Protein AF-A0A3M7BYT1-F1 (afdb_monomer_lite)

Organism: Hortaea werneckii (NCBI:txid91943)

Structure (mmCIF, N/CA/C/O backbone):
data_AF-A0A3M7BYT1-F1
#
_entry.id   AF-A0A3M7BYT1-F1
#
loop_
_atom_site.group_PDB
_atom_site.id
_atom_site.type_symbol
_atom_site.label_atom_id
_atom_site.label_alt_id
_atom_site.label_comp_id
_atom_site.label_asym_id
_atom_site.label_entity_id
_atom_site.label_seq_id
_atom_site.pdbx_PDB_ins_code
_atom_site.Cartn_x
_atom_site.Cartn_y
_atom_site.Cartn_z
_atom_site.occupancy
_atom_site.B_iso_or_equiv
_atom_site.auth_seq_id
_atom_site.auth_comp_id
_atom_site.auth_asym_id
_atom_site.auth_atom_id
_atom_site.pdbx_PDB_model_num
ATOM 1 N N . MET A 1 1 ? -5.797 -15.495 -13.056 1.00 74.19 1 MET A N 1
ATOM 2 C CA . MET A 1 1 ? -6.803 -14.461 -12.747 1.00 74.19 1 MET A CA 1
ATOM 3 C C . MET A 1 1 ? -6.202 -13.129 -13.135 1.00 74.19 1 MET A C 1
ATOM 5 O O . MET A 1 1 ? -5.088 -12.870 -12.701 1.00 74.19 1 MET A O 1
ATOM 9 N N . SER A 1 2 ? -6.851 -12.363 -14.006 1.00 84.19 2 SER A N 1
ATOM 10 C CA . SER A 1 2 ? -6.307 -11.087 -14.490 1.00 84.19 2 SER A CA 1
ATOM 11 C C . SER A 1 2 ? -6.939 -9.935 -13.722 1.00 84.19 2 SER A C 1
ATOM 13 O O . SER A 1 2 ? -8.147 -9.967 -13.510 1.00 84.19 2 SER A O 1
ATOM 15 N N . ALA A 1 3 ? -6.145 -8.949 -13.314 1.00 87.00 3 ALA A N 1
ATOM 16 C CA . ALA A 1 3 ? -6.650 -7.716 -12.721 1.00 87.00 3 ALA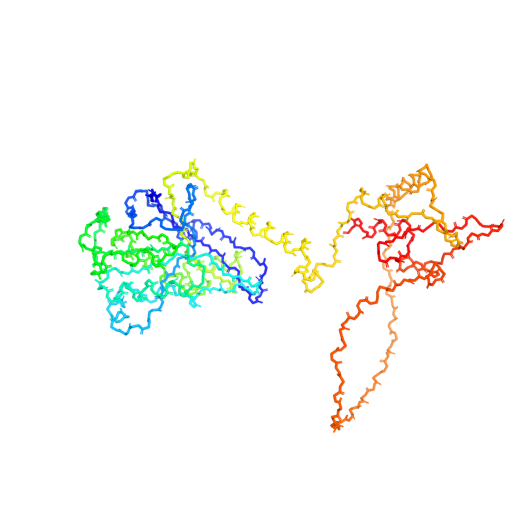 A CA 1
ATOM 17 C C . ALA A 1 3 ? -7.566 -6.967 -13.701 1.00 87.00 3 ALA A C 1
ATOM 19 O O . ALA A 1 3 ? -7.306 -6.961 -14.906 1.00 87.00 3 ALA A O 1
ATOM 20 N N . THR A 1 4 ? -8.630 -6.367 -13.176 1.00 87.12 4 THR A N 1
ATOM 21 C CA . THR A 1 4 ? -9.631 -5.606 -13.943 1.00 87.12 4 THR A CA 1
ATOM 22 C C . THR A 1 4 ? -9.669 -4.134 -13.558 1.00 87.12 4 THR A C 1
ATOM 24 O O . THR A 1 4 ? -9.916 -3.286 -14.408 1.00 87.12 4 THR A O 1
ATOM 27 N N . SER A 1 5 ? -9.398 -3.820 -12.296 1.00 89.12 5 SER A N 1
ATOM 28 C CA . SER A 1 5 ? -9.403 -2.452 -11.782 1.00 89.12 5 SER A CA 1
ATOM 29 C C . SER A 1 5 ? -8.437 -2.316 -10.616 1.00 89.12 5 SER A C 1
ATOM 31 O O . SER A 1 5 ? -8.041 -3.303 -9.994 1.00 89.12 5 SER A O 1
ATOM 33 N N . LEU A 1 6 ? -8.051 -1.073 -10.350 1.00 91.19 6 LEU A N 1
ATOM 34 C CA . LEU A 1 6 ? -7.272 -0.678 -9.187 1.00 91.19 6 LEU A CA 1
ATOM 35 C C . LEU A 1 6 ? -8.009 0.456 -8.476 1.00 91.19 6 LEU A C 1
ATOM 37 O O . LEU A 1 6 ? -8.147 1.547 -9.031 1.00 91.19 6 LEU A O 1
ATOM 41 N N . GLN A 1 7 ? -8.411 0.231 -7.233 1.00 92.75 7 GLN A N 1
ATOM 42 C CA . GLN A 1 7 ? -8.893 1.276 -6.344 1.00 92.75 7 GLN A CA 1
ATOM 43 C C . GLN A 1 7 ? -7.827 1.593 -5.297 1.00 92.75 7 GLN A C 1
ATOM 45 O O . GLN A 1 7 ? -7.176 0.712 -4.736 1.00 92.75 7 GLN A O 1
ATOM 50 N N . ILE A 1 8 ? -7.653 2.883 -5.039 1.00 94.19 8 ILE A N 1
ATOM 51 C CA . ILE A 1 8 ? -6.810 3.407 -3.976 1.00 94.19 8 ILE A CA 1
ATOM 52 C C . ILE A 1 8 ? -7.707 4.207 -3.053 1.00 94.19 8 ILE A C 1
ATOM 54 O O . ILE A 1 8 ? -8.386 5.137 -3.485 1.00 94.19 8 ILE A O 1
ATOM 58 N N . LEU A 1 9 ? -7.689 3.848 -1.781 1.00 94.31 9 LEU A N 1
ATOM 59 C CA . LEU A 1 9 ? -8.393 4.552 -0.722 1.00 94.31 9 LEU A CA 1
ATOM 60 C C . LEU A 1 9 ? -7.434 4.817 0.432 1.00 94.31 9 LEU A C 1
ATOM 62 O O . LEU A 1 9 ? -6.289 4.365 0.434 1.00 94.31 9 LEU A O 1
ATOM 66 N N . THR A 1 10 ? -7.903 5.559 1.422 1.00 94.69 10 THR A N 1
ATOM 67 C CA . THR A 1 10 ? -7.105 5.910 2.590 1.00 94.69 10 THR A CA 1
ATOM 68 C C . THR A 1 10 ? -7.722 5.308 3.849 1.00 94.69 10 THR A C 1
ATOM 70 O O . THR A 1 10 ? -8.930 5.423 4.072 1.00 94.69 10 THR A O 1
ATOM 73 N N . LEU A 1 11 ? -6.892 4.664 4.670 1.00 94.12 11 LEU A N 1
ATOM 74 C CA . LEU A 1 11 ? -7.276 4.091 5.957 1.00 94.12 11 LEU A CA 1
ATOM 75 C C . LEU A 1 11 ? -6.623 4.848 7.110 1.00 94.12 11 LEU A C 1
ATOM 77 O O . LEU A 1 11 ? -5.445 5.198 7.046 1.00 94.12 11 LEU A O 1
ATOM 81 N N . GLU A 1 12 ? -7.387 5.028 8.179 1.00 93.75 12 GLU A N 1
ATOM 82 C CA . GLU A 1 12 ? -6.886 5.328 9.509 1.00 93.75 12 GLU A CA 1
ATOM 83 C C . GLU A 1 12 ? -6.516 4.024 10.213 1.00 93.75 12 GLU A C 1
ATOM 85 O O . GLU A 1 12 ? -7.269 3.046 10.203 1.00 93.75 12 GLU A O 1
ATOM 90 N N . LEU A 1 13 ? -5.302 4.006 10.752 1.00 91.94 13 LEU A N 1
ATOM 91 C CA . LEU A 1 13 ? -4.725 2.915 11.507 1.00 91.94 13 LEU A CA 1
ATOM 92 C C . LEU A 1 13 ? -4.484 3.407 12.937 1.00 91.94 13 LEU A C 1
ATOM 94 O O . LEU A 1 13 ? -3.690 4.338 13.123 1.00 91.94 13 LEU A O 1
ATOM 98 N N . PRO A 1 14 ? -5.076 2.749 13.944 1.00 87.38 14 PRO A N 1
ATOM 99 C CA . PRO A 1 14 ? -4.871 3.128 15.329 1.00 87.38 14 PRO A CA 1
ATOM 100 C C . PRO A 1 14 ? -3.415 2.907 15.727 1.00 87.38 14 PRO A C 1
ATOM 102 O O . PRO A 1 14 ? -2.737 1.995 15.231 1.00 87.38 14 PRO A O 1
ATOM 105 N N . ASN A 1 15 ? -2.930 3.724 16.659 1.00 89.25 15 ASN A N 1
ATOM 106 C CA . ASN A 1 15 ? -1.598 3.532 17.197 1.00 89.25 15 ASN A CA 1
ATOM 107 C C . ASN A 1 15 ? -1.562 2.230 18.014 1.00 89.25 15 ASN A C 1
ATOM 109 O O . ASN A 1 15 ? -2.311 2.085 18.981 1.00 89.25 15 ASN A O 1
ATOM 113 N N . PRO A 1 16 ? -0.704 1.261 17.660 1.00 84.62 16 PRO A N 1
ATOM 114 C CA . PRO A 1 16 ? -0.709 -0.034 18.321 1.00 84.62 16 PRO A CA 1
ATOM 115 C C . PRO A 1 16 ? -0.263 0.046 19.785 1.00 84.62 16 PRO A C 1
ATOM 117 O O . PRO A 1 16 ? -0.630 -0.830 20.566 1.00 84.62 16 PRO A O 1
ATOM 120 N N . GLU A 1 17 ? 0.523 1.054 20.172 1.00 85.00 17 GLU A N 1
ATOM 121 C CA . GLU A 1 17 ? 1.011 1.224 21.545 1.00 85.00 17 GLU A CA 1
ATOM 122 C C . GLU A 1 17 ? -0.087 1.721 22.488 1.00 85.00 17 GLU A C 1
ATOM 124 O O . GLU A 1 17 ? -0.205 1.217 23.606 1.00 85.00 17 GLU A O 1
ATOM 129 N N . THR A 1 18 ? -0.911 2.668 22.036 1.00 85.12 18 THR A N 1
ATOM 130 C CA . THR A 1 18 ? -2.001 3.254 22.832 1.00 85.12 18 THR A CA 1
ATOM 131 C C . THR A 1 18 ? -3.315 2.490 22.659 1.00 85.12 18 THR A C 1
ATOM 133 O O . THR A 1 18 ? -4.075 2.342 23.617 1.00 85.12 18 THR A O 1
ATOM 136 N N . ASN A 1 19 ? -3.567 1.951 21.464 1.00 81.44 19 ASN A N 1
ATOM 137 C CA . ASN A 1 19 ? -4.793 1.257 21.087 1.00 81.44 19 ASN A CA 1
ATOM 138 C C . ASN A 1 19 ? -4.501 -0.055 20.317 1.00 81.44 19 ASN A C 1
ATOM 140 O O . ASN A 1 19 ? -4.791 -0.184 19.123 1.00 81.44 19 ASN A O 1
ATOM 144 N N . PRO A 1 20 ? -3.960 -1.086 20.997 1.00 75.12 20 PRO A N 1
ATOM 145 C CA . PRO A 1 20 ? -3.517 -2.338 20.371 1.00 75.12 20 PRO A CA 1
ATOM 146 C C . PRO A 1 20 ? -4.647 -3.182 19.765 1.00 75.12 20 PRO A C 1
ATOM 148 O O . PRO A 1 20 ? -4.381 -4.090 18.976 1.00 75.12 20 PRO A O 1
ATOM 151 N N . THR A 1 21 ? -5.892 -2.932 20.172 1.00 72.06 21 THR A N 1
ATOM 152 C CA . THR A 1 21 ? -7.089 -3.653 19.715 1.00 72.06 21 THR A CA 1
ATOM 153 C C . THR A 1 21 ? -7.982 -2.803 18.819 1.00 72.06 21 THR A C 1
ATOM 155 O O . THR A 1 21 ? -9.094 -3.233 18.514 1.00 72.06 21 THR A O 1
ATOM 158 N N . GLY A 1 22 ? -7.537 -1.602 18.446 1.00 69.00 22 GLY A N 1
ATOM 159 C CA . GLY A 1 22 ? -8.305 -0.709 17.595 1.00 69.00 22 GLY A CA 1
ATOM 160 C C . GLY A 1 22 ? -8.569 -1.342 16.230 1.00 69.00 22 GLY A C 1
ATOM 161 O O . GLY A 1 22 ? -7.691 -1.974 15.634 1.00 69.00 22 GLY A O 1
ATOM 162 N N . ASP A 1 23 ? -9.796 -1.175 15.746 1.00 77.00 23 ASP A N 1
ATOM 163 C CA . ASP A 1 23 ? -10.127 -1.458 14.355 1.00 77.00 23 ASP A CA 1
ATOM 164 C C . ASP A 1 23 ? -9.629 -0.290 13.482 1.00 77.00 23 ASP A C 1
ATOM 166 O O . ASP A 1 23 ? -9.520 0.838 13.951 1.00 77.00 23 ASP A O 1
ATOM 170 N N . TYR A 1 24 ? -9.305 -0.566 12.218 1.00 84.75 24 TYR A N 1
ATOM 171 C CA . TYR A 1 24 ? -8.976 0.472 11.238 1.00 84.75 24 TYR A CA 1
ATOM 172 C C . TYR A 1 24 ? -10.245 0.979 10.551 1.00 84.75 24 TYR A C 1
ATOM 174 O O . TYR A 1 24 ? -11.211 0.228 10.365 1.00 84.75 24 TYR A O 1
ATOM 182 N N . HIS A 1 25 ? -10.222 2.233 10.108 1.00 86.38 25 HIS A N 1
ATOM 183 C CA . HIS A 1 25 ? -11.373 2.890 9.498 1.00 86.38 25 HIS A CA 1
ATOM 184 C C . HIS A 1 25 ? -11.035 3.455 8.120 1.00 86.38 25 HIS A C 1
ATOM 186 O O . HIS A 1 25 ? -9.977 4.041 7.920 1.00 86.38 25 HIS A O 1
ATOM 192 N N . GLN A 1 26 ? -11.941 3.310 7.148 1.00 89.56 26 GLN A N 1
ATOM 193 C CA . GLN A 1 26 ? -11.821 4.066 5.902 1.00 89.56 26 GLN A CA 1
ATOM 194 C C . GLN A 1 26 ? -12.109 5.536 6.185 1.00 89.56 26 GLN A C 1
ATOM 196 O O . GLN A 1 26 ? -13.167 5.878 6.717 1.00 89.56 26 GLN A O 1
ATOM 201 N N . VAL A 1 27 ? -11.172 6.397 5.800 1.00 89.12 27 VAL A N 1
ATOM 202 C CA . VAL A 1 27 ? -11.320 7.839 5.958 1.00 89.12 27 VAL A CA 1
ATOM 203 C C . VAL A 1 27 ? -12.312 8.350 4.919 1.00 89.12 27 VAL A C 1
ATOM 205 O O . VAL A 1 27 ? -12.337 7.893 3.776 1.00 89.12 27 VAL A O 1
ATOM 208 N N . ASN A 1 28 ? -13.152 9.303 5.313 1.00 87.12 28 ASN A N 1
ATOM 209 C CA . ASN A 1 28 ? -14.100 9.927 4.401 1.00 87.12 28 ASN A CA 1
ATOM 210 C C . ASN A 1 28 ? -13.355 10.580 3.221 1.00 87.12 28 ASN A C 1
ATOM 212 O O . ASN A 1 28 ? -12.438 11.369 3.438 1.00 87.12 28 ASN A O 1
ATOM 216 N N . HIS A 1 29 ? -13.799 10.303 1.992 1.00 84.56 29 HIS A N 1
ATOM 217 C CA . HIS A 1 29 ? -13.219 10.828 0.748 1.00 84.56 29 HIS A CA 1
ATOM 218 C C . HIS A 1 29 ? -13.124 12.362 0.683 1.00 84.56 29 HIS A C 1
ATOM 220 O O . HIS A 1 29 ? -12.357 12.900 -0.106 1.00 84.56 29 HIS A O 1
ATOM 226 N N . THR A 1 30 ? -13.894 13.088 1.501 1.00 87.56 30 THR A N 1
ATOM 227 C CA . THR A 1 30 ? -13.801 14.555 1.604 1.00 87.56 30 THR A CA 1
ATOM 228 C C . THR A 1 30 ? -12.483 15.008 2.247 1.00 87.56 30 THR A C 1
ATOM 230 O O . THR A 1 30 ? -11.986 16.081 1.920 1.00 87.56 30 THR A O 1
ATOM 233 N N . TYR A 1 31 ? -11.914 14.190 3.139 1.00 89.44 31 TYR A N 1
ATOM 234 C CA . TYR A 1 31 ? -10.721 14.498 3.939 1.00 89.44 31 TYR A CA 1
ATOM 235 C C . TYR A 1 31 ? -9.530 13.596 3.605 1.00 89.44 31 TYR A C 1
ATOM 237 O O . TYR A 1 31 ? -8.541 13.564 4.335 1.00 89.44 31 TYR A O 1
ATOM 245 N N . ALA A 1 32 ? -9.616 12.817 2.529 1.00 91.06 32 ALA A N 1
ATOM 246 C CA . ALA A 1 32 ? -8.563 11.888 2.168 1.00 91.06 32 ALA A CA 1
ATOM 247 C C . ALA A 1 32 ? -8.518 11.593 0.675 1.00 91.06 32 ALA A C 1
ATOM 249 O O . ALA A 1 32 ? -9.476 11.818 -0.062 1.00 91.06 32 ALA A O 1
ATOM 250 N N . TYR A 1 33 ? -7.384 11.056 0.235 1.00 92.88 33 TYR A N 1
ATOM 251 C CA . TYR A 1 33 ? -7.223 10.615 -1.136 1.00 92.88 33 TYR A CA 1
ATOM 252 C C . TYR A 1 33 ? -8.042 9.351 -1.414 1.00 92.88 33 TYR A C 1
ATOM 254 O O . TYR A 1 33 ? -7.930 8.341 -0.712 1.00 92.88 33 TYR A O 1
ATOM 262 N N . GLU A 1 34 ? -8.816 9.400 -2.491 1.00 91.88 34 GLU A N 1
ATOM 263 C CA . GLU A 1 34 ? -9.471 8.247 -3.088 1.00 91.88 34 GLU A CA 1
ATOM 264 C C . GLU A 1 34 ? -9.358 8.358 -4.609 1.00 91.88 34 GLU A C 1
ATOM 266 O O . GLU A 1 34 ? -9.486 9.439 -5.190 1.00 91.88 34 GLU A O 1
ATOM 271 N N . SER A 1 35 ? -9.065 7.250 -5.276 1.00 89.00 35 SER A N 1
ATOM 272 C CA . SER A 1 35 ? -9.009 7.185 -6.732 1.00 89.00 35 SER A CA 1
ATOM 273 C C . SER A 1 35 ? -9.356 5.791 -7.216 1.00 89.00 35 SER A C 1
ATOM 275 O O . SER A 1 35 ? -9.001 4.792 -6.598 1.00 89.00 35 SER A O 1
ATOM 277 N N . ASN A 1 36 ? -10.041 5.736 -8.351 1.00 89.38 36 ASN A N 1
ATOM 278 C CA . ASN A 1 36 ? -10.386 4.498 -9.025 1.00 89.38 36 ASN A CA 1
ATOM 279 C C . ASN A 1 36 ? -9.830 4.549 -10.446 1.00 89.38 36 ASN A C 1
ATOM 281 O O . ASN A 1 36 ? -10.088 5.501 -11.186 1.00 89.38 36 ASN A O 1
ATOM 285 N N . TYR A 1 37 ? -9.077 3.520 -10.807 1.00 87.38 37 TYR A N 1
ATOM 286 C CA . TYR A 1 37 ? -8.496 3.324 -12.122 1.00 87.38 37 TYR A CA 1
ATOM 287 C C . TYR A 1 37 ? -9.183 2.108 -12.755 1.00 87.38 37 TYR A C 1
ATOM 289 O O . TYR A 1 37 ? -8.738 0.972 -12.553 1.00 87.38 37 TYR A O 1
ATOM 297 N N . PRO A 1 38 ? -10.309 2.330 -13.463 1.00 79.88 38 PRO A N 1
ATOM 298 C CA . PRO A 1 38 ? -10.943 1.280 -14.239 1.00 79.88 38 PRO A CA 1
ATOM 299 C C . PRO A 1 38 ? -10.049 0.956 -15.433 1.00 79.88 38 PRO A C 1
ATOM 301 O O . PRO A 1 38 ? -9.607 1.862 -16.146 1.00 79.88 38 PRO A O 1
ATOM 304 N N . ASP A 1 39 ? -9.797 -0.334 -15.645 1.00 75.00 39 ASP A N 1
ATOM 305 C CA . ASP A 1 39 ? -8.937 -0.828 -16.715 1.00 75.00 39 ASP A CA 1
ATOM 306 C C . ASP A 1 39 ? -7.477 -0.303 -16.598 1.00 75.00 39 ASP A C 1
ATOM 308 O O . ASP A 1 39 ? -7.082 0.314 -15.611 1.00 75.00 39 ASP A O 1
ATOM 312 N N . ASN A 1 40 ? -6.609 -0.596 -17.570 1.00 80.88 40 ASN A N 1
ATOM 313 C CA . ASN A 1 40 ? -5.195 -0.161 -17.612 1.00 80.88 40 ASN A CA 1
ATOM 314 C C . ASN A 1 40 ? -4.235 -0.734 -16.550 1.00 80.88 40 ASN A C 1
ATOM 316 O O . ASN A 1 40 ? -3.089 -0.293 -16.471 1.00 80.88 40 ASN A O 1
ATOM 320 N N . ILE A 1 41 ? -4.634 -1.755 -15.793 1.00 90.06 41 ILE A N 1
ATOM 321 C CA . ILE A 1 41 ? -3.712 -2.577 -14.998 1.00 90.06 41 ILE A CA 1
ATOM 322 C C . ILE A 1 41 ? -3.352 -3.855 -15.763 1.00 90.06 41 ILE A C 1
ATOM 324 O O . ILE A 1 41 ? -4.215 -4.599 -16.228 1.00 90.06 41 ILE A O 1
ATOM 328 N N . ARG A 1 42 ? -2.056 -4.147 -15.898 1.00 93.19 42 ARG A N 1
ATOM 329 C CA . ARG A 1 42 ? -1.580 -5.359 -16.579 1.00 93.19 42 ARG A CA 1
ATOM 330 C C . ARG A 1 42 ? -1.217 -6.423 -15.559 1.00 93.19 42 ARG A C 1
ATOM 332 O O . ARG A 1 42 ? -0.472 -6.171 -14.625 1.00 93.19 42 ARG A O 1
ATOM 339 N N . THR A 1 43 ? -1.661 -7.655 -15.775 1.00 93.56 43 THR A N 1
ATOM 340 C CA . THR A 1 43 ? -1.215 -8.794 -14.958 1.00 93.56 43 THR A CA 1
ATOM 341 C C . THR A 1 43 ? 0.048 -9.426 -15.536 1.00 93.56 43 THR A C 1
ATOM 343 O O . THR A 1 43 ? 0.042 -9.870 -16.682 1.00 93.56 43 THR A O 1
ATOM 346 N N . LEU A 1 44 ? 1.122 -9.486 -14.743 1.00 93.38 44 LEU A N 1
ATOM 347 C CA . LEU A 1 44 ? 2.401 -10.112 -15.106 1.00 93.38 44 LEU A CA 1
ATOM 348 C C . LEU A 1 44 ? 2.570 -11.512 -14.494 1.00 93.38 44 LEU A C 1
ATOM 350 O O . LEU A 1 44 ? 3.257 -12.367 -15.064 1.00 93.38 44 LEU A O 1
ATOM 354 N N . SER A 1 45 ? 1.960 -11.746 -13.331 1.00 92.94 45 SER A N 1
ATOM 355 C CA . SER A 1 45 ? 1.916 -13.029 -12.627 1.00 92.94 45 SER A CA 1
ATOM 356 C C . SER A 1 45 ? 0.623 -13.139 -11.825 1.00 92.94 45 SER A C 1
ATOM 358 O O . SER A 1 45 ? 0.215 -12.176 -11.184 1.00 92.94 45 SER A O 1
ATOM 360 N N . THR A 1 46 ? 0.005 -14.320 -11.823 1.00 90.56 46 THR A N 1
ATOM 361 C CA . THR A 1 46 ? -1.246 -14.598 -11.094 1.00 90.56 46 THR A CA 1
ATOM 362 C C . THR A 1 46 ? -1.029 -15.491 -9.873 1.00 90.56 46 THR A C 1
ATOM 364 O O . THR A 1 46 ? -1.975 -16.124 -9.405 1.00 90.56 46 THR A O 1
ATOM 367 N N . ASN A 1 47 ? 0.217 -15.649 -9.427 1.00 89.75 47 ASN A N 1
ATOM 368 C CA . ASN A 1 47 ? 0.548 -16.528 -8.308 1.00 89.75 47 ASN A CA 1
ATOM 369 C C . ASN A 1 47 ? -0.143 -16.072 -7.022 1.00 89.75 47 ASN A C 1
ATOM 371 O O . ASN A 1 47 ? -0.444 -14.897 -6.874 1.00 89.75 47 ASN A O 1
ATOM 375 N N . GLY A 1 48 ? -0.443 -17.003 -6.118 1.00 81.50 48 GLY A N 1
ATOM 376 C CA . GLY A 1 48 ? -1.073 -16.687 -4.829 1.00 81.50 48 GLY A CA 1
ATOM 377 C C . GLY A 1 48 ? -2.558 -16.333 -4.873 1.00 81.50 48 GLY A C 1
ATOM 378 O O . GLY A 1 48 ? -3.231 -16.433 -3.852 1.00 81.50 48 GLY A O 1
ATOM 379 N N . VAL A 1 49 ? -3.106 -15.976 -6.038 1.00 80.31 49 VAL A N 1
ATOM 380 C CA . VAL A 1 49 ? -4.493 -15.508 -6.151 1.00 80.31 49 VAL A CA 1
ATOM 381 C C . VAL A 1 49 ? -5.442 -16.669 -6.418 1.00 80.31 49 VAL A C 1
ATOM 383 O O . VAL A 1 49 ? -5.416 -17.293 -7.484 1.00 80.31 49 VAL A O 1
ATOM 386 N N . ALA A 1 50 ? -6.324 -16.935 -5.455 1.00 75.31 50 ALA A N 1
ATOM 387 C CA . ALA A 1 50 ? -7.454 -17.835 -5.647 1.00 75.31 50 ALA A CA 1
ATOM 388 C C . ALA A 1 50 ? -8.501 -17.208 -6.583 1.00 75.31 50 ALA A C 1
ATOM 390 O O . ALA A 1 50 ? -8.665 -15.990 -6.643 1.00 75.31 50 ALA A O 1
ATOM 391 N N . SER A 1 51 ? -9.239 -18.041 -7.319 1.00 66.44 51 SER A N 1
ATOM 392 C CA . SER A 1 51 ? -10.236 -17.544 -8.265 1.00 66.44 51 SER A CA 1
ATOM 393 C C . SER A 1 51 ? -11.325 -16.713 -7.574 1.00 66.44 51 SER A C 1
ATOM 395 O O . SER A 1 51 ? -11.968 -17.198 -6.646 1.00 66.44 51 SER A O 1
ATOM 397 N N . GLY A 1 52 ? -11.539 -15.481 -8.048 1.00 64.50 52 GLY A N 1
ATOM 398 C CA . GLY A 1 52 ? -12.551 -14.556 -7.528 1.00 64.50 52 GLY A CA 1
ATOM 399 C C . GLY A 1 52 ? -12.182 -13.881 -6.208 1.00 64.50 52 GLY A C 1
ATOM 400 O O . GLY A 1 52 ? -13.073 -13.426 -5.498 1.00 64.50 52 GLY A O 1
ATOM 401 N N . SER A 1 53 ? -10.893 -13.867 -5.858 1.00 75.56 53 SER A N 1
ATOM 402 C CA . SER A 1 53 ? -10.364 -13.089 -4.735 1.00 75.56 53 SER A CA 1
ATOM 403 C C . SER A 1 53 ? -9.729 -11.797 -5.235 1.00 75.56 53 SER A C 1
ATOM 405 O O . SER A 1 53 ? -9.027 -11.813 -6.250 1.00 75.56 53 SER A O 1
ATOM 407 N N . ASP A 1 54 ? -9.936 -10.721 -4.489 1.00 85.69 54 ASP A N 1
ATOM 408 C CA . ASP A 1 54 ? -9.266 -9.445 -4.718 1.00 85.69 54 ASP A CA 1
ATOM 409 C C . ASP A 1 54 ? -7.918 -9.425 -3.992 1.00 85.69 54 ASP A C 1
ATOM 411 O O . ASP A 1 54 ? -7.686 -10.184 -3.039 1.00 85.69 54 ASP A O 1
ATOM 415 N N . VAL A 1 55 ? -7.000 -8.593 -4.479 1.00 91.06 55 VAL A N 1
ATOM 416 C CA . VAL A 1 55 ? -5.676 -8.418 -3.874 1.00 91.06 55 VAL A CA 1
ATOM 417 C C . VAL A 1 55 ? -5.641 -7.071 -3.187 1.00 91.06 55 VAL A C 1
ATOM 419 O O . VAL A 1 55 ? -5.585 -6.033 -3.841 1.00 91.06 55 VAL A O 1
ATOM 422 N N . THR A 1 56 ? -5.657 -7.109 -1.860 1.00 93.31 56 THR A N 1
ATOM 423 C CA . THR A 1 56 ? -5.799 -5.916 -1.032 1.00 93.31 56 THR A CA 1
ATOM 424 C C . THR A 1 56 ? -4.662 -5.777 -0.034 1.00 93.31 56 THR A C 1
ATOM 426 O O . THR A 1 56 ? -4.188 -6.782 0.498 1.00 93.31 56 THR A O 1
ATOM 429 N N . GLY A 1 57 ? -4.285 -4.548 0.301 1.00 94.81 57 GLY A N 1
ATOM 430 C CA . GLY A 1 57 ? -3.312 -4.292 1.362 1.00 94.81 57 GLY A CA 1
ATOM 431 C C . GLY A 1 57 ? -2.863 -2.838 1.438 1.00 94.81 57 GLY A C 1
ATOM 432 O O . GLY A 1 57 ? -3.153 -2.036 0.555 1.00 94.81 57 GLY A O 1
ATOM 433 N N . LEU A 1 58 ? -2.140 -2.490 2.501 1.00 96.88 58 LEU A N 1
ATOM 434 C CA . LEU A 1 58 ? -1.518 -1.176 2.639 1.00 96.88 58 LEU A CA 1
ATOM 435 C C . LEU A 1 58 ? -0.430 -1.000 1.579 1.00 96.88 58 LEU A C 1
ATOM 437 O O . LEU A 1 58 ? 0.413 -1.880 1.387 1.00 96.88 58 LEU A O 1
ATOM 441 N N . LEU A 1 59 ? -0.453 0.144 0.901 1.00 98.25 59 LEU A N 1
ATOM 442 C CA . LEU A 1 59 ? 0.536 0.489 -0.109 1.00 98.25 59 LEU A CA 1
ATOM 443 C C . LEU A 1 59 ? 1.854 0.858 0.567 1.00 98.25 59 LEU A C 1
ATOM 445 O O . LEU A 1 59 ? 1.891 1.732 1.435 1.00 98.25 59 LEU A O 1
ATOM 449 N N . TYR A 1 60 ? 2.942 0.245 0.118 1.00 98.25 60 TYR A N 1
ATOM 450 C CA . TYR A 1 60 ? 4.282 0.604 0.567 1.00 98.25 60 TYR A CA 1
ATOM 451 C C . TYR A 1 60 ? 5.310 0.383 -0.533 1.00 98.25 60 TYR A C 1
ATOM 453 O O . TYR A 1 60 ? 5.069 -0.327 -1.510 1.00 98.25 60 TYR A O 1
ATOM 461 N N . VAL A 1 61 ? 6.480 0.982 -0.360 1.00 98.44 61 VAL A N 1
ATOM 462 C CA . VAL A 1 61 ? 7.629 0.742 -1.226 1.00 98.44 61 VAL A CA 1
ATOM 463 C C . VAL A 1 61 ? 8.696 -0.017 -0.432 1.00 98.44 61 VAL A C 1
ATOM 465 O O . VAL A 1 61 ? 9.139 0.498 0.598 1.00 98.44 61 VAL A O 1
ATOM 468 N N . PRO A 1 62 ? 9.143 -1.205 -0.885 1.00 98.06 62 PRO A N 1
ATOM 469 C CA . PRO A 1 62 ? 10.173 -1.966 -0.184 1.00 98.06 62 PRO A CA 1
ATOM 470 C C . PRO A 1 62 ? 11.510 -1.220 -0.107 1.00 98.06 62 PRO A C 1
ATOM 472 O O . PRO A 1 62 ? 11.943 -0.589 -1.073 1.00 98.06 62 PRO A O 1
ATOM 475 N N . THR A 1 63 ? 12.200 -1.343 1.024 1.00 96.12 63 THR A N 1
ATOM 476 C CA . THR A 1 63 ? 13.551 -0.797 1.209 1.00 96.12 63 THR A CA 1
ATOM 477 C C . THR A 1 63 ? 14.580 -1.825 0.747 1.00 96.12 63 THR A C 1
ATOM 479 O O . THR A 1 63 ? 14.753 -2.859 1.381 1.00 96.12 63 THR A O 1
ATOM 482 N N . VAL A 1 64 ? 15.262 -1.566 -0.370 1.00 95.94 64 VAL A N 1
ATOM 483 C CA . VAL A 1 64 ? 16.247 -2.497 -0.950 1.00 95.94 64 VAL A CA 1
ATOM 484 C C . VAL A 1 64 ? 17.652 -2.294 -0.377 1.00 95.94 64 VAL A C 1
ATOM 486 O O . VAL A 1 64 ? 18.108 -1.167 -0.190 1.00 95.94 64 VAL A O 1
ATOM 489 N N . GLU A 1 65 ? 18.361 -3.402 -0.140 1.00 93.56 65 GLU A N 1
ATOM 490 C CA . GLU A 1 65 ? 19.744 -3.397 0.368 1.00 93.56 65 GLU A CA 1
ATOM 491 C C . GLU A 1 65 ? 20.786 -3.002 -0.695 1.00 93.56 65 GLU A C 1
ATOM 493 O O . GLU A 1 65 ? 21.831 -2.447 -0.362 1.00 93.56 65 GLU A O 1
ATOM 498 N N . ASP A 1 66 ? 20.522 -3.310 -1.969 1.00 96.19 66 ASP A N 1
ATOM 499 C CA . ASP A 1 66 ? 21.439 -3.058 -3.087 1.00 96.19 66 ASP A CA 1
ATOM 500 C C . ASP A 1 66 ? 21.575 -1.547 -3.339 1.00 96.19 66 ASP A C 1
ATOM 502 O O . ASP A 1 66 ? 20.598 -0.868 -3.665 1.00 96.19 66 ASP A O 1
ATOM 506 N N . GLU A 1 67 ? 22.783 -1.006 -3.148 1.00 96.12 67 GLU A N 1
ATOM 507 C CA . GLU A 1 67 ? 23.017 0.442 -3.200 1.00 96.12 67 GLU A CA 1
ATOM 508 C C . GLU A 1 67 ? 22.805 1.026 -4.597 1.00 96.12 67 GLU A C 1
ATOM 510 O O . GLU A 1 67 ? 22.249 2.117 -4.721 1.00 96.12 67 GLU A O 1
ATOM 515 N N . ASP A 1 68 ? 23.201 0.299 -5.642 1.00 96.50 68 ASP A N 1
ATOM 516 C CA . ASP A 1 68 ? 23.045 0.743 -7.026 1.00 96.50 68 ASP A CA 1
ATOM 517 C C . ASP A 1 68 ? 21.561 0.839 -7.398 1.00 96.50 68 ASP A C 1
ATOM 519 O O . ASP A 1 68 ? 21.119 1.842 -7.958 1.00 96.50 68 ASP A O 1
ATOM 523 N N . CYS A 1 69 ? 20.763 -0.167 -7.027 1.00 96.88 69 CYS A N 1
ATOM 524 C CA . CYS A 1 69 ? 19.314 -0.158 -7.194 1.00 96.88 69 CYS A CA 1
ATOM 525 C C . CYS A 1 69 ? 18.650 0.954 -6.381 1.00 96.88 69 CYS A C 1
ATOM 527 O O . CYS A 1 69 ? 17.783 1.654 -6.906 1.00 96.88 69 CYS A O 1
ATOM 529 N N . ARG A 1 70 ? 19.066 1.153 -5.125 1.00 96.31 70 ARG A N 1
ATOM 530 C CA . ARG A 1 70 ? 18.552 2.229 -4.271 1.00 96.31 70 ARG A CA 1
ATOM 531 C C . ARG A 1 70 ? 18.817 3.599 -4.893 1.00 96.31 70 ARG A C 1
ATOM 533 O O . ARG A 1 70 ? 17.880 4.370 -5.062 1.00 96.31 70 ARG A O 1
ATOM 540 N N . ASN A 1 71 ? 20.054 3.863 -5.311 1.00 97.00 71 ASN A N 1
ATOM 541 C CA . ASN A 1 71 ? 20.435 5.125 -5.945 1.00 97.00 71 ASN A CA 1
ATOM 542 C C . ASN A 1 71 ? 19.695 5.350 -7.271 1.00 97.00 71 ASN A C 1
ATOM 544 O O . ASN A 1 71 ? 19.228 6.455 -7.527 1.00 97.00 71 ASN A O 1
ATOM 548 N N . ALA A 1 72 ? 19.550 4.308 -8.096 1.00 96.94 72 ALA A N 1
ATOM 549 C CA . ALA A 1 72 ? 18.813 4.391 -9.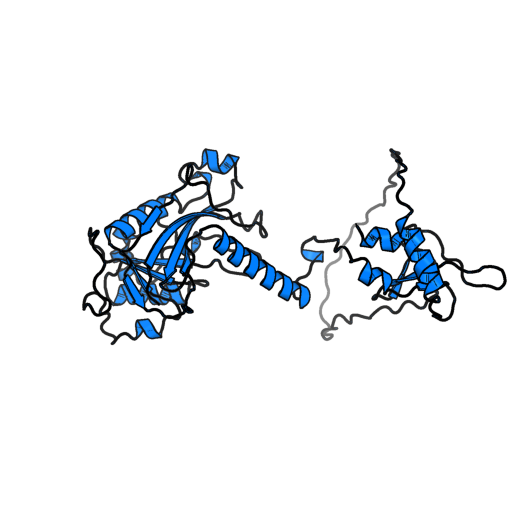357 1.00 96.94 72 ALA A CA 1
ATOM 550 C C . ALA A 1 72 ? 17.302 4.602 -9.157 1.00 96.94 72 ALA A C 1
ATOM 552 O O . ALA A 1 72 ? 16.645 5.189 -10.010 1.00 96.94 72 ALA A O 1
ATOM 553 N N . SER A 1 73 ? 16.743 4.126 -8.042 1.00 96.94 73 SER A N 1
ATOM 554 C CA . SER A 1 73 ? 15.311 4.245 -7.744 1.00 96.94 73 SER A CA 1
ATOM 555 C C . SER A 1 73 ? 14.947 5.543 -7.023 1.00 96.94 73 SER A C 1
ATOM 557 O O . SER A 1 73 ? 13.772 5.908 -6.997 1.00 96.94 73 SER A O 1
ATOM 559 N N . GLU A 1 74 ? 15.928 6.240 -6.445 1.00 95.38 74 GLU A N 1
ATOM 560 C CA . GLU A 1 74 ? 15.720 7.371 -5.534 1.00 95.38 74 GLU A CA 1
ATOM 561 C C . GLU A 1 74 ? 14.846 8.474 -6.142 1.00 95.38 74 GLU A C 1
ATOM 563 O O . GLU A 1 74 ? 13.923 8.961 -5.489 1.00 95.38 74 GLU A O 1
ATOM 568 N N . GLU A 1 75 ? 15.057 8.811 -7.420 1.00 94.81 75 GLU A N 1
ATOM 569 C CA . GLU A 1 75 ? 14.270 9.847 -8.103 1.00 94.81 75 GLU A CA 1
ATOM 570 C C . GLU A 1 75 ? 12.765 9.526 -8.147 1.00 94.81 75 GLU A C 1
ATOM 572 O O . GLU A 1 75 ? 11.928 10.431 -8.126 1.00 94.81 75 GLU A O 1
ATOM 577 N N . TYR A 1 76 ? 12.409 8.240 -8.132 1.00 95.50 76 TYR A N 1
ATOM 578 C CA . TYR A 1 76 ? 11.028 7.780 -8.205 1.00 95.50 76 TYR A CA 1
ATOM 579 C C . TYR A 1 76 ? 10.409 7.565 -6.831 1.00 95.50 76 TYR A C 1
ATOM 581 O O . TYR A 1 76 ? 9.230 7.871 -6.649 1.00 95.50 76 TYR A O 1
ATOM 589 N N . VAL A 1 77 ? 11.173 7.050 -5.862 1.00 96.69 77 VAL A N 1
ATOM 590 C CA . VAL A 1 77 ? 10.616 6.523 -4.605 1.00 96.69 77 VAL A CA 1
ATOM 591 C C . VAL A 1 77 ? 11.042 7.269 -3.338 1.00 96.69 77 VAL A C 1
ATOM 593 O O . VAL A 1 77 ? 10.805 6.763 -2.243 1.00 96.69 77 VAL A O 1
ATOM 596 N N . TYR A 1 78 ? 11.667 8.445 -3.430 1.00 95.06 78 TYR A N 1
ATOM 597 C CA . TYR A 1 78 ? 12.050 9.230 -2.245 1.00 95.06 78 TYR A CA 1
ATOM 598 C C . TYR A 1 78 ? 10.845 9.576 -1.345 1.00 95.06 78 TYR A C 1
ATOM 600 O O . TYR A 1 78 ? 9.770 9.902 -1.847 1.00 95.06 78 TYR A O 1
ATOM 608 N N . ASN A 1 79 ? 11.033 9.561 -0.019 1.00 95.19 79 ASN A N 1
ATOM 609 C CA . ASN A 1 79 ? 10.055 9.956 1.017 1.00 95.19 79 ASN A CA 1
ATOM 610 C C . ASN A 1 79 ? 8.670 9.270 0.973 1.00 95.19 79 ASN A C 1
ATOM 612 O O . ASN A 1 79 ? 7.724 9.754 1.595 1.00 95.19 79 ASN A O 1
ATOM 616 N N . THR A 1 80 ? 8.511 8.174 0.235 1.00 96.88 80 THR A N 1
ATOM 617 C CA . THR A 1 80 ? 7.267 7.386 0.215 1.00 96.88 80 THR A CA 1
ATOM 618 C C . THR A 1 80 ? 7.178 6.478 1.436 1.00 96.88 80 THR A C 1
ATOM 620 O O . THR A 1 80 ? 8.213 6.111 1.985 1.00 96.88 80 THR A O 1
ATOM 623 N N . THR A 1 81 ? 5.974 6.022 1.773 1.00 97.06 81 THR A N 1
ATOM 624 C CA . THR A 1 81 ? 5.736 5.038 2.839 1.00 97.06 81 THR A CA 1
ATOM 625 C C . THR A 1 81 ? 6.588 3.782 2.632 1.00 97.06 81 THR A C 1
ATOM 627 O O . THR A 1 81 ? 6.422 3.059 1.643 1.00 97.06 81 THR A O 1
ATOM 630 N N . ARG A 1 82 ? 7.507 3.521 3.559 1.00 96.44 82 ARG A N 1
ATOM 631 C CA . ARG A 1 82 ? 8.311 2.299 3.629 1.00 96.44 82 ARG A CA 1
ATOM 632 C C . ARG A 1 82 ? 7.678 1.282 4.570 1.00 96.44 82 ARG A C 1
ATOM 634 O O . ARG A 1 82 ? 6.697 1.567 5.253 1.00 96.44 82 ARG A O 1
ATOM 641 N N . PHE A 1 83 ? 8.247 0.081 4.612 1.00 94.81 83 PHE A N 1
ATOM 642 C CA . PHE A 1 83 ? 7.777 -0.983 5.500 1.00 94.81 83 PHE A CA 1
ATOM 643 C C . PHE A 1 83 ? 7.877 -0.582 6.983 1.00 94.81 83 PHE A C 1
ATOM 645 O O . PHE A 1 83 ? 7.001 -0.904 7.783 1.00 94.81 83 PHE A O 1
ATOM 652 N N . GLU A 1 84 ? 8.927 0.151 7.349 1.00 91.50 84 GLU A N 1
ATOM 653 C CA . GLU A 1 84 ? 9.152 0.698 8.688 1.00 91.50 84 GLU A CA 1
ATOM 654 C C . GLU A 1 84 ? 8.133 1.765 9.115 1.00 91.50 84 GLU A C 1
ATOM 656 O O . GLU A 1 84 ? 7.897 1.915 10.312 1.00 91.50 84 GLU A O 1
ATOM 661 N N . ASP A 1 85 ? 7.481 2.442 8.164 1.00 91.88 85 ASP A N 1
ATOM 662 C CA . ASP A 1 85 ? 6.474 3.477 8.439 1.00 91.88 85 ASP A CA 1
ATOM 663 C C . ASP A 1 85 ? 5.076 2.889 8.696 1.00 91.88 85 ASP A C 1
ATOM 665 O O . ASP A 1 85 ? 4.113 3.628 8.938 1.00 91.88 85 ASP A O 1
ATOM 669 N N . ILE A 1 86 ? 4.926 1.565 8.591 1.00 91.44 86 ILE A N 1
ATOM 670 C CA . ILE A 1 86 ? 3.662 0.868 8.826 1.00 91.44 86 ILE A CA 1
ATOM 671 C C . ILE A 1 86 ? 3.610 0.425 10.291 1.00 91.44 86 ILE A C 1
ATOM 673 O O . ILE A 1 86 ? 4.455 -0.371 10.720 1.00 91.44 86 ILE A O 1
ATOM 677 N N . PRO A 1 87 ? 2.609 0.880 11.071 1.00 87.06 87 PRO A N 1
ATOM 678 C CA . PRO A 1 87 ? 2.474 0.460 12.459 1.00 87.06 87 PRO A CA 1
ATOM 679 C C . PRO A 1 87 ? 2.310 -1.061 12.541 1.00 87.06 87 PRO A C 1
ATOM 681 O O . PRO A 1 87 ? 1.661 -1.679 11.699 1.00 87.06 87 PRO A O 1
ATOM 684 N N . ARG A 1 88 ? 2.887 -1.694 13.565 1.00 80.94 88 ARG A N 1
ATOM 685 C CA . ARG A 1 88 ? 2.783 -3.149 13.758 1.00 80.94 88 ARG A CA 1
ATOM 686 C C . ARG A 1 88 ? 1.768 -3.464 14.852 1.00 80.94 88 ARG A C 1
ATOM 688 O O . ARG A 1 88 ? 1.947 -2.990 15.970 1.00 80.94 88 ARG A O 1
ATOM 695 N N . PRO A 1 89 ? 0.729 -4.273 14.584 1.00 72.94 89 PRO A N 1
ATOM 696 C CA . PRO A 1 89 ? -0.225 -4.661 15.614 1.00 72.94 89 PRO A CA 1
ATOM 697 C C . PRO A 1 89 ? 0.461 -5.423 16.756 1.00 72.94 89 PRO A C 1
ATOM 699 O O . PRO A 1 89 ? 1.052 -6.485 16.544 1.00 72.94 89 PRO A O 1
ATOM 702 N N . ASN A 1 90 ? 0.314 -4.932 17.988 1.00 67.25 90 ASN A N 1
ATOM 703 C CA . ASN A 1 90 ? 0.876 -5.571 19.185 1.00 67.25 90 ASN A CA 1
ATOM 704 C C . ASN A 1 90 ? 0.259 -6.951 19.488 1.00 67.25 90 ASN A C 1
ATOM 706 O O . ASN A 1 90 ? 0.843 -7.758 20.208 1.00 67.25 90 ASN A O 1
ATOM 710 N N . SER A 1 91 ? -0.894 -7.272 18.894 1.00 64.69 91 SER A N 1
ATOM 711 C CA . SER A 1 91 ? -1.609 -8.545 19.055 1.00 64.69 91 SER A CA 1
ATOM 712 C C . SER A 1 91 ? -0.968 -9.753 18.345 1.00 64.69 91 SER A C 1
ATOM 714 O O . SER A 1 91 ? -1.561 -10.836 18.335 1.00 64.69 91 SER A O 1
ATOM 716 N N . GLY A 1 92 ? 0.207 -9.585 17.727 1.00 59.69 92 GLY A N 1
ATOM 717 C CA . GLY A 1 92 ? 0.906 -10.636 16.986 1.00 59.69 92 GLY A CA 1
ATOM 718 C C . GLY A 1 92 ? 0.247 -10.911 15.633 1.00 59.69 92 GLY A C 1
ATOM 719 O O . GLY A 1 92 ? -0.562 -11.828 15.492 1.00 59.69 92 GLY A O 1
ATOM 720 N N . GLY A 1 93 ? 0.585 -10.096 14.637 1.00 71.38 93 GLY A N 1
ATOM 721 C CA . GLY A 1 93 ? 0.135 -10.221 13.251 1.00 71.38 93 GLY A CA 1
ATOM 722 C C . GLY A 1 93 ? 0.742 -9.121 12.382 1.00 71.38 93 GLY A C 1
ATOM 723 O O . GLY A 1 93 ? 1.319 -8.175 12.910 1.00 71.38 93 GLY A O 1
ATOM 724 N N . ASN A 1 94 ? 0.606 -9.242 11.063 1.00 80.81 94 ASN A N 1
ATOM 725 C CA . ASN A 1 94 ? 1.029 -8.214 10.111 1.00 80.81 94 ASN A CA 1
ATOM 726 C C . ASN A 1 94 ? -0.190 -7.699 9.346 1.00 80.81 94 ASN A C 1
ATOM 728 O O . ASN A 1 94 ? -1.193 -8.411 9.209 1.00 80.81 94 ASN A O 1
ATOM 732 N N . TYR A 1 95 ? -0.119 -6.453 8.888 1.00 87.56 95 TYR A N 1
ATOM 733 C CA . TYR A 1 95 ? -1.066 -5.965 7.897 1.00 87.56 95 TYR A CA 1
ATOM 734 C C . TYR A 1 95 ? -0.815 -6.664 6.563 1.00 87.56 95 TYR A C 1
ATOM 736 O O . TYR A 1 95 ? 0.311 -7.060 6.269 1.00 87.56 95 TYR A O 1
ATOM 744 N N . ASP A 1 96 ? -1.877 -6.818 5.781 1.00 92.56 96 ASP A N 1
ATOM 745 C CA . ASP A 1 96 ? -1.734 -7.185 4.380 1.00 92.56 96 ASP A CA 1
ATOM 746 C C . ASP A 1 96 ? -1.127 -5.991 3.641 1.00 92.56 96 ASP A C 1
ATOM 748 O O . ASP A 1 96 ? -1.554 -4.854 3.862 1.00 92.56 96 ASP A O 1
ATOM 752 N N . LEU A 1 97 ? -0.123 -6.237 2.805 1.00 96.25 97 LEU A N 1
ATOM 753 C CA . LEU A 1 97 ? 0.669 -5.218 2.123 1.00 96.25 97 LEU A CA 1
ATOM 754 C C . LEU A 1 97 ? 0.633 -5.414 0.611 1.00 96.25 97 LEU A C 1
ATOM 756 O O . LEU A 1 97 ? 0.650 -6.541 0.117 1.00 96.25 97 LEU A O 1
ATOM 760 N N . VAL A 1 98 ? 0.663 -4.311 -0.126 1.00 98.25 98 VAL A N 1
ATOM 761 C CA . VAL A 1 98 ? 0.880 -4.309 -1.573 1.00 98.25 98 VAL A CA 1
ATOM 762 C C . VAL A 1 98 ? 2.093 -3.437 -1.866 1.00 98.25 98 VAL A C 1
ATOM 764 O O . VAL A 1 98 ? 2.105 -2.242 -1.568 1.00 98.25 98 VAL A O 1
ATOM 767 N N . ALA A 1 99 ? 3.132 -4.052 -2.424 1.00 98.50 99 ALA A N 1
ATOM 768 C CA . ALA A 1 99 ? 4.383 -3.371 -2.727 1.00 98.50 99 ALA A CA 1
ATOM 769 C C . ALA A 1 99 ? 4.266 -2.564 -4.029 1.00 98.50 99 ALA A C 1
ATOM 771 O O . ALA A 1 99 ? 3.576 -2.992 -4.953 1.00 98.50 99 ALA A O 1
ATOM 772 N N . LEU A 1 100 ? 4.970 -1.437 -4.134 1.00 98.62 100 LEU A N 1
ATOM 773 C CA . LEU A 1 100 ? 5.095 -0.637 -5.355 1.00 98.62 100 LEU A CA 1
ATOM 774 C C . LEU A 1 100 ? 6.564 -0.306 -5.627 1.00 98.62 100 LEU A C 1
ATOM 776 O O . LEU A 1 100 ? 7.255 0.173 -4.734 1.00 98.62 100 LEU A O 1
ATOM 780 N N . ALA A 1 101 ? 7.053 -0.534 -6.848 1.00 98.38 101 ALA A N 1
ATOM 781 C CA . ALA A 1 101 ? 8.431 -0.197 -7.221 1.00 98.38 101 ALA A CA 1
ATOM 782 C C . ALA A 1 101 ? 8.602 0.049 -8.732 1.00 98.38 101 ALA A C 1
ATOM 784 O O . ALA A 1 101 ? 7.818 -0.466 -9.534 1.00 98.38 101 ALA A O 1
ATOM 785 N N . PRO A 1 102 ? 9.633 0.806 -9.149 1.00 97.81 102 PRO A N 1
ATOM 786 C CA . PRO A 1 102 ? 9.950 0.972 -10.561 1.00 97.81 102 PRO A CA 1
ATOM 787 C C . PRO A 1 102 ? 10.580 -0.298 -11.154 1.00 97.81 102 PRO A C 1
ATOM 789 O O . PRO A 1 102 ? 11.356 -1.008 -10.511 1.00 97.81 102 PRO A O 1
ATOM 792 N N . TRP A 1 103 ? 10.289 -0.563 -12.425 1.00 96.75 103 TRP A N 1
ATOM 793 C CA . TRP A 1 103 ? 10.915 -1.613 -13.221 1.00 96.75 103 TRP A CA 1
ATOM 794 C C . TRP A 1 103 ? 12.131 -1.046 -13.964 1.00 96.75 103 TRP A C 1
ATOM 796 O O . TRP A 1 103 ? 12.038 -0.649 -15.123 1.00 96.75 103 TRP A O 1
ATOM 806 N N . LEU A 1 104 ? 13.264 -0.947 -13.261 1.00 95.62 104 LEU A N 1
ATOM 807 C CA . LEU A 1 104 ? 14.486 -0.311 -13.775 1.00 95.62 104 LEU A CA 1
ATOM 808 C C . LEU A 1 104 ? 15.401 -1.299 -14.511 1.00 95.62 104 LEU A C 1
ATOM 810 O O . LEU A 1 104 ? 15.329 -1.470 -15.724 1.00 95.62 104 LEU A O 1
ATOM 814 N N . SER A 1 105 ? 16.293 -1.953 -13.766 1.00 94.81 105 SER A N 1
ATOM 815 C CA . SER A 1 105 ? 17.242 -2.941 -14.275 1.00 94.81 105 SER A CA 1
ATOM 816 C C . SER A 1 105 ? 16.905 -4.332 -13.738 1.00 94.81 105 SER A C 1
ATOM 818 O O . SER A 1 105 ? 16.280 -4.441 -12.677 1.00 94.81 105 SER A O 1
ATOM 820 N N . PRO A 1 106 ? 17.366 -5.413 -14.398 1.00 94.19 106 PRO A N 1
ATOM 821 C CA . PRO A 1 106 ? 17.130 -6.761 -13.903 1.00 94.19 106 PRO A CA 1
ATOM 822 C C . PRO A 1 106 ? 17.581 -6.984 -12.454 1.00 94.19 106 PRO A C 1
ATOM 824 O O . PRO A 1 106 ? 16.825 -7.548 -11.667 1.00 94.19 106 PRO A O 1
ATOM 827 N N . ASN A 1 107 ? 18.762 -6.477 -12.074 1.00 94.06 107 ASN A N 1
ATOM 828 C CA . ASN A 1 107 ? 19.266 -6.580 -10.699 1.00 94.06 107 ASN A CA 1
ATOM 829 C C . ASN A 1 107 ? 18.364 -5.839 -9.698 1.00 94.06 107 ASN A C 1
ATOM 831 O O . ASN A 1 107 ? 18.084 -6.330 -8.603 1.00 94.06 107 ASN A O 1
ATOM 835 N N . CYS A 1 108 ? 17.863 -4.666 -10.091 1.00 96.19 108 CYS A N 1
ATOM 836 C CA . CYS A 1 108 ? 17.042 -3.850 -9.212 1.00 96.19 108 CYS A CA 1
ATOM 837 C C . CYS A 1 108 ? 15.658 -4.472 -8.983 1.00 96.19 108 CYS A C 1
ATOM 839 O O . CYS A 1 108 ? 15.232 -4.637 -7.841 1.00 96.19 108 CYS A O 1
ATOM 841 N N . VAL A 1 109 ? 15.003 -4.946 -10.049 1.00 96.06 109 VAL A N 1
ATOM 842 C CA . VAL A 1 109 ? 13.719 -5.661 -9.944 1.00 96.06 109 VAL A CA 1
ATOM 843 C C . VAL A 1 109 ? 13.859 -6.920 -9.087 1.00 96.06 109 VAL A C 1
ATOM 845 O O . VAL A 1 109 ? 13.017 -7.187 -8.231 1.00 96.06 109 VAL A O 1
ATOM 848 N N . GLN A 1 110 ? 14.939 -7.687 -9.260 1.00 94.69 110 GLN A N 1
ATOM 849 C CA . GLN A 1 110 ? 15.199 -8.857 -8.418 1.00 94.69 110 GLN A CA 1
ATOM 850 C C . GLN A 1 110 ? 15.403 -8.492 -6.945 1.00 94.69 110 GLN A C 1
ATOM 852 O O . GLN A 1 110 ? 14.918 -9.217 -6.075 1.00 94.69 110 GLN A O 1
ATOM 857 N N . SER A 1 111 ? 16.082 -7.380 -6.659 1.00 96.25 111 SER A N 1
ATOM 858 C CA . SER A 1 111 ? 16.281 -6.888 -5.292 1.00 96.25 111 SER A CA 1
ATOM 859 C C . SER A 1 111 ? 14.960 -6.497 -4.634 1.00 96.25 111 SER A C 1
ATOM 861 O O . SER A 1 111 ? 14.699 -6.931 -3.515 1.00 96.25 111 SER A O 1
ATOM 863 N N . TYR A 1 112 ? 14.082 -5.796 -5.354 1.00 97.88 112 TYR A N 1
ATOM 864 C CA . TYR A 1 112 ? 12.730 -5.480 -4.886 1.00 97.88 112 TYR A CA 1
ATOM 865 C C . TYR A 1 112 ? 11.890 -6.731 -4.616 1.00 97.88 112 TYR A C 1
ATOM 867 O O . TYR A 1 112 ? 11.316 -6.872 -3.538 1.00 97.88 112 TYR A O 1
ATOM 875 N N . LEU A 1 113 ? 11.853 -7.676 -5.560 1.00 96.81 113 LEU A N 1
ATOM 876 C CA . LEU A 1 113 ? 11.124 -8.936 -5.387 1.00 96.81 113 LEU A CA 1
ATOM 877 C C . LEU A 1 113 ? 11.675 -9.755 -4.211 1.00 96.81 113 LEU A C 1
ATOM 879 O O . LEU A 1 113 ? 10.916 -10.381 -3.476 1.00 96.81 113 LEU A O 1
ATOM 883 N N . ARG A 1 114 ? 13.001 -9.768 -4.025 1.00 95.62 114 ARG A N 1
ATOM 884 C CA . ARG A 1 114 ? 13.654 -10.433 -2.890 1.00 95.62 114 ARG A CA 1
ATOM 885 C C . ARG A 1 114 ? 13.261 -9.791 -1.567 1.00 95.62 114 ARG A C 1
ATOM 887 O O . ARG A 1 114 ? 12.915 -10.540 -0.659 1.00 95.62 114 ARG A O 1
ATOM 894 N N . GLN A 1 115 ? 13.280 -8.463 -1.484 1.00 97.12 115 GLN A N 1
ATOM 895 C CA . GLN A 1 115 ? 12.867 -7.741 -0.285 1.00 97.12 115 GLN A CA 1
ATOM 896 C C . GLN A 1 115 ? 11.397 -8.018 0.049 1.00 97.12 115 GLN A C 1
ATOM 898 O O . GLN A 1 115 ? 11.090 -8.444 1.153 1.00 97.12 115 GLN A O 1
ATOM 903 N N . ALA A 1 116 ? 10.495 -7.908 -0.927 1.00 96.81 116 ALA A N 1
ATOM 904 C CA . ALA A 1 116 ? 9.069 -8.146 -0.704 1.00 96.81 116 ALA A CA 1
ATOM 905 C C . ALA A 1 116 ? 8.737 -9.594 -0.288 1.00 96.81 116 ALA A C 1
ATOM 907 O O . ALA A 1 116 ? 7.740 -9.824 0.380 1.00 96.81 116 ALA A O 1
ATOM 908 N N . ARG A 1 117 ? 9.570 -10.590 -0.629 1.00 94.69 117 ARG A N 1
ATOM 909 C CA . ARG A 1 117 ? 9.428 -11.957 -0.078 1.00 94.69 117 ARG A CA 1
ATOM 910 C C . ARG A 1 117 ? 9.822 -12.063 1.396 1.00 94.69 117 ARG A C 1
ATOM 912 O O . ARG A 1 117 ? 9.440 -13.023 2.059 1.00 94.69 117 ARG A O 1
ATOM 919 N N . GLN A 1 118 ? 10.662 -11.155 1.878 1.00 94.81 118 GLN A N 1
ATOM 920 C CA . GLN A 1 118 ? 11.114 -11.110 3.268 1.00 94.81 118 GLN A CA 1
ATOM 921 C C . GLN A 1 118 ? 10.184 -10.253 4.130 1.00 94.81 118 GLN A C 1
ATOM 923 O O . GLN A 1 118 ? 10.033 -10.535 5.320 1.00 94.81 118 GLN A O 1
ATOM 928 N N . ASP A 1 119 ? 9.544 -9.251 3.529 1.00 94.19 119 ASP A N 1
ATOM 929 C CA . ASP A 1 119 ? 8.555 -8.411 4.188 1.00 94.19 119 ASP A CA 1
ATOM 930 C C . ASP A 1 119 ? 7.286 -9.232 4.493 1.00 94.19 119 ASP A C 1
ATOM 932 O O . ASP A 1 119 ? 6.652 -9.791 3.593 1.00 94.19 119 ASP A O 1
ATOM 936 N N . PRO A 1 120 ? 6.884 -9.359 5.765 1.00 91.06 120 PRO A N 1
ATOM 937 C CA . PRO A 1 120 ? 5.738 -10.172 6.118 1.00 91.06 120 PRO A CA 1
ATOM 938 C C . PRO A 1 120 ? 4.416 -9.493 5.737 1.00 91.06 120 PRO A C 1
ATOM 940 O O . PRO A 1 120 ? 4.196 -8.321 6.031 1.00 91.06 120 PRO A O 1
ATOM 943 N N . GLY A 1 121 ? 3.493 -10.277 5.175 1.00 90.50 121 GLY A N 1
ATOM 944 C CA . GLY A 1 121 ? 2.141 -9.819 4.838 1.00 90.50 121 GLY A CA 1
ATOM 945 C C . GLY A 1 121 ? 1.975 -9.300 3.410 1.00 90.50 121 GLY A C 1
ATOM 946 O O . GLY A 1 121 ? 0.892 -8.835 3.078 1.00 90.50 121 GLY A O 1
ATOM 947 N N . VAL A 1 122 ? 2.992 -9.391 2.547 1.00 94.94 122 VAL A N 1
ATOM 948 C CA . VAL A 1 122 ? 2.860 -9.003 1.134 1.00 94.94 122 VAL A CA 1
ATOM 949 C C . VAL A 1 122 ? 1.867 -9.914 0.408 1.00 94.94 122 VAL A C 1
ATOM 951 O O . VAL A 1 122 ? 2.089 -11.113 0.269 1.00 94.94 122 VAL A O 1
ATOM 954 N N . GLN A 1 123 ? 0.779 -9.318 -0.077 1.00 94.81 123 GLN A N 1
ATOM 955 C CA . GLN A 1 123 ? -0.283 -9.976 -0.840 1.00 94.81 123 GLN A CA 1
ATOM 956 C C . GLN A 1 123 ? -0.187 -9.712 -2.345 1.00 94.81 123 GLN A C 1
ATOM 958 O O . GLN A 1 123 ? -0.883 -10.364 -3.116 1.00 94.81 123 GLN A O 1
ATOM 963 N N . GLY A 1 124 ? 0.646 -8.765 -2.786 1.00 96.44 124 GLY A N 1
ATOM 964 C CA . GLY A 1 124 ? 0.813 -8.427 -4.198 1.00 96.44 124 GLY A CA 1
ATOM 965 C C . GLY A 1 124 ? 1.916 -7.403 -4.444 1.00 96.44 124 GLY A C 1
ATOM 966 O O . GLY A 1 124 ? 2.359 -6.713 -3.526 1.00 96.44 124 GLY A O 1
ATOM 967 N N . PHE A 1 125 ? 2.349 -7.300 -5.700 1.00 98.25 125 PHE A N 1
ATOM 968 C CA . PHE A 1 125 ? 3.380 -6.352 -6.121 1.00 98.25 125 PHE A CA 1
ATOM 969 C C . PHE A 1 125 ? 2.943 -5.590 -7.379 1.00 98.25 125 PHE A C 1
ATOM 971 O O . PHE A 1 125 ? 2.627 -6.192 -8.405 1.00 98.25 125 PHE A O 1
ATOM 978 N N . LEU A 1 126 ? 2.967 -4.264 -7.310 1.00 98.25 126 LEU A N 1
ATOM 979 C CA . LEU A 1 126 ? 2.773 -3.333 -8.414 1.00 98.25 126 LEU A CA 1
ATOM 980 C C . LEU A 1 126 ? 4.130 -2.842 -8.932 1.00 98.25 126 LEU A C 1
ATOM 982 O O . LEU A 1 126 ? 4.923 -2.263 -8.194 1.00 98.25 126 LEU A O 1
ATOM 986 N N . PHE A 1 127 ? 4.396 -3.044 -10.215 1.00 97.94 127 PHE A N 1
ATOM 987 C CA . PHE A 1 127 ? 5.512 -2.408 -10.905 1.00 97.94 127 PHE A CA 1
ATOM 988 C C . PHE A 1 127 ? 5.023 -1.332 -11.863 1.00 97.94 127 PHE A C 1
ATOM 990 O O . PHE A 1 127 ? 3.867 -1.320 -12.275 1.00 97.94 127 PHE A O 1
ATOM 997 N N . PHE A 1 128 ? 5.917 -0.442 -12.260 1.00 97.19 128 PHE A N 1
ATOM 998 C CA . PHE A 1 128 ? 5.681 0.488 -13.357 1.00 97.19 128 PHE A CA 1
ATOM 999 C C . PHE A 1 128 ? 6.970 0.682 -14.138 1.00 97.19 128 PHE A C 1
ATOM 1001 O O . PHE A 1 128 ? 8.061 0.590 -13.574 1.00 97.19 128 PHE A O 1
ATOM 1008 N N . LEU A 1 129 ? 6.853 0.950 -15.432 1.00 95.94 129 LEU A N 1
ATOM 1009 C CA . LEU A 1 129 ? 7.999 1.412 -16.202 1.00 95.94 129 LEU A CA 1
ATOM 1010 C C . LEU A 1 129 ? 8.235 2.890 -15.876 1.00 95.94 129 LEU A C 1
ATOM 1012 O O . LEU A 1 129 ? 7.256 3.624 -15.733 1.00 95.94 129 LEU A O 1
ATOM 1016 N N . PRO A 1 130 ? 9.495 3.337 -15.746 1.00 92.06 130 PRO A N 1
ATOM 1017 C CA . PRO A 1 130 ? 9.852 4.726 -15.454 1.00 92.06 130 PRO A CA 1
ATOM 1018 C C . PRO A 1 130 ? 9.635 5.637 -16.678 1.00 92.06 130 PRO A C 1
ATOM 1020 O O . PRO A 1 130 ? 10.534 6.341 -17.135 1.00 92.06 130 PRO A O 1
ATOM 1023 N N . ASP A 1 131 ? 8.437 5.591 -17.246 1.00 87.25 131 ASP A N 1
ATOM 1024 C CA . ASP A 1 131 ? 7.975 6.453 -18.316 1.00 87.25 131 ASP A CA 1
ATOM 1025 C C . ASP A 1 131 ? 6.909 7.429 -17.796 1.00 87.25 131 ASP A C 1
ATOM 1027 O O . ASP A 1 131 ? 6.393 7.324 -16.683 1.00 87.25 131 ASP A O 1
ATOM 1031 N N . SER A 1 132 ? 6.582 8.425 -18.612 1.00 80.06 132 SER A N 1
ATOM 1032 C CA . SER A 1 132 ? 5.453 9.327 -18.364 1.00 80.06 132 SER A CA 1
ATOM 1033 C C . SER A 1 132 ? 4.171 8.844 -19.052 1.00 80.06 132 SER A C 1
ATOM 1035 O O . SER A 1 132 ? 3.237 9.623 -19.255 1.00 80.06 132 SER A O 1
ATOM 1037 N N . GLY A 1 133 ? 4.120 7.568 -19.443 1.00 84.81 133 GLY A N 1
ATOM 1038 C CA . GLY A 1 133 ? 3.027 6.987 -20.205 1.00 84.81 133 GLY A CA 1
ATOM 1039 C C . GLY A 1 133 ? 1.750 6.853 -19.378 1.00 84.81 133 GLY A C 1
ATOM 1040 O O . GLY A 1 133 ? 1.766 6.498 -18.197 1.00 84.81 133 GLY A O 1
ATOM 1041 N N . SER A 1 134 ? 0.608 7.127 -20.006 1.00 83.94 134 SER A N 1
ATOM 1042 C CA . SER A 1 134 ? -0.731 6.831 -19.470 1.00 83.94 134 SER A CA 1
ATOM 1043 C C . SER A 1 134 ? -1.415 5.656 -20.164 1.00 83.94 134 SER A C 1
ATOM 1045 O O . SER A 1 134 ? -2.534 5.300 -19.805 1.00 83.94 134 SER A O 1
ATOM 1047 N N . GLY A 1 135 ? -0.754 5.066 -21.162 1.00 85.81 135 GLY A N 1
ATOM 1048 C CA . GLY A 1 135 ? -1.260 3.907 -21.886 1.00 85.81 135 GLY A CA 1
ATOM 1049 C C . GLY A 1 135 ? -1.219 2.631 -21.052 1.00 85.81 135 GLY A C 1
ATOM 1050 O O . GLY A 1 135 ? -0.514 2.545 -20.046 1.00 85.81 135 GLY A O 1
ATOM 1051 N N . GLU A 1 136 ? -1.968 1.627 -21.507 1.00 87.19 136 GLU A N 1
ATOM 1052 C CA . GLU A 1 136 ? -1.935 0.292 -20.921 1.00 87.19 136 GLU A CA 1
ATOM 1053 C C . GLU A 1 136 ? -0.498 -0.262 -20.954 1.00 87.19 136 GLU A C 1
ATOM 1055 O O . GLU A 1 136 ? 0.154 -0.199 -22.004 1.00 87.19 136 GLU A O 1
ATOM 1060 N N . PRO A 1 137 ? 0.008 -0.824 -19.842 1.00 93.56 137 PRO A N 1
ATOM 1061 C CA . PRO A 1 137 ? 1.358 -1.360 -19.814 1.00 93.56 137 PRO A CA 1
ATOM 1062 C C . PRO A 1 137 ? 1.560 -2.484 -20.846 1.00 93.56 137 PRO A C 1
ATOM 1064 O O . PRO A 1 137 ? 0.608 -3.221 -21.166 1.00 93.56 137 PRO A O 1
ATOM 1067 N N . PRO A 1 138 ? 2.804 -2.667 -21.332 1.00 92.81 138 PRO A N 1
ATOM 1068 C CA . PRO A 1 138 ? 3.136 -3.687 -22.320 1.00 92.81 138 PRO A CA 1
ATOM 1069 C C . PRO A 1 138 ? 2.621 -5.077 -21.945 1.00 92.81 138 PRO A C 1
ATOM 1071 O O . PRO A 1 138 ? 2.502 -5.422 -20.765 1.00 92.81 138 PRO A O 1
ATOM 1074 N N . ASP A 1 139 ? 2.347 -5.905 -22.956 1.00 91.00 139 ASP A N 1
ATOM 1075 C CA . ASP A 1 139 ? 1.912 -7.290 -22.747 1.00 91.00 139 ASP A CA 1
ATOM 1076 C C . ASP A 1 139 ? 2.879 -8.058 -21.833 1.00 91.00 139 ASP A C 1
ATOM 1078 O O . ASP A 1 139 ? 4.086 -7.820 -21.849 1.00 91.00 139 ASP A O 1
ATOM 1082 N N . MET A 1 140 ? 2.361 -9.027 -21.073 1.00 88.94 140 MET A N 1
ATOM 1083 C CA . MET A 1 140 ? 3.149 -9.858 -20.156 1.00 88.94 140 MET A CA 1
ATOM 1084 C C . MET A 1 140 ? 4.353 -10.546 -20.830 1.00 88.94 140 MET A C 1
ATOM 1086 O O . MET A 1 140 ? 5.336 -10.848 -20.151 1.00 88.94 140 MET A O 1
ATOM 1090 N N . ASN A 1 141 ? 4.281 -10.822 -22.135 1.00 88.69 141 ASN A N 1
ATOM 1091 C CA . ASN A 1 141 ? 5.350 -11.466 -22.901 1.00 88.69 141 ASN A CA 1
ATOM 1092 C C . ASN A 1 141 ? 6.299 -10.467 -23.586 1.00 88.69 141 ASN A C 1
ATOM 1094 O O . ASN A 1 141 ? 7.184 -10.889 -24.332 1.00 88.69 141 ASN A O 1
ATOM 1098 N N . SER A 1 142 ? 6.124 -9.162 -23.350 1.00 92.06 142 SER A N 1
ATOM 1099 C CA . SER A 1 142 ? 7.040 -8.126 -23.827 1.00 92.06 142 SER A CA 1
ATOM 1100 C C . SER A 1 142 ? 8.452 -8.346 -23.277 1.00 92.06 142 SER A C 1
ATOM 1102 O O . SER A 1 142 ? 8.644 -8.768 -22.134 1.00 92.06 142 SER A O 1
ATOM 1104 N N . ASN A 1 143 ? 9.455 -8.025 -24.093 1.00 90.69 143 ASN A N 1
ATOM 1105 C CA . ASN A 1 143 ? 10.864 -8.074 -23.706 1.00 90.69 143 ASN A CA 1
ATOM 1106 C C . ASN A 1 143 ? 11.218 -7.053 -22.611 1.00 90.69 143 ASN A C 1
ATOM 1108 O O . ASN A 1 143 ? 12.203 -7.256 -21.906 1.00 90.69 143 ASN A O 1
ATOM 1112 N N . GLU A 1 144 ? 10.409 -6.008 -22.434 1.00 90.88 144 GLU A N 1
ATOM 1113 C CA . GLU A 1 144 ? 10.566 -5.002 -21.376 1.00 90.88 144 GLU A CA 1
ATOM 1114 C C . GLU A 1 144 ? 10.460 -5.615 -19.968 1.00 90.88 144 GLU A C 1
ATOM 1116 O O . GLU A 1 144 ? 11.189 -5.226 -19.057 1.00 90.88 144 GLU A O 1
ATOM 1121 N N . TRP A 1 145 ? 9.656 -6.673 -19.806 1.00 91.69 145 TRP A N 1
ATOM 1122 C CA . TRP A 1 145 ? 9.544 -7.441 -18.557 1.00 91.69 145 TRP A CA 1
ATOM 1123 C C . TRP A 1 145 ? 10.616 -8.539 -18.416 1.00 91.69 145 TRP A C 1
ATOM 1125 O O . TRP A 1 145 ? 10.530 -9.430 -17.560 1.00 91.69 145 TRP A O 1
ATOM 1135 N N . GLY A 1 146 ? 11.627 -8.531 -19.285 1.00 89.19 146 GLY A N 1
ATOM 1136 C CA . GLY A 1 146 ? 12.686 -9.527 -19.321 1.00 89.19 146 GLY A CA 1
ATOM 1137 C C . GLY A 1 146 ? 13.741 -9.307 -18.237 1.00 89.19 146 GLY A C 1
ATOM 1138 O O . GLY A 1 146 ? 14.494 -8.343 -18.283 1.00 89.19 146 GLY A O 1
ATOM 1139 N N . LEU A 1 147 ? 13.874 -10.264 -17.312 1.00 87.94 147 LEU A N 1
ATOM 1140 C CA . LEU A 1 147 ? 14.953 -10.275 -16.306 1.00 87.94 147 LEU A CA 1
ATOM 1141 C C . LEU A 1 147 ? 16.143 -11.180 -16.682 1.00 87.94 147 LEU A C 1
ATOM 1143 O O . LEU A 1 147 ? 17.028 -11.395 -15.867 1.00 87.94 147 LEU A O 1
ATOM 1147 N N . GLY A 1 148 ? 16.147 -11.777 -17.879 1.00 79.81 148 GLY A N 1
ATOM 1148 C CA . GLY A 1 148 ? 17.209 -12.695 -18.329 1.00 79.81 148 GLY A CA 1
ATOM 1149 C C . GLY A 1 148 ? 17.161 -14.116 -17.739 1.00 79.81 148 GLY A C 1
ATOM 1150 O O . GLY A 1 148 ? 17.910 -14.979 -18.179 1.00 79.81 148 GLY A O 1
ATOM 1151 N N . GLU A 1 149 ? 16.246 -14.403 -16.806 1.00 75.00 149 GLU A N 1
ATOM 1152 C CA . GLU A 1 149 ? 16.211 -15.675 -16.054 1.00 75.00 149 GLU A CA 1
ATOM 1153 C C . GLU A 1 149 ? 15.077 -16.639 -16.450 1.00 75.00 149 GLU A C 1
ATOM 1155 O O . GLU A 1 149 ? 14.623 -17.457 -15.642 1.00 75.00 149 GLU A O 1
ATOM 1160 N N . GLY A 1 150 ? 14.536 -16.512 -17.665 1.00 73.62 150 GLY A N 1
ATOM 1161 C CA . GLY A 1 150 ? 13.484 -17.412 -18.161 1.00 73.62 150 GLY A CA 1
ATOM 1162 C C . GLY A 1 150 ? 12.212 -17.441 -17.295 1.00 73.62 150 GLY A C 1
ATOM 1163 O O . GLY A 1 150 ? 11.562 -18.477 -17.185 1.00 73.62 150 GLY A O 1
ATOM 1164 N N . GLY A 1 151 ? 11.878 -16.330 -16.626 1.00 80.00 151 GLY A N 1
ATOM 1165 C CA . GLY A 1 151 ? 10.677 -16.210 -15.788 1.00 80.00 151 GLY A CA 1
ATOM 1166 C C . GLY A 1 151 ? 10.779 -16.855 -14.400 1.00 80.00 151 GLY A C 1
ATOM 1167 O O . GLY A 1 151 ? 9.758 -17.050 -13.742 1.00 80.00 151 GLY A O 1
ATOM 1168 N N . THR A 1 152 ? 11.985 -17.185 -13.928 1.00 86.56 152 THR A N 1
ATOM 1169 C CA . THR A 1 152 ? 12.205 -17.805 -12.607 1.00 86.56 152 THR A CA 1
ATOM 1170 C C . THR A 1 152 ? 11.648 -16.973 -11.453 1.00 86.56 152 THR A C 1
ATOM 1172 O O . THR A 1 152 ? 11.028 -17.537 -10.552 1.00 86.56 152 THR A O 1
ATOM 1175 N N . TRP A 1 153 ? 11.744 -15.645 -11.543 1.00 88.56 153 TRP A N 1
ATOM 1176 C CA . TRP A 1 153 ? 11.155 -14.724 -10.575 1.00 88.56 153 TRP A CA 1
ATOM 1177 C C . TRP A 1 153 ? 9.656 -14.964 -10.358 1.00 88.56 153 TRP A C 1
ATOM 1179 O O . TRP A 1 153 ? 9.194 -14.894 -9.226 1.00 88.56 153 TRP A O 1
ATOM 1189 N N . LYS A 1 154 ? 8.890 -15.323 -11.400 1.00 88.75 154 LYS A N 1
ATOM 1190 C CA . LYS A 1 154 ? 7.454 -15.594 -11.246 1.00 88.75 154 LYS A CA 1
ATOM 1191 C C . LYS A 1 154 ? 7.250 -16.752 -10.278 1.00 88.75 154 LYS A C 1
ATOM 1193 O O . LYS A 1 154 ? 6.504 -16.617 -9.329 1.00 88.75 154 LYS A O 1
ATOM 1198 N N . ARG A 1 155 ? 7.975 -17.859 -10.463 1.00 87.00 155 ARG A N 1
ATOM 1199 C CA . ARG A 1 155 ? 7.844 -19.081 -9.644 1.00 87.00 155 ARG A CA 1
ATOM 1200 C C . ARG A 1 155 ? 8.333 -18.925 -8.203 1.00 87.00 155 ARG A C 1
ATOM 1202 O O . ARG A 1 155 ? 7.894 -19.682 -7.349 1.00 87.00 155 ARG A O 1
ATOM 1209 N N . GLN A 1 156 ? 9.262 -18.006 -7.952 1.00 90.12 156 GLN A N 1
ATOM 1210 C CA . GLN A 1 156 ? 9.816 -17.769 -6.615 1.00 90.12 156 GLN A CA 1
ATOM 1211 C C . GLN A 1 156 ? 8.914 -16.904 -5.732 1.00 90.12 156 GLN A C 1
ATOM 1213 O O . GLN A 1 156 ? 9.071 -16.938 -4.516 1.00 90.12 156 GLN A O 1
ATOM 1218 N N . ASN A 1 157 ? 8.013 -16.125 -6.332 1.00 90.94 157 ASN A N 1
ATOM 1219 C CA . ASN A 1 157 ? 7.059 -15.299 -5.605 1.00 90.94 157 ASN A CA 1
ATOM 1220 C C . ASN A 1 157 ? 5.718 -16.028 -5.504 1.00 90.94 157 ASN A C 1
ATOM 1222 O O . ASN A 1 157 ? 5.166 -16.498 -6.504 1.00 90.94 157 ASN A O 1
ATOM 1226 N N . ASP A 1 158 ? 5.205 -16.114 -4.285 1.00 91.50 158 ASP A N 1
ATOM 1227 C CA . ASP A 1 158 ? 3.910 -16.692 -3.937 1.00 91.50 158 ASP A CA 1
ATOM 1228 C C . ASP A 1 158 ? 2.769 -15.668 -3.980 1.00 91.50 158 ASP A C 1
ATOM 1230 O O . ASP A 1 158 ? 1.625 -16.040 -3.756 1.00 91.50 158 ASP A O 1
ATOM 1234 N N . TYR A 1 159 ? 3.067 -14.421 -4.345 1.00 93.06 159 TYR A N 1
ATOM 1235 C CA . TYR A 1 159 ? 2.116 -13.338 -4.575 1.00 93.06 159 TYR A CA 1
ATOM 1236 C C . TYR A 1 159 ? 2.026 -12.956 -6.072 1.00 93.06 159 TYR A C 1
ATOM 1238 O O . TYR A 1 159 ? 2.955 -13.212 -6.855 1.00 93.06 159 TYR A O 1
ATOM 1246 N N . PRO A 1 160 ? 0.913 -12.341 -6.508 1.00 95.00 160 PRO A N 1
ATOM 1247 C CA . PRO A 1 160 ? 0.725 -11.867 -7.871 1.00 95.00 160 PRO A CA 1
ATOM 1248 C C . PRO A 1 160 ? 1.538 -10.605 -8.137 1.00 95.00 160 PRO A C 1
ATOM 1250 O O . PRO A 1 160 ? 1.859 -9.831 -7.233 1.00 95.00 160 PRO A O 1
ATOM 1253 N N . VAL A 1 161 ? 1.831 -10.380 -9.416 1.00 96.50 161 VAL A N 1
ATOM 1254 C CA . VAL A 1 161 ? 2.566 -9.199 -9.865 1.00 96.50 161 VAL A CA 1
ATOM 1255 C C . VAL A 1 16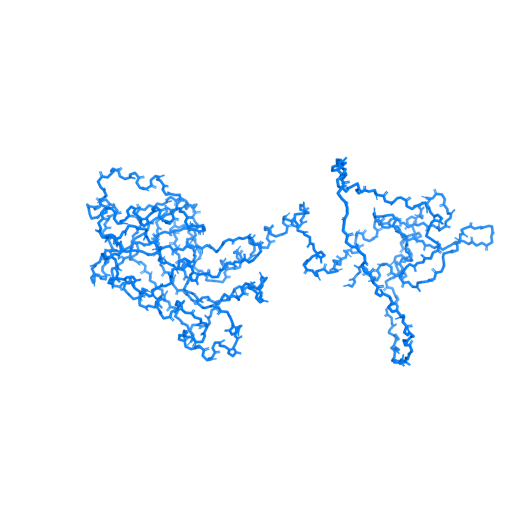1 ? 1.814 -8.530 -10.998 1.00 96.50 161 VAL A C 1
ATOM 1257 O O . VAL A 1 161 ? 1.425 -9.182 -11.972 1.00 96.50 161 VAL A O 1
ATOM 1260 N N . TYR A 1 162 ? 1.642 -7.224 -10.868 1.00 96.25 162 TYR A N 1
ATOM 1261 C CA . TYR A 1 162 ? 0.907 -6.374 -11.787 1.00 96.25 162 TYR A CA 1
ATOM 1262 C C . TYR A 1 162 ? 1.792 -5.222 -12.265 1.00 96.25 162 TYR A C 1
ATOM 1264 O O . TYR A 1 162 ? 2.783 -4.884 -11.621 1.00 96.25 162 TYR A O 1
ATOM 1272 N N . ALA A 1 163 ? 1.431 -4.620 -13.392 1.00 96.69 163 ALA A N 1
ATOM 1273 C CA . ALA A 1 163 ? 2.053 -3.419 -13.915 1.00 96.69 163 ALA A CA 1
ATOM 1274 C C . ALA A 1 163 ? 1.029 -2.289 -14.044 1.00 96.69 163 ALA A C 1
ATOM 1276 O O . ALA A 1 163 ? -0.114 -2.520 -14.451 1.00 96.69 163 ALA A O 1
ATOM 1277 N N . LEU A 1 164 ? 1.474 -1.080 -13.713 1.00 95.81 164 LEU A N 1
ATOM 1278 C CA . LEU A 1 164 ? 0.740 0.173 -13.821 1.00 95.81 164 LEU A CA 1
ATOM 1279 C C . LEU A 1 164 ? 1.355 1.071 -14.901 1.00 95.81 164 LEU A C 1
ATOM 1281 O O . LEU A 1 164 ? 2.567 1.004 -15.129 1.00 95.81 164 LEU A O 1
ATOM 1285 N N . PRO A 1 165 ? 0.553 1.951 -15.524 1.00 95.56 165 PRO A N 1
ATOM 1286 C CA . PRO A 1 165 ? 1.071 3.062 -16.310 1.00 95.56 165 PRO A CA 1
ATOM 1287 C C . PRO A 1 165 ? 1.988 3.941 -15.451 1.00 95.56 165 PRO A C 1
ATOM 1289 O O . PRO A 1 165 ? 1.667 4.220 -14.288 1.00 95.56 165 PRO A O 1
ATOM 1292 N N . GLY A 1 166 ? 3.101 4.418 -16.016 1.00 94.50 166 GLY A N 1
ATOM 1293 C CA . GLY A 1 166 ? 4.077 5.235 -15.291 1.00 94.50 166 GLY A CA 1
ATOM 1294 C C . GLY A 1 166 ? 3.481 6.527 -14.725 1.00 94.50 166 GLY A C 1
ATOM 1295 O O . GLY A 1 166 ? 3.796 6.925 -13.603 1.00 94.50 166 GLY A O 1
ATOM 1296 N N . SER A 1 167 ? 2.524 7.134 -15.433 1.00 93.62 167 SER A N 1
ATOM 1297 C CA . SER A 1 167 ? 1.771 8.300 -14.943 1.00 93.62 167 SER A CA 1
ATOM 1298 C C . SER A 1 167 ? 0.951 8.009 -13.678 1.00 93.62 167 SER A C 1
ATOM 1300 O O . SER A 1 167 ? 1.020 8.788 -12.727 1.00 93.62 167 SER A O 1
ATOM 1302 N N . ILE A 1 168 ? 0.239 6.874 -13.620 1.00 94.69 168 ILE A N 1
ATOM 1303 C CA . ILE A 1 168 ? -0.525 6.460 -12.431 1.00 94.69 168 ILE A CA 1
ATOM 1304 C C . ILE A 1 168 ? 0.436 6.218 -11.269 1.00 94.69 168 ILE A C 1
ATOM 1306 O O . ILE A 1 168 ? 0.239 6.760 -10.183 1.00 94.69 168 ILE A O 1
ATOM 1310 N N . ALA A 1 169 ? 1.509 5.460 -11.496 1.00 95.50 169 ALA A N 1
ATOM 1311 C CA . ALA A 1 169 ? 2.492 5.185 -10.455 1.00 95.50 169 ALA A CA 1
ATOM 1312 C C . ALA A 1 169 ? 3.165 6.463 -9.929 1.00 95.50 169 ALA A C 1
ATOM 1314 O O . ALA A 1 169 ? 3.325 6.617 -8.721 1.00 95.50 169 ALA A O 1
ATOM 1315 N N . THR A 1 170 ? 3.484 7.415 -10.810 1.00 94.50 170 THR A N 1
ATOM 1316 C CA . THR A 1 170 ? 4.044 8.720 -10.430 1.00 94.50 170 THR A CA 1
ATOM 1317 C C . THR A 1 170 ? 3.088 9.488 -9.518 1.00 94.50 170 THR A C 1
ATOM 1319 O O . THR A 1 170 ? 3.507 9.994 -8.474 1.00 94.50 170 THR A O 1
ATOM 1322 N N . SER A 1 171 ? 1.795 9.536 -9.861 1.00 93.75 171 SER A N 1
ATOM 1323 C CA . SER A 1 171 ? 0.772 10.139 -9.003 1.00 93.75 171 SER A CA 1
ATOM 1324 C C . SER A 1 171 ? 0.668 9.423 -7.655 1.00 93.75 171 SER A C 1
ATOM 1326 O O . SER A 1 171 ? 0.702 10.086 -6.620 1.00 93.75 171 SER A O 1
ATOM 1328 N N . LEU A 1 172 ? 0.621 8.086 -7.639 1.00 95.94 172 LEU A N 1
ATOM 1329 C CA . LEU A 1 172 ? 0.515 7.305 -6.401 1.00 95.94 172 LEU A CA 1
ATOM 1330 C C . LEU A 1 172 ? 1.729 7.466 -5.487 1.00 95.94 172 LEU A C 1
ATOM 1332 O O . LEU A 1 172 ? 1.559 7.617 -4.280 1.00 95.94 172 LEU A O 1
ATOM 1336 N N . LEU A 1 173 ? 2.943 7.506 -6.035 1.00 97.06 173 LEU A N 1
ATOM 1337 C CA . LEU A 1 173 ? 4.153 7.787 -5.260 1.00 97.06 173 LEU A CA 1
ATOM 1338 C C . LEU A 1 173 ? 4.138 9.225 -4.728 1.00 97.06 173 LEU A C 1
ATOM 1340 O O . LEU A 1 173 ? 4.576 9.475 -3.609 1.00 97.06 173 LEU A O 1
ATOM 1344 N N . GLY A 1 174 ? 3.612 10.188 -5.492 1.00 96.69 174 GLY A N 1
ATOM 1345 C CA . GLY A 1 174 ? 3.377 11.558 -5.025 1.00 96.69 174 GLY A CA 1
ATOM 1346 C C . GLY A 1 174 ? 2.451 11.610 -3.809 1.00 96.69 174 GLY A C 1
ATOM 1347 O O . GLY A 1 174 ? 2.775 12.253 -2.815 1.00 96.69 174 GLY A O 1
ATOM 1348 N N . VAL A 1 175 ? 1.338 10.877 -3.857 1.00 96.62 175 VAL A N 1
ATOM 1349 C CA . VAL A 1 175 ? 0.388 10.787 -2.741 1.00 96.62 175 VAL A CA 1
ATOM 1350 C C . VAL A 1 175 ? 0.987 10.025 -1.560 1.00 96.62 175 VAL A C 1
ATOM 1352 O O . VAL A 1 175 ? 0.895 10.498 -0.433 1.00 96.62 175 VAL A O 1
ATOM 1355 N N . SER A 1 176 ? 1.676 8.906 -1.793 1.00 97.19 176 SER A N 1
ATOM 1356 C CA . SER A 1 176 ? 2.328 8.130 -0.730 1.00 97.19 176 SER A CA 1
ATOM 1357 C C . SER A 1 176 ? 3.300 8.978 0.096 1.00 97.19 176 SER A C 1
ATOM 1359 O O . SER A 1 176 ? 3.354 8.817 1.310 1.00 97.19 176 SER A O 1
ATOM 1361 N N . ARG A 1 177 ? 4.001 9.940 -0.523 1.00 96.25 177 ARG A N 1
ATOM 1362 C CA . ARG A 1 177 ? 4.860 10.898 0.198 1.00 96.25 177 ARG A CA 1
ATOM 1363 C C . ARG A 1 177 ? 4.103 11.794 1.171 1.00 96.25 177 ARG A C 1
ATOM 1365 O O . ARG A 1 177 ? 4.641 12.146 2.210 1.00 96.25 177 ARG A O 1
ATOM 1372 N N . MET A 1 178 ? 2.880 12.192 0.832 1.00 95.75 178 MET A N 1
ATOM 1373 C CA . MET A 1 178 ? 2.059 13.038 1.703 1.00 95.75 178 MET A CA 1
ATOM 1374 C C . MET A 1 178 ? 1.476 12.253 2.884 1.00 95.75 178 MET A C 1
ATOM 1376 O O . MET A 1 178 ? 1.185 12.838 3.919 1.00 95.75 178 MET A O 1
ATOM 1380 N N . TYR A 1 179 ? 1.319 10.935 2.734 1.00 95.56 179 TYR A N 1
ATOM 1381 C CA . TYR A 1 179 ? 0.716 10.043 3.729 1.00 95.56 179 TYR A CA 1
ATOM 1382 C C . TYR A 1 179 ? 1.735 9.137 4.447 1.00 95.56 179 TYR A C 1
ATOM 1384 O O . TYR A 1 179 ? 1.347 8.183 5.117 1.00 95.56 179 TYR A O 1
ATOM 1392 N N . SER A 1 180 ? 3.041 9.396 4.322 1.00 94.69 180 SER A N 1
ATOM 1393 C CA . SER A 1 180 ? 4.087 8.607 4.995 1.00 94.69 180 SER A CA 1
ATOM 1394 C C . SER A 1 180 ? 4.328 9.024 6.451 1.00 94.69 180 SER A C 1
ATOM 1396 O O . SER A 1 180 ? 4.794 8.212 7.245 1.00 94.69 180 SER A O 1
ATOM 1398 N N . GLY A 1 181 ? 3.967 10.253 6.829 1.00 92.12 181 GLY A N 1
ATOM 1399 C CA . GLY A 1 181 ? 4.188 10.797 8.172 1.00 92.12 181 GLY A CA 1
ATOM 1400 C C . GLY A 1 181 ? 3.138 10.410 9.224 1.00 92.12 181 GLY A C 1
ATOM 1401 O O . GLY A 1 181 ? 2.372 9.457 9.064 1.00 92.12 181 GLY A O 1
ATOM 1402 N N . ASN A 1 182 ? 3.110 11.176 10.317 1.00 92.81 182 ASN A N 1
ATOM 1403 C CA . ASN A 1 182 ? 2.121 11.065 11.401 1.00 92.81 182 ASN A CA 1
ATOM 1404 C C . ASN A 1 182 ? 0.796 11.749 11.022 1.00 92.81 182 ASN A C 1
ATOM 1406 O O . ASN A 1 182 ? 0.792 12.596 10.126 1.00 92.81 182 ASN A O 1
ATOM 1410 N N . MET A 1 183 ? -0.296 11.450 11.741 1.00 92.62 183 MET A N 1
ATOM 1411 C CA . MET A 1 183 ? -1.642 12.021 11.531 1.00 92.62 183 MET A CA 1
ATOM 1412 C C . MET A 1 183 ? -1.634 13.537 11.273 1.00 92.62 183 MET A C 1
ATOM 1414 O O . MET A 1 183 ? -2.184 14.015 10.289 1.00 92.62 183 MET A O 1
ATOM 1418 N N . SER A 1 184 ? -0.930 14.301 12.106 1.00 93.44 184 SER A N 1
ATOM 1419 C CA . SER A 1 184 ? -0.877 15.765 12.007 1.00 93.44 184 SER A CA 1
ATOM 1420 C C . SER A 1 184 ? -0.121 16.304 10.785 1.00 93.44 184 SER A C 1
ATOM 1422 O O . SER A 1 184 ? -0.227 17.486 10.473 1.00 93.44 184 SER A O 1
ATOM 1424 N N . SER A 1 185 ? 0.659 15.466 10.097 1.00 93.94 185 SER A N 1
ATOM 1425 C CA . SER A 1 185 ? 1.464 15.861 8.933 1.00 93.94 185 SER A CA 1
ATOM 1426 C C . SER A 1 185 ? 0.831 15.510 7.588 1.00 93.94 185 SER A C 1
ATOM 1428 O O . SER A 1 185 ? 1.311 15.982 6.557 1.00 93.94 185 SER A O 1
ATOM 1430 N N . VAL A 1 186 ? -0.224 14.688 7.584 1.00 95.12 186 VAL A N 1
ATOM 1431 C CA . VAL A 1 186 ? -0.911 14.304 6.347 1.00 95.12 186 VAL A CA 1
ATOM 1432 C C . VAL A 1 186 ? -1.892 15.402 5.901 1.00 95.12 186 VAL A C 1
ATOM 1434 O O . VAL A 1 186 ? -2.230 16.290 6.690 1.00 95.12 186 VAL A O 1
ATOM 1437 N N . PRO A 1 187 ? -2.374 15.384 4.643 1.00 95.19 187 PRO A N 1
ATOM 1438 C CA . PRO A 1 187 ? -3.437 16.288 4.212 1.00 95.19 187 PRO A CA 1
ATOM 1439 C C . PRO A 1 187 ? -4.660 16.191 5.132 1.00 95.19 187 PRO A C 1
ATOM 1441 O O . PRO A 1 187 ? -5.085 15.085 5.457 1.00 95.19 187 PRO A O 1
ATOM 1444 N N . PHE A 1 188 ? -5.218 17.345 5.514 1.00 95.56 188 PHE A N 1
ATOM 1445 C CA . PHE A 1 188 ? -6.315 17.469 6.490 1.00 95.56 188 PHE A CA 1
ATOM 1446 C C . PHE A 1 188 ? -5.972 16.966 7.902 1.00 95.56 188 PHE A C 1
ATOM 1448 O O . PHE A 1 188 ? -6.852 16.558 8.651 1.00 95.56 188 PHE A O 1
ATOM 1455 N N . GLY A 1 189 ? -4.688 16.968 8.276 1.00 94.69 189 GLY A N 1
ATOM 1456 C CA . GLY A 1 189 ? -4.238 16.461 9.572 1.00 94.69 189 GLY A CA 1
ATOM 1457 C C . GLY A 1 189 ? -4.955 17.089 10.772 1.00 94.69 189 GLY A C 1
ATOM 1458 O O . GLY A 1 189 ? -5.277 16.365 11.703 1.00 94.69 189 GLY A O 1
ATOM 1459 N N . GLU A 1 190 ? -5.264 18.390 10.741 1.00 94.50 190 GLU A N 1
ATOM 1460 C CA . GLU A 1 190 ? -5.994 19.079 11.821 1.00 94.50 190 GLU A CA 1
ATOM 1461 C C . GLU A 1 190 ? -7.410 18.502 11.994 1.00 94.50 190 GLU A C 1
ATOM 1463 O O . GLU A 1 190 ? -7.769 18.029 13.073 1.00 94.50 190 GLU A O 1
ATOM 1468 N N . GLU A 1 191 ? -8.179 18.422 10.908 1.00 93.88 191 GLU A N 1
ATOM 1469 C CA . GLU A 1 191 ? -9.539 17.878 10.918 1.00 93.88 191 GLU A CA 1
ATOM 1470 C C . GLU A 1 191 ? -9.567 16.378 11.249 1.00 93.88 191 GLU A C 1
ATOM 1472 O O . GLU A 1 191 ? -10.492 15.879 11.900 1.00 93.88 191 GLU A O 1
ATOM 1477 N N . LEU A 1 192 ? -8.547 15.641 10.805 1.00 94.12 192 LEU A N 1
ATOM 1478 C CA . LEU A 1 192 ? -8.406 14.220 11.099 1.00 94.12 192 LEU A CA 1
ATOM 1479 C C . LEU A 1 192 ? -8.079 13.987 12.578 1.00 94.12 192 LEU A C 1
ATOM 1481 O O . LEU A 1 192 ? -8.654 13.071 13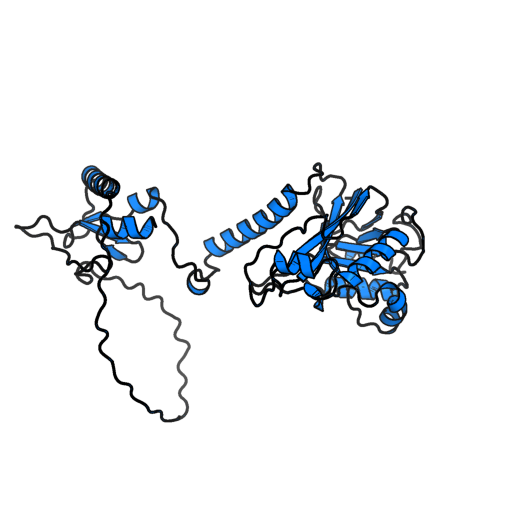.162 1.00 94.12 192 LEU A O 1
ATOM 1485 N N . THR A 1 193 ? -7.248 14.828 13.206 1.00 94.75 193 THR A N 1
ATOM 1486 C CA . THR A 1 193 ? -6.960 14.735 14.651 1.00 94.75 193 THR A CA 1
ATOM 1487 C C . THR A 1 193 ? -8.159 15.064 15.542 1.00 94.75 193 THR A C 1
ATOM 1489 O O . THR A 1 193 ? -8.214 14.587 16.671 1.00 94.75 193 THR A O 1
ATOM 1492 N N . ASP A 1 194 ? -9.144 15.818 15.045 1.00 92.62 194 ASP A N 1
ATOM 1493 C CA . ASP A 1 194 ? -10.400 16.063 15.768 1.00 92.62 194 ASP A CA 1
ATOM 1494 C C . ASP A 1 194 ? -11.356 14.857 15.724 1.00 92.62 194 ASP A C 1
ATOM 1496 O O . ASP A 1 194 ? -12.250 14.726 16.564 1.00 92.62 194 ASP A O 1
ATOM 1500 N N . THR A 1 195 ? -11.193 13.982 14.727 1.00 90.00 195 THR A N 1
ATOM 1501 C CA . THR A 1 195 ? -12.116 12.870 14.446 1.00 90.00 195 THR A CA 1
ATOM 1502 C C . THR A 1 195 ? -11.563 11.513 14.883 1.00 90.00 195 THR A C 1
ATOM 1504 O O . THR A 1 195 ? -12.322 10.663 15.353 1.00 90.00 195 THR A O 1
ATOM 1507 N N . TYR A 1 196 ? -10.260 11.297 14.711 1.00 91.19 196 TYR A N 1
ATOM 1508 C CA . TYR A 1 196 ? -9.564 10.032 14.951 1.00 91.19 196 TYR A CA 1
ATOM 1509 C C . TYR A 1 196 ? -8.518 10.166 16.062 1.00 91.19 196 TYR A C 1
ATOM 1511 O O . TYR A 1 196 ? -8.309 11.249 16.601 1.00 91.19 196 TYR A O 1
ATOM 1519 N N . ASP A 1 197 ? -7.855 9.059 16.411 1.00 89.88 197 ASP A N 1
ATOM 1520 C CA . ASP A 1 197 ? -6.744 9.070 17.365 1.00 89.88 197 ASP A CA 1
ATOM 1521 C C . ASP A 1 197 ? -5.605 9.975 16.844 1.00 89.88 197 ASP A C 1
ATOM 1523 O O . ASP A 1 197 ? -5.035 9.677 15.787 1.00 89.88 197 ASP A O 1
ATOM 1527 N N . PRO A 1 198 ? -5.240 11.063 17.553 1.00 92.50 198 PRO A N 1
ATOM 1528 C CA . PRO A 1 198 ? -4.178 11.964 17.113 1.00 92.50 198 PRO A CA 1
ATOM 1529 C C . PRO A 1 198 ? -2.805 11.297 16.990 1.00 92.50 198 PRO A C 1
ATOM 1531 O O . PRO A 1 198 ? -1.970 11.762 16.212 1.00 92.50 198 PRO A O 1
ATOM 1534 N N . ASP A 1 199 ? -2.581 10.210 17.733 1.00 92.00 199 ASP A N 1
ATOM 1535 C CA . ASP A 1 199 ? -1.344 9.431 17.690 1.00 92.00 199 ASP A CA 1
ATOM 1536 C C . ASP A 1 199 ? -1.387 8.318 16.628 1.00 92.00 199 ASP A C 1
ATOM 1538 O O . ASP A 1 199 ? -0.401 7.592 16.457 1.00 92.00 199 ASP A O 1
ATOM 1542 N N . GLY A 1 200 ? -2.519 8.164 15.930 1.00 92.44 200 GLY A N 1
ATOM 1543 C CA . GLY A 1 200 ? -2.730 7.202 14.856 1.00 92.44 200 GLY A CA 1
ATOM 1544 C C . GLY A 1 200 ? -2.011 7.556 13.551 1.00 92.44 200 GLY A C 1
ATOM 1545 O O . GLY A 1 200 ? -1.254 8.525 13.435 1.00 92.44 200 GLY A O 1
ATOM 1546 N N . TYR A 1 201 ? -2.267 6.748 12.526 1.00 94.50 201 TYR A N 1
ATOM 1547 C CA . TYR A 1 201 ? -1.621 6.868 11.222 1.00 94.50 201 TYR A CA 1
ATOM 1548 C C . TYR A 1 201 ? -2.642 6.840 10.102 1.00 94.50 201 TYR A C 1
ATOM 1550 O O . TYR A 1 201 ? -3.614 6.097 10.148 1.00 94.50 201 TYR A O 1
ATOM 1558 N N . ILE A 1 202 ? -2.367 7.588 9.041 1.00 95.88 202 ILE A N 1
ATOM 1559 C CA . ILE A 1 202 ? -3.170 7.556 7.825 1.00 95.88 202 ILE A CA 1
ATOM 1560 C C . ILE A 1 202 ? -2.319 6.947 6.722 1.00 95.88 202 ILE A C 1
ATOM 1562 O O . ILE A 1 202 ? -1.218 7.428 6.452 1.00 95.88 202 ILE A O 1
ATOM 1566 N N . ARG A 1 203 ? -2.795 5.864 6.104 1.00 96.19 203 ARG A N 1
ATOM 1567 C CA . ARG A 1 203 ? -2.044 5.110 5.095 1.00 96.19 203 ARG A CA 1
ATOM 1568 C C . ARG A 1 203 ? -2.903 4.804 3.880 1.00 96.19 203 ARG A C 1
ATOM 1570 O O . ARG A 1 203 ? -4.108 4.581 3.982 1.00 96.19 203 ARG A O 1
ATOM 1577 N N . LEU A 1 204 ? -2.252 4.774 2.722 1.00 97.50 204 LEU A N 1
ATOM 1578 C CA . LEU A 1 204 ? -2.892 4.360 1.482 1.00 97.50 204 LEU A CA 1
ATOM 1579 C C . LEU A 1 204 ? -3.159 2.856 1.509 1.00 97.50 204 LEU A C 1
ATOM 1581 O O . LEU A 1 204 ? -2.319 2.067 1.943 1.00 97.50 204 LEU A O 1
ATOM 1585 N N . PHE A 1 205 ? -4.320 2.472 1.007 1.00 96.50 205 PHE A N 1
ATOM 1586 C CA . PHE A 1 205 ? -4.765 1.098 0.881 1.00 96.50 205 PHE A CA 1
ATOM 1587 C C . PHE A 1 205 ? -5.147 0.823 -0.564 1.00 96.50 205 PHE A C 1
ATOM 1589 O O . PHE A 1 205 ? -5.798 1.634 -1.225 1.00 96.50 205 PHE A O 1
ATOM 1596 N N . VAL A 1 206 ? -4.703 -0.329 -1.037 1.00 96.38 206 VAL A N 1
ATOM 1597 C CA . VAL A 1 206 ? -4.886 -0.809 -2.395 1.00 96.38 206 VAL A CA 1
ATOM 1598 C C . VAL A 1 206 ? -5.958 -1.880 -2.401 1.00 96.38 206 VAL A C 1
ATOM 1600 O O . VAL A 1 206 ? -5.928 -2.779 -1.560 1.00 96.38 206 VAL A O 1
ATOM 1603 N N . ASP A 1 207 ? -6.834 -1.814 -3.395 1.00 93.12 207 ASP A N 1
ATOM 1604 C CA . ASP A 1 207 ? -7.744 -2.887 -3.769 1.00 93.12 207 ASP A CA 1
ATOM 1605 C C . ASP A 1 207 ? -7.616 -3.167 -5.274 1.00 93.12 207 ASP A C 1
ATOM 1607 O O . ASP A 1 207 ? -7.779 -2.268 -6.103 1.00 93.12 207 ASP A O 1
ATOM 1611 N N . ILE A 1 208 ? -7.230 -4.394 -5.628 1.00 92.25 208 ILE A N 1
ATOM 1612 C CA . ILE A 1 208 ? -7.102 -4.854 -7.013 1.00 92.25 208 ILE A CA 1
ATOM 1613 C C . ILE A 1 208 ? -8.157 -5.922 -7.255 1.00 92.25 208 ILE A C 1
ATOM 1615 O O . ILE A 1 208 ? -7.994 -7.077 -6.840 1.00 92.25 208 ILE A O 1
ATOM 1619 N N . ASP A 1 209 ? -9.179 -5.552 -8.015 1.00 88.12 209 ASP A N 1
ATOM 1620 C CA . ASP A 1 209 ? -10.198 -6.489 -8.461 1.00 88.12 209 ASP A CA 1
ATOM 1621 C C . ASP A 1 209 ? -9.608 -7.447 -9.499 1.00 88.12 209 ASP A C 1
ATOM 1623 O O . ASP A 1 209 ? -8.888 -7.029 -10.417 1.00 88.12 209 ASP A O 1
ATOM 1627 N N . THR A 1 210 ? -9.944 -8.736 -9.409 1.00 85.00 210 THR A N 1
ATOM 1628 C CA . THR A 1 210 ? -9.550 -9.725 -10.424 1.00 85.00 210 THR A CA 1
ATOM 1629 C C . THR A 1 210 ? -10.755 -10.347 -11.120 1.00 85.00 210 THR A C 1
ATOM 1631 O O . THR A 1 210 ? -11.755 -10.697 -10.498 1.00 85.00 210 THR A O 1
ATOM 1634 N N . ALA A 1 211 ? -10.655 -10.541 -12.440 1.00 68.00 211 ALA A N 1
ATOM 1635 C CA . ALA A 1 211 ? -11.711 -11.102 -13.277 1.00 68.00 211 ALA A CA 1
ATOM 1636 C C . ALA A 1 211 ? -12.217 -12.432 -12.694 1.00 68.00 211 ALA A C 1
ATOM 1638 O O . ALA A 1 211 ? -11.528 -13.451 -12.770 1.00 68.00 211 ALA A O 1
ATOM 1639 N N . GLY A 1 212 ? -13.412 -12.405 -12.096 1.00 58.50 212 GLY A N 1
ATOM 1640 C CA . GLY A 1 212 ? -13.987 -13.503 -11.317 1.00 58.50 212 GLY A CA 1
ATOM 1641 C C . GLY A 1 212 ? -14.556 -13.077 -9.957 1.00 58.50 212 GLY A C 1
ATOM 1642 O O . GLY A 1 212 ? -15.385 -13.812 -9.420 1.00 58.50 212 GLY A O 1
ATOM 1643 N N . SER A 1 213 ? -14.171 -11.914 -9.413 1.00 54.41 213 SER A N 1
ATOM 1644 C CA . SER A 1 213 ? -14.835 -11.299 -8.258 1.00 54.41 213 SER A CA 1
ATOM 1645 C C . SER A 1 213 ? -16.094 -10.570 -8.744 1.00 54.41 213 SER A C 1
ATOM 1647 O O . SER A 1 213 ? -16.097 -9.430 -9.190 1.00 54.41 213 SER A O 1
ATOM 1649 N N . GLY A 1 214 ? -17.220 -11.283 -8.769 1.00 46.81 214 GLY A N 1
ATOM 1650 C CA . GLY A 1 214 ? -18.491 -10.781 -9.307 1.00 46.81 214 GLY A CA 1
ATOM 1651 C C . GLY A 1 214 ? -19.174 -9.672 -8.493 1.00 46.81 214 GLY A C 1
ATOM 1652 O O . GLY A 1 214 ? -20.392 -9.550 -8.590 1.00 46.81 214 GLY A O 1
ATOM 1653 N N . THR A 1 215 ? -18.464 -8.893 -7.672 1.00 43.59 215 THR A N 1
ATOM 1654 C CA . THR A 1 215 ? -19.084 -7.899 -6.782 1.00 43.59 215 THR A CA 1
ATOM 1655 C C . THR A 1 215 ? -18.199 -6.673 -6.554 1.00 43.59 215 THR A C 1
ATOM 1657 O O . THR A 1 215 ? -17.474 -6.606 -5.565 1.00 43.59 215 THR A O 1
ATOM 1660 N N . GLN A 1 216 ? -18.356 -5.669 -7.420 1.00 44.81 216 GLN A N 1
ATOM 1661 C CA . GLN A 1 216 ? -18.014 -4.275 -7.128 1.00 44.81 216 GLN A CA 1
ATOM 1662 C C . GLN A 1 216 ? -18.912 -3.761 -5.989 1.00 44.81 216 GLN A C 1
ATOM 1664 O O . GLN A 1 216 ? -20.008 -3.294 -6.278 1.00 44.81 216 GLN A O 1
ATOM 1669 N N . LEU A 1 217 ? -18.507 -3.852 -4.716 1.00 49.09 217 LEU A N 1
ATOM 1670 C CA . LEU A 1 217 ? -19.044 -2.999 -3.640 1.00 49.09 217 LEU A CA 1
ATOM 1671 C C . LEU A 1 217 ? -18.029 -2.865 -2.474 1.00 49.09 217 LEU A C 1
ATOM 1673 O O . LEU A 1 217 ? -17.737 -3.873 -1.825 1.00 49.09 217 LEU A O 1
ATOM 1677 N N . PRO A 1 218 ? -17.581 -1.642 -2.107 1.00 49.47 218 PRO A N 1
ATOM 1678 C CA . PRO A 1 218 ? -16.507 -1.423 -1.119 1.00 49.47 218 PRO A CA 1
ATOM 1679 C C . PRO A 1 218 ? -16.852 -1.750 0.348 1.00 49.47 218 PRO A C 1
ATOM 1681 O O . PRO A 1 218 ? -15.986 -1.712 1.214 1.00 49.47 218 PRO A O 1
ATOM 1684 N N . SER A 1 219 ? -18.102 -2.081 0.687 1.00 56.34 219 SER A N 1
ATOM 1685 C CA . SER A 1 219 ? -18.513 -2.261 2.093 1.00 56.34 219 SER A CA 1
ATOM 1686 C C . SER A 1 219 ? -18.455 -3.707 2.593 1.00 56.34 219 SER A C 1
ATOM 1688 O O . SER A 1 219 ? -18.303 -3.948 3.793 1.00 56.34 219 SER A O 1
ATOM 1690 N N . LEU A 1 220 ? -18.561 -4.694 1.697 1.00 53.38 220 LEU A N 1
ATOM 1691 C CA . LEU A 1 220 ? -18.626 -6.099 2.101 1.00 53.38 220 LEU A CA 1
ATOM 1692 C C . LEU A 1 220 ? -17.232 -6.691 2.337 1.00 53.38 220 LEU A C 1
ATOM 1694 O O . LEU A 1 220 ? -17.086 -7.557 3.190 1.00 53.38 220 LEU A O 1
ATOM 1698 N N . TRP A 1 221 ? -16.199 -6.222 1.641 1.00 49.88 221 TRP A N 1
ATOM 1699 C CA . TRP A 1 221 ? -14.857 -6.807 1.715 1.00 49.88 221 TRP A CA 1
ATOM 1700 C C . TRP A 1 221 ? -14.104 -6.429 2.989 1.00 49.88 221 TRP A C 1
ATOM 1702 O O . TRP A 1 221 ? -13.591 -7.320 3.666 1.00 49.88 221 TRP A O 1
ATOM 1712 N N . ILE A 1 222 ? -14.174 -5.166 3.422 1.00 58.00 222 ILE A N 1
ATOM 1713 C CA . ILE A 1 222 ? -13.746 -4.763 4.774 1.00 58.00 222 ILE A CA 1
ATOM 1714 C C . ILE A 1 222 ? -14.539 -5.553 5.824 1.00 58.00 222 ILE A C 1
ATOM 1716 O O . ILE A 1 222 ? -13.961 -6.111 6.757 1.00 58.00 222 ILE A O 1
ATOM 1720 N N . PHE A 1 223 ? -15.854 -5.718 5.634 1.00 59.06 223 PHE A N 1
ATOM 1721 C CA . PHE A 1 223 ? -16.664 -6.570 6.505 1.00 59.06 223 PHE A CA 1
ATOM 1722 C C . PHE A 1 223 ? -16.185 -8.032 6.499 1.00 59.06 223 PHE A C 1
ATOM 1724 O O . PHE A 1 223 ? -16.173 -8.667 7.551 1.00 59.06 223 PHE A O 1
ATOM 1731 N N . LEU A 1 224 ? -15.741 -8.583 5.365 1.00 60.75 224 LEU A N 1
ATOM 1732 C CA . LEU A 1 224 ? -15.204 -9.941 5.261 1.00 60.75 224 LEU A CA 1
ATOM 1733 C C . LEU A 1 224 ? -13.809 -10.072 5.885 1.00 60.75 224 LEU A C 1
ATOM 1735 O O . LEU A 1 224 ? -13.548 -11.101 6.510 1.00 60.75 224 LEU A O 1
ATOM 1739 N N . LEU A 1 225 ? -12.949 -9.055 5.797 1.00 66.44 225 LEU A N 1
ATOM 1740 C CA . LEU A 1 225 ? -11.648 -9.005 6.475 1.00 66.44 225 LEU A CA 1
ATOM 1741 C C . LEU A 1 225 ? -11.821 -8.905 7.997 1.00 66.44 225 LEU A C 1
ATOM 1743 O O . LEU A 1 225 ? -11.258 -9.722 8.732 1.00 66.44 225 LEU A O 1
ATOM 1747 N N . ILE A 1 226 ? -12.694 -8.010 8.475 1.00 67.50 226 ILE A N 1
ATOM 1748 C CA . ILE A 1 226 ? -13.113 -7.933 9.884 1.00 67.50 226 ILE A CA 1
ATOM 1749 C C . ILE A 1 226 ? -13.731 -9.267 10.319 1.00 67.50 226 ILE A C 1
ATOM 1751 O O . ILE A 1 226 ? -13.408 -9.794 11.383 1.00 67.50 226 ILE A O 1
ATOM 1755 N N . ARG A 1 227 ? -14.583 -9.885 9.493 1.00 64.25 227 ARG A N 1
ATOM 1756 C CA . ARG A 1 227 ? -15.216 -11.176 9.798 1.00 64.25 227 ARG A CA 1
ATOM 1757 C C . ARG A 1 227 ? -14.199 -12.313 9.843 1.00 64.25 227 ARG A C 1
ATOM 1759 O O . ARG A 1 227 ? -14.303 -13.158 10.727 1.00 64.25 227 ARG A O 1
ATOM 1766 N N . ARG A 1 228 ? -13.204 -12.338 8.954 1.00 64.94 228 ARG A N 1
ATOM 1767 C CA . ARG A 1 228 ? -12.101 -13.311 8.972 1.00 64.94 228 ARG A CA 1
ATOM 1768 C C . ARG A 1 228 ? -11.237 -13.140 10.217 1.00 64.94 228 ARG A C 1
ATOM 1770 O O . ARG A 1 228 ? -10.997 -14.137 10.895 1.00 64.94 228 ARG A O 1
ATOM 1777 N N . ARG A 1 229 ? -10.869 -11.905 10.583 1.00 66.88 229 ARG A N 1
ATOM 1778 C CA . ARG A 1 229 ? -10.155 -11.608 11.839 1.00 66.88 229 ARG A CA 1
ATOM 1779 C C . ARG A 1 229 ? -10.982 -12.000 13.069 1.00 66.88 229 ARG A C 1
ATOM 1781 O O . ARG A 1 229 ? -10.461 -12.672 13.954 1.00 66.88 229 ARG A O 1
ATOM 1788 N N . ARG A 1 230 ? -12.292 -11.723 13.086 1.00 71.69 230 ARG A N 1
ATOM 1789 C CA . ARG A 1 230 ? -13.213 -12.165 14.153 1.00 71.69 230 ARG A CA 1
ATOM 1790 C C . ARG A 1 230 ? -13.364 -13.687 14.216 1.00 71.69 230 ARG A C 1
ATOM 1792 O O . ARG A 1 230 ? -13.439 -14.231 15.311 1.00 71.69 230 ARG A O 1
ATOM 1799 N N . ILE A 1 231 ? -13.396 -14.400 13.087 1.00 68.88 231 ILE A N 1
ATOM 1800 C CA . ILE A 1 231 ? -13.447 -15.875 13.061 1.00 68.88 231 ILE A CA 1
ATOM 1801 C C . ILE A 1 231 ? -12.124 -16.472 13.553 1.00 68.88 231 ILE A C 1
ATOM 1803 O O . ILE A 1 231 ? -12.147 -17.436 14.316 1.00 68.88 231 ILE A O 1
ATOM 1807 N N . ALA A 1 232 ? -10.986 -15.900 13.157 1.00 70.50 232 ALA A N 1
ATOM 1808 C CA . ALA A 1 232 ? -9.672 -16.316 13.635 1.00 70.50 232 ALA A CA 1
ATOM 1809 C C . ALA A 1 232 ? -9.540 -16.097 15.150 1.00 70.50 232 ALA A C 1
ATOM 1811 O O . ALA A 1 232 ? -9.169 -17.024 15.864 1.00 70.50 232 ALA A O 1
ATOM 1812 N N . LEU A 1 233 ? -9.946 -14.926 15.655 1.00 72.44 233 LEU A N 1
ATOM 1813 C CA . LEU A 1 233 ? -9.986 -14.644 17.090 1.00 72.44 233 LEU A CA 1
ATOM 1814 C C . LEU A 1 233 ? -10.935 -15.602 17.822 1.00 72.44 233 LEU A C 1
ATOM 1816 O O . LEU A 1 233 ? -10.540 -16.198 18.814 1.00 72.44 233 LEU A O 1
ATOM 1820 N N . ARG A 1 234 ? -12.145 -15.845 17.297 1.00 68.56 234 ARG A N 1
ATOM 1821 C CA . ARG A 1 234 ? -13.091 -16.823 17.867 1.00 68.56 234 ARG A CA 1
ATOM 1822 C C . ARG A 1 234 ? -12.513 -18.233 17.935 1.00 68.56 234 ARG A C 1
ATOM 1824 O O . ARG A 1 234 ? -12.744 -18.913 18.924 1.00 68.56 234 ARG A O 1
ATOM 1831 N N . ARG A 1 235 ? -11.766 -18.678 16.919 1.00 71.88 235 ARG A N 1
ATOM 1832 C CA . ARG A 1 235 ? -11.087 -19.986 16.939 1.00 71.88 235 ARG A CA 1
ATOM 1833 C C . ARG A 1 235 ? -9.990 -20.036 17.993 1.00 71.88 235 ARG A C 1
ATOM 1835 O O . ARG A 1 235 ? -9.936 -21.003 18.736 1.00 71.88 235 ARG A O 1
ATOM 1842 N N . ARG A 1 236 ? -9.164 -18.994 18.097 1.00 74.19 236 ARG A N 1
ATOM 1843 C CA . ARG A 1 236 ? -8.097 -18.912 19.106 1.00 74.19 236 ARG A CA 1
ATOM 1844 C C . ARG A 1 236 ? -8.662 -18.870 20.528 1.00 74.19 236 ARG A C 1
ATOM 1846 O O . ARG A 1 236 ? -8.159 -19.568 21.398 1.00 74.19 236 ARG A O 1
ATOM 1853 N N . VAL A 1 237 ? -9.755 -18.133 20.740 1.00 71.38 237 VAL A N 1
ATOM 1854 C CA . VAL A 1 237 ? -10.510 -18.131 22.004 1.00 71.38 237 VAL A CA 1
ATOM 1855 C C . VAL A 1 237 ? -11.105 -19.514 22.287 1.00 71.38 237 VAL A C 1
ATOM 1857 O O . VAL A 1 237 ? -10.923 -20.034 23.381 1.00 71.38 237 VAL A O 1
ATOM 1860 N N . ALA A 1 238 ? -11.750 -20.156 21.305 1.00 67.12 238 ALA A N 1
ATOM 1861 C CA . ALA A 1 238 ? -12.301 -21.507 21.460 1.00 67.12 238 ALA A CA 1
ATOM 1862 C C . ALA A 1 238 ? -11.224 -22.576 21.730 1.00 67.12 238 ALA A C 1
ATOM 1864 O O . ALA A 1 238 ? -11.486 -23.545 22.436 1.00 67.12 238 ALA A O 1
ATOM 1865 N N . ASN A 1 239 ? -10.015 -22.384 21.200 1.00 75.75 239 ASN A N 1
ATOM 1866 C CA . ASN A 1 239 ? -8.859 -23.249 21.429 1.00 75.75 239 ASN A CA 1
ATOM 1867 C C . ASN A 1 239 ? -8.107 -22.928 22.738 1.00 75.75 239 ASN A C 1
ATOM 1869 O O . ASN A 1 239 ? -7.144 -23.621 23.058 1.00 75.75 239 ASN A O 1
ATOM 1873 N N . GLY A 1 240 ? -8.510 -21.892 23.487 1.00 61.72 240 GLY A N 1
ATOM 1874 C CA . GLY A 1 240 ? -7.844 -21.473 24.727 1.00 61.72 240 GLY A CA 1
ATOM 1875 C C . GLY A 1 240 ? -6.470 -20.820 24.523 1.00 61.72 240 GLY A C 1
ATOM 1876 O O . GLY A 1 240 ? -5.687 -20.730 25.461 1.00 61.72 240 GLY A O 1
ATOM 1877 N N . GLU A 1 241 ? -6.160 -20.362 23.307 1.00 69.19 241 GLU A N 1
ATOM 1878 C CA . GLU A 1 241 ? -4.893 -19.698 22.954 1.00 69.19 241 GLU A CA 1
ATOM 1879 C C . GLU A 1 241 ? -4.860 -18.212 23.357 1.00 69.19 241 GLU A C 1
ATOM 1881 O O . GLU A 1 241 ? -3.865 -17.523 23.130 1.00 69.19 241 GLU A O 1
ATOM 1886 N N . VAL A 1 242 ? -5.963 -17.692 23.901 1.00 71.25 242 VAL A N 1
ATOM 1887 C CA . VAL A 1 242 ? -6.124 -16.292 24.302 1.00 71.25 242 VAL A CA 1
ATOM 1888 C C . VAL A 1 242 ? -6.523 -16.246 25.770 1.00 71.25 242 VAL A C 1
ATOM 1890 O O . VAL A 1 242 ? -7.556 -16.795 26.150 1.00 71.25 242 VAL A O 1
ATOM 1893 N N . ASP A 1 243 ? -5.715 -15.563 26.575 1.00 61.56 243 ASP A N 1
ATOM 1894 C CA . ASP A 1 243 ? -6.012 -15.288 27.977 1.00 61.56 243 ASP A CA 1
ATOM 1895 C C . ASP A 1 243 ? -6.924 -14.055 28.076 1.00 61.56 243 ASP A C 1
ATOM 1897 O O . ASP A 1 243 ? -6.499 -12.912 27.898 1.00 61.56 243 ASP A O 1
ATOM 1901 N N . LEU A 1 244 ? -8.214 -14.304 28.293 1.00 63.62 244 LEU A N 1
ATOM 1902 C CA . LEU A 1 244 ? -9.240 -13.263 28.362 1.00 63.62 244 LEU A CA 1
ATOM 1903 C C . LEU A 1 244 ? -9.124 -12.411 29.637 1.00 63.62 244 LEU A C 1
ATOM 1905 O O . LEU A 1 244 ? -9.536 -11.249 29.624 1.00 63.62 244 LEU A O 1
ATOM 1909 N N . GLU A 1 245 ? -8.520 -12.945 30.706 1.00 60.72 245 GLU A N 1
ATOM 1910 C CA . GLU A 1 245 ? -8.297 -12.212 31.957 1.00 60.72 245 GLU A CA 1
ATOM 1911 C C . GLU A 1 245 ? -7.159 -11.198 31.802 1.00 60.72 245 GLU A C 1
ATOM 1913 O O . GLU A 1 245 ? -7.287 -10.055 32.249 1.00 60.72 245 GLU A O 1
ATOM 1918 N N . ALA A 1 246 ? -6.090 -11.576 31.090 1.00 59.78 246 ALA A N 1
ATOM 1919 C CA . ALA A 1 246 ? -4.988 -10.676 30.744 1.00 59.78 246 ALA A CA 1
ATOM 1920 C C . ALA A 1 246 ? -5.423 -9.527 29.813 1.00 59.78 246 ALA A C 1
ATOM 1922 O O . ALA A 1 246 ? -4.860 -8.436 29.875 1.00 59.78 246 ALA A O 1
ATOM 1923 N N . LEU A 1 247 ? -6.453 -9.752 28.987 1.00 58.53 247 LEU A N 1
ATOM 1924 C CA . LEU A 1 247 ? -7.059 -8.737 28.115 1.00 58.53 247 LEU A CA 1
ATOM 1925 C C . LEU A 1 247 ? -8.119 -7.868 28.817 1.00 58.53 247 LEU A C 1
ATOM 1927 O O . LEU A 1 247 ? -8.754 -7.036 28.174 1.00 58.53 247 LEU A O 1
ATOM 1931 N N . GLY A 1 248 ? -8.342 -8.048 30.123 1.00 52.59 248 GLY A N 1
ATOM 1932 C CA . GLY A 1 248 ? -9.303 -7.251 30.891 1.00 52.59 248 GLY A CA 1
ATOM 1933 C C . GLY A 1 248 ? -10.776 -7.568 30.602 1.00 52.59 248 GLY A C 1
ATOM 1934 O O . GLY A 1 248 ? -11.658 -6.897 31.144 1.00 52.59 248 GLY A O 1
ATOM 1935 N N . ILE A 1 249 ? -11.068 -8.607 29.812 1.00 63.31 249 ILE A N 1
ATOM 1936 C CA . ILE A 1 249 ? -12.430 -9.075 29.529 1.00 63.31 249 ILE A CA 1
ATOM 1937 C C . ILE A 1 249 ? -12.871 -9.950 30.706 1.00 63.31 249 ILE A C 1
ATOM 1939 O O . ILE A 1 249 ? -12.806 -11.174 30.678 1.00 63.31 249 ILE A O 1
ATOM 1943 N N . LYS A 1 250 ? -13.283 -9.291 31.792 1.00 56.66 250 LYS A N 1
ATOM 1944 C CA . LYS A 1 250 ? -13.592 -9.939 33.077 1.00 56.66 250 LYS A CA 1
ATOM 1945 C C . LYS A 1 250 ? -14.936 -10.670 33.124 1.00 56.66 250 LYS A C 1
ATOM 1947 O O . LYS A 1 250 ? -15.187 -11.373 34.098 1.00 56.66 250 LYS A O 1
ATOM 1952 N N . ARG A 1 251 ? -15.819 -10.488 32.138 1.00 59.19 251 ARG A N 1
ATOM 1953 C CA . ARG A 1 251 ? -17.174 -11.056 32.165 1.00 59.19 251 ARG A CA 1
ATOM 1954 C C . ARG A 1 251 ? -17.572 -11.608 30.805 1.00 59.19 251 ARG A C 1
ATOM 1956 O O . ARG A 1 251 ? -17.769 -10.863 29.850 1.00 59.19 251 ARG A O 1
ATOM 1963 N N . LEU A 1 252 ? -17.677 -12.930 30.737 1.00 64.12 252 LEU A N 1
ATOM 1964 C CA . LEU A 1 252 ? -18.393 -13.627 29.680 1.00 64.12 252 LEU A CA 1
ATOM 1965 C C . LEU A 1 252 ? -19.777 -13.963 30.230 1.00 64.12 252 LEU A C 1
ATOM 1967 O O . LEU A 1 252 ? -19.881 -14.694 31.213 1.00 64.12 252 LEU A O 1
ATOM 1971 N N . THR A 1 253 ? -20.825 -13.437 29.604 1.00 73.25 253 THR A N 1
ATOM 1972 C CA . THR A 1 253 ? -22.200 -13.807 29.939 1.00 73.25 253 THR A CA 1
ATOM 1973 C C . THR A 1 253 ? -22.479 -15.239 29.488 1.00 73.25 253 THR A C 1
ATOM 1975 O O . THR A 1 253 ? -22.077 -15.663 28.399 1.00 73.25 253 THR A O 1
ATOM 1978 N N . VAL A 1 254 ? -23.153 -16.014 30.336 1.00 77.25 254 VAL A N 1
ATOM 1979 C CA . VAL A 1 254 ? -23.489 -17.414 30.061 1.00 77.25 254 VAL A CA 1
ATOM 1980 C C . VAL A 1 254 ? -24.945 -17.495 29.588 1.00 77.25 254 VAL A C 1
ATOM 1982 O O . VAL A 1 254 ? -25.850 -17.082 30.318 1.00 77.25 254 VAL A O 1
ATOM 1985 N N . PRO A 1 255 ? -25.216 -18.044 28.387 1.00 79.38 255 PRO A N 1
ATOM 1986 C CA . PRO A 1 255 ? -26.578 -18.270 27.914 1.00 79.38 255 PRO A CA 1
ATOM 1987 C C . PRO A 1 255 ? -27.430 -19.077 28.906 1.00 79.38 255 PRO A C 1
ATOM 1989 O O . PRO A 1 255 ? -26.957 -20.033 29.527 1.00 79.38 255 PRO A O 1
ATOM 1992 N N . GLN A 1 256 ? -28.711 -18.716 29.032 1.00 76.06 256 GLN A N 1
ATOM 1993 C CA . GLN A 1 256 ? -29.641 -19.343 29.985 1.00 76.06 256 GLN A CA 1
ATOM 1994 C C . GLN A 1 256 ? -29.778 -20.858 29.803 1.00 76.06 256 GLN A C 1
ATOM 1996 O O . GLN A 1 256 ? -29.861 -21.579 30.789 1.00 76.06 256 GLN A O 1
ATOM 2001 N N . ASP A 1 257 ? -29.715 -21.359 28.569 1.00 80.69 257 ASP A N 1
ATOM 2002 C CA . ASP A 1 257 ? -29.826 -22.793 28.290 1.00 80.69 257 ASP A CA 1
ATOM 2003 C C . ASP A 1 257 ? -28.639 -23.614 28.826 1.00 80.69 257 ASP A C 1
ATOM 2005 O O . ASP A 1 257 ? -28.741 -24.836 28.959 1.00 80.69 257 ASP A O 1
ATOM 2009 N N . ILE A 1 258 ? -27.501 -22.963 29.095 1.00 82.31 258 ILE A N 1
ATOM 2010 C CA . ILE A 1 258 ? -26.331 -23.579 29.726 1.00 82.31 258 ILE A CA 1
ATOM 2011 C C . ILE A 1 258 ? -26.452 -23.506 31.248 1.00 82.31 258 ILE A C 1
ATOM 2013 O O . ILE A 1 258 ? -26.164 -24.499 31.913 1.00 82.31 258 ILE A O 1
ATOM 2017 N N . LEU A 1 259 ? -26.928 -22.383 31.797 1.00 80.50 259 LEU A N 1
ATOM 2018 C CA . LEU A 1 259 ? -27.202 -22.245 33.233 1.00 80.50 259 LEU A CA 1
ATOM 2019 C C . LEU A 1 259 ? -28.245 -23.269 33.700 1.00 80.50 259 LEU A C 1
ATOM 2021 O O . LEU A 1 259 ? -28.035 -23.946 34.701 1.00 80.50 259 LEU A O 1
ATOM 2025 N N . ASP A 1 260 ? -29.304 -23.494 32.923 1.00 80.44 260 ASP A N 1
ATOM 2026 C CA . ASP A 1 260 ? -30.356 -24.468 33.244 1.00 80.44 260 ASP A CA 1
ATOM 2027 C C . ASP A 1 260 ? -29.843 -25.920 33.329 1.00 80.44 260 ASP A C 1
ATOM 2029 O O . ASP A 1 260 ? -30.447 -26.755 34.000 1.00 80.44 260 ASP A O 1
ATOM 2033 N N . LYS A 1 261 ? -28.709 -26.231 32.685 1.00 82.19 261 LYS A N 1
ATOM 2034 C CA . LYS A 1 261 ? -28.085 -27.566 32.706 1.00 82.19 261 LYS A CA 1
ATOM 2035 C C . LYS A 1 261 ? -27.142 -27.775 33.894 1.00 82.19 261 LYS A C 1
ATOM 2037 O O . LYS A 1 261 ? -26.665 -28.894 34.085 1.00 82.19 261 LYS A O 1
ATOM 2042 N N . MET A 1 262 ? -26.829 -26.729 34.663 1.00 86.00 262 MET A N 1
ATOM 2043 C CA . MET A 1 262 ? -25.919 -26.845 35.803 1.00 86.00 262 MET A CA 1
ATOM 2044 C C . MET A 1 262 ? -26.602 -27.554 36.984 1.00 86.00 262 MET A C 1
ATOM 2046 O O . MET A 1 262 ? -27.773 -27.275 37.254 1.00 86.00 262 MET A O 1
ATOM 2050 N N . PRO A 1 263 ? -25.891 -28.441 37.706 1.00 86.88 263 PRO A N 1
ATOM 2051 C CA . PRO A 1 263 ? -26.447 -29.189 38.829 1.00 86.88 263 PRO A CA 1
ATOM 2052 C C . PRO A 1 263 ? -27.085 -28.300 39.895 1.00 86.88 263 PRO A C 1
ATOM 2054 O O . PRO A 1 263 ? -26.491 -27.317 40.337 1.00 86.88 263 PRO A O 1
ATOM 2057 N N . LEU A 1 264 ? -28.273 -28.708 40.338 1.00 87.50 264 LEU A N 1
ATOM 2058 C CA . LEU A 1 264 ? -29.025 -28.113 41.437 1.00 87.50 264 LEU A CA 1
ATOM 2059 C C . LEU A 1 264 ? -29.340 -29.208 42.455 1.00 87.50 264 LEU A C 1
ATOM 2061 O O . LEU A 1 264 ? -29.940 -30.230 42.111 1.00 87.50 264 LEU A O 1
ATOM 2065 N N . TYR A 1 265 ? -28.944 -28.999 43.705 1.00 84.69 265 TYR A N 1
ATOM 2066 C CA . TYR A 1 265 ? -29.197 -29.939 44.797 1.00 84.69 265 TYR A CA 1
ATOM 2067 C C . TYR A 1 265 ? -29.328 -29.214 46.135 1.00 84.69 265 TYR A C 1
ATOM 2069 O O . TYR A 1 265 ? -29.103 -28.009 46.240 1.00 84.69 265 TYR A O 1
ATOM 2077 N N . LYS A 1 266 ? -29.733 -29.949 47.172 1.00 87.81 266 LYS A N 1
ATOM 2078 C CA . LYS A 1 266 ? -29.802 -29.429 48.539 1.00 87.81 266 LYS A CA 1
ATOM 2079 C C . LYS A 1 266 ? -28.461 -29.590 49.247 1.00 87.81 266 LYS A C 1
ATOM 2081 O O . LYS A 1 266 ? -27.887 -30.679 49.248 1.00 87.81 266 LYS A O 1
ATOM 2086 N N . TYR A 1 267 ? -27.973 -28.520 49.862 1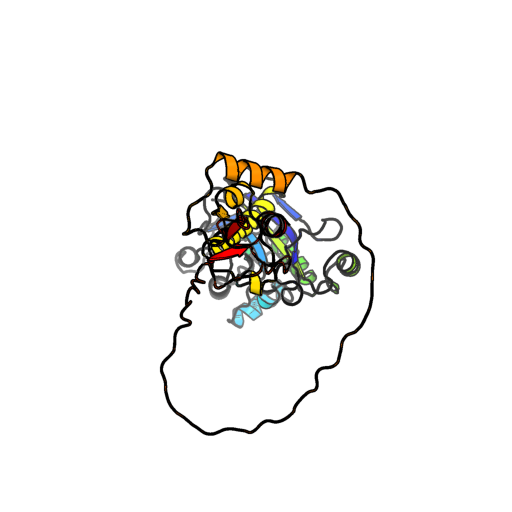.00 84.88 267 TYR A N 1
ATOM 2087 C CA . TYR A 1 267 ? -26.714 -28.507 50.593 1.00 84.88 267 TYR A CA 1
ATOM 2088 C C . TYR A 1 267 ? -26.700 -29.581 51.694 1.00 84.88 267 TYR A C 1
ATOM 2090 O O . TYR A 1 267 ? -27.663 -29.729 52.443 1.00 84.88 267 TYR A O 1
ATOM 2098 N N . GLY A 1 268 ? -25.632 -30.376 51.778 1.00 73.88 268 GLY A N 1
ATOM 2099 C CA . GLY A 1 268 ? -25.533 -31.506 52.714 1.00 73.88 268 GLY A CA 1
ATOM 2100 C C . GLY A 1 268 ? -26.241 -32.800 52.276 1.00 73.88 268 GLY A C 1
ATOM 2101 O O . GLY A 1 268 ? -26.061 -33.823 52.934 1.00 73.88 268 GLY A O 1
ATOM 2102 N N . SER A 1 269 ? -26.986 -32.801 51.162 1.00 73.56 269 SER A N 1
ATOM 2103 C CA . SER A 1 269 ? -27.417 -34.039 50.495 1.00 73.56 269 SER A CA 1
ATOM 2104 C C . SER A 1 269 ? -26.235 -34.666 49.752 1.00 73.56 269 SER A C 1
ATOM 2106 O O . SER A 1 269 ? -25.392 -33.950 49.215 1.00 73.56 269 SER A O 1
ATOM 2108 N N . THR A 1 270 ? -26.177 -35.997 49.670 1.00 62.72 270 THR A N 1
ATOM 2109 C CA . THR A 1 270 ? -25.115 -36.772 49.001 1.00 62.72 270 THR A CA 1
ATOM 2110 C C . THR A 1 270 ? -25.151 -36.655 47.467 1.00 62.72 270 THR A C 1
ATOM 2112 O O . THR A 1 270 ? -25.087 -37.657 46.763 1.00 62.72 270 THR A O 1
ATOM 2115 N N . GLY A 1 271 ? -25.270 -35.437 46.928 1.00 57.91 271 GLY A N 1
ATOM 2116 C CA . GLY A 1 271 ? -25.281 -35.165 45.488 1.00 57.91 271 GLY A CA 1
ATOM 2117 C C . GLY A 1 271 ? -26.545 -35.631 44.759 1.00 57.91 271 GLY A C 1
ATOM 2118 O O . GLY A 1 271 ? -26.524 -35.740 43.536 1.00 57.91 271 GLY A O 1
ATOM 2119 N N . GLU A 1 272 ? -27.635 -35.908 45.482 1.00 65.06 272 GLU A N 1
ATOM 2120 C CA . GLU A 1 272 ? -28.927 -36.239 44.876 1.00 65.06 272 GLU A CA 1
ATOM 2121 C C . GLU A 1 272 ? -29.468 -34.992 44.150 1.00 65.06 272 GLU A C 1
ATOM 2123 O O . GLU A 1 272 ? -29.813 -33.988 44.785 1.00 65.06 272 GLU A O 1
ATOM 2128 N N . LEU A 1 273 ? -29.492 -35.034 42.815 1.00 69.88 273 LEU A N 1
ATOM 2129 C CA . LEU A 1 273 ? -30.010 -33.947 41.981 1.00 69.88 273 LEU A CA 1
ATOM 2130 C C . LEU A 1 273 ? -31.498 -33.720 42.261 1.00 69.88 273 LEU A C 1
ATOM 2132 O O . LEU A 1 273 ? -32.270 -34.670 42.408 1.00 69.88 273 LEU A O 1
ATOM 2136 N N . LEU A 1 274 ? -31.917 -32.453 42.277 1.00 69.88 274 LEU A N 1
ATOM 2137 C CA . LEU A 1 274 ? -33.334 -32.117 42.382 1.00 69.88 274 LEU A CA 1
ATOM 2138 C C . LEU A 1 274 ? -34.121 -32.708 41.197 1.00 69.88 274 LEU A C 1
ATOM 2140 O O . LEU A 1 274 ? -33.645 -32.673 40.057 1.00 69.88 274 LEU A O 1
ATOM 2144 N N . PRO A 1 275 ? -35.348 -33.215 41.425 1.00 69.00 275 PRO A N 1
ATOM 2145 C CA . PRO A 1 275 ? -36.188 -33.699 40.341 1.00 69.00 275 PRO A CA 1
ATOM 2146 C C . PRO A 1 275 ? -36.498 -32.561 39.347 1.00 69.00 275 PRO A C 1
ATOM 2148 O O . PRO A 1 275 ? -36.627 -31.404 39.763 1.00 69.00 275 PRO A O 1
ATOM 2151 N N . PRO A 1 276 ? -36.696 -32.862 38.046 1.00 60.03 276 PRO A N 1
ATOM 2152 C CA . PRO A 1 276 ? -36.823 -31.850 36.989 1.00 60.03 276 PRO A CA 1
ATOM 2153 C C . PRO A 1 276 ? -37.911 -30.799 37.251 1.00 60.03 276 PRO A C 1
ATOM 2155 O O . PRO A 1 276 ? -37.738 -29.627 36.931 1.00 60.03 276 PRO A O 1
ATOM 2158 N N . SER A 1 277 ? -39.016 -31.204 37.887 1.00 64.44 277 SER A N 1
ATOM 2159 C CA . SER A 1 277 ? -40.122 -30.309 38.252 1.00 64.44 277 SER A CA 1
ATOM 2160 C C . SER A 1 277 ? -39.748 -29.292 39.335 1.00 64.44 277 SER A C 1
ATOM 2162 O O . SER A 1 277 ? -40.265 -28.179 39.317 1.00 64.44 277 SER A O 1
ATOM 2164 N N . ALA A 1 278 ? -38.874 -29.659 40.277 1.00 64.62 278 ALA A N 1
ATOM 2165 C CA . ALA A 1 278 ? -38.424 -28.769 41.346 1.00 64.62 278 ALA A CA 1
ATOM 2166 C C . ALA A 1 278 ? -37.310 -27.834 40.852 1.00 64.62 278 ALA A C 1
ATOM 2168 O O . ALA A 1 278 ? -37.327 -26.645 41.157 1.00 64.62 278 ALA A O 1
ATOM 2169 N N . ALA A 1 279 ? -36.394 -28.342 40.020 1.00 64.94 279 ALA A N 1
ATOM 2170 C CA . ALA A 1 279 ? -35.362 -27.527 39.379 1.00 64.94 279 ALA A CA 1
ATOM 2171 C C . ALA A 1 279 ? -35.969 -26.441 38.467 1.00 64.94 279 ALA A C 1
ATOM 2173 O O . ALA A 1 279 ? -35.544 -25.288 38.516 1.00 64.94 279 ALA A O 1
ATOM 2174 N N . ALA A 1 280 ? -37.015 -26.779 37.702 1.00 63.00 280 ALA A N 1
ATOM 2175 C CA . ALA A 1 280 ? -37.729 -25.822 36.856 1.00 63.00 280 ALA A CA 1
ATOM 2176 C C . ALA A 1 280 ? -38.435 -24.714 37.660 1.00 63.00 280 ALA A C 1
ATOM 2178 O O . ALA A 1 280 ? -38.426 -23.560 37.238 1.00 63.00 280 ALA A O 1
ATOM 2179 N N . ALA A 1 281 ? -39.006 -25.035 38.827 1.00 67.69 281 ALA A N 1
ATOM 2180 C CA . ALA A 1 281 ? -39.650 -24.049 39.699 1.00 67.69 281 ALA A CA 1
ATOM 2181 C C . ALA A 1 281 ? -38.639 -23.062 40.312 1.00 67.69 281 ALA A C 1
ATOM 2183 O O . ALA A 1 281 ? -38.905 -21.864 40.382 1.00 67.69 281 ALA A O 1
ATOM 2184 N N . VAL A 1 282 ? -37.452 -23.543 40.698 1.00 66.56 282 VAL A N 1
ATOM 2185 C CA . VAL A 1 282 ? -36.361 -22.688 41.201 1.00 66.56 282 VAL A CA 1
ATOM 2186 C C . VAL A 1 282 ? -35.819 -21.780 40.090 1.00 66.56 282 VAL A C 1
ATOM 2188 O O . VAL A 1 282 ? -35.652 -20.582 40.306 1.00 66.56 282 VAL A O 1
ATOM 2191 N N . ALA A 1 283 ? -35.628 -22.314 38.878 1.00 62.56 283 ALA A N 1
ATOM 2192 C CA . ALA A 1 283 ? -35.211 -21.527 37.716 1.00 62.56 283 ALA A CA 1
ATOM 2193 C C . ALA A 1 283 ? -36.261 -20.480 37.289 1.00 62.56 283 ALA A C 1
ATOM 2195 O O . ALA A 1 283 ? -35.901 -19.428 36.761 1.00 62.56 283 ALA A O 1
ATOM 2196 N N . ALA A 1 284 ? -37.552 -20.747 37.518 1.00 59.34 284 ALA A N 1
ATOM 2197 C CA . ALA A 1 284 ? -38.633 -19.793 37.276 1.00 59.34 284 ALA A CA 1
ATOM 2198 C C . ALA A 1 284 ? -38.640 -18.652 38.308 1.00 59.34 284 ALA A C 1
ATOM 2200 O O . ALA A 1 284 ? -38.697 -17.491 37.911 1.00 59.34 284 ALA A O 1
ATOM 2201 N N . ASN A 1 285 ? -38.468 -18.951 39.601 1.00 59.47 285 ASN A N 1
ATOM 2202 C CA . ASN A 1 285 ? -38.355 -17.923 40.647 1.00 59.47 285 ASN A CA 1
ATOM 2203 C C . ASN A 1 285 ? -37.132 -17.010 40.447 1.00 59.47 285 ASN A C 1
ATOM 2205 O O . ASN A 1 285 ? -37.219 -15.804 40.658 1.00 59.47 285 ASN A O 1
ATOM 2209 N N . ALA A 1 286 ? -36.015 -17.548 39.945 1.00 57.31 286 ALA A N 1
ATOM 2210 C CA . ALA A 1 286 ? -34.842 -16.750 39.576 1.00 57.31 286 ALA A CA 1
ATOM 2211 C C . ALA A 1 286 ? -35.074 -15.814 38.364 1.00 57.31 286 ALA A C 1
ATOM 2213 O O . ALA A 1 286 ? -34.208 -14.999 38.045 1.00 57.31 286 ALA A O 1
ATOM 2214 N N . LYS A 1 287 ? -36.209 -15.929 37.652 1.00 46.91 287 LYS A N 1
ATOM 2215 C CA . LYS A 1 287 ? -36.597 -15.042 36.538 1.00 46.91 287 LYS A CA 1
ATOM 2216 C C . LYS A 1 287 ? -37.571 -13.930 36.949 1.00 46.91 287 LYS A C 1
ATOM 2218 O O . LYS A 1 287 ? -37.643 -12.943 36.226 1.00 46.91 287 LYS A O 1
ATOM 2223 N N . GLU A 1 288 ? -38.278 -14.056 38.074 1.00 39.94 288 GLU A N 1
ATOM 2224 C CA . GLU A 1 288 ? -39.282 -13.073 38.534 1.00 39.94 288 GLU A CA 1
ATOM 2225 C C . GLU A 1 288 ? -38.750 -12.057 39.568 1.00 39.94 288 GLU A C 1
ATOM 2227 O O . GLU A 1 288 ? -39.436 -11.092 39.882 1.00 39.94 288 GLU A O 1
ATOM 2232 N N . GLY A 1 289 ? -37.511 -12.200 40.051 1.00 38.59 289 GLY A N 1
ATOM 2233 C CA . GLY A 1 289 ? -36.899 -11.307 41.049 1.00 38.59 289 GLY A CA 1
ATOM 2234 C C . GLY A 1 289 ? -36.297 -9.995 40.522 1.00 38.59 289 GLY A C 1
ATOM 2235 O O . GLY A 1 289 ? -35.312 -9.529 41.087 1.00 38.59 289 GLY A O 1
ATOM 2236 N N . VAL A 1 290 ? -36.834 -9.407 39.446 1.00 39.75 290 VAL A N 1
ATOM 2237 C CA . VAL A 1 290 ? -36.420 -8.073 38.968 1.00 39.75 290 VAL A CA 1
ATOM 2238 C C . VAL A 1 290 ? -37.560 -7.088 39.200 1.00 39.75 290 VAL A C 1
ATOM 2240 O O . VAL A 1 290 ? -38.302 -6.740 38.287 1.00 39.75 290 VAL A O 1
ATOM 2243 N N . GLU A 1 291 ? -37.675 -6.613 40.436 1.00 29.77 291 GLU A N 1
ATOM 2244 C CA . GLU A 1 291 ? -38.279 -5.314 40.708 1.00 29.77 291 GLU A CA 1
ATOM 2245 C C . GLU A 1 291 ? -37.321 -4.522 41.599 1.00 29.77 291 GLU A C 1
ATOM 2247 O O . GLU A 1 291 ? -36.739 -5.039 42.552 1.00 29.77 291 GLU A O 1
ATOM 2252 N N . ALA A 1 292 ? -37.058 -3.296 41.163 1.00 39.62 292 ALA A N 1
ATOM 2253 C CA . ALA A 1 292 ? -35.997 -2.438 41.641 1.00 39.62 292 ALA A CA 1
ATOM 2254 C C . ALA A 1 292 ? -36.168 -2.086 43.120 1.00 39.62 292 ALA A C 1
ATOM 2256 O O . ALA A 1 292 ? -37.218 -1.575 43.502 1.00 39.62 292 ALA A O 1
ATOM 2257 N N . ASP A 1 293 ? -35.089 -2.201 43.897 1.00 27.39 293 ASP A N 1
ATOM 2258 C CA . ASP A 1 293 ? -34.925 -1.311 45.036 1.00 27.39 293 ASP A CA 1
ATOM 2259 C C . ASP A 1 293 ? -33.557 -0.628 45.019 1.00 27.39 293 ASP A C 1
ATOM 2261 O O . ASP A 1 293 ? -32.479 -1.226 45.024 1.00 27.39 293 ASP A O 1
ATOM 2265 N N . LYS A 1 294 ? -33.662 0.690 44.905 1.00 34.97 294 LYS A N 1
ATOM 2266 C CA . LYS A 1 294 ? -32.607 1.686 44.859 1.00 34.97 294 LYS A CA 1
ATOM 2267 C C . LYS A 1 294 ? -32.122 1.891 46.290 1.00 34.97 294 LYS A C 1
ATOM 2269 O O . LYS A 1 294 ? -32.850 2.468 47.090 1.00 34.97 294 LYS A O 1
ATOM 2274 N N . LEU A 1 295 ? -30.882 1.522 46.604 1.00 33.19 295 LEU A N 1
ATOM 2275 C CA . LEU A 1 295 ? -30.236 1.974 47.839 1.00 33.19 295 LEU A CA 1
ATOM 2276 C C . LEU A 1 295 ? -29.048 2.879 47.523 1.00 33.19 295 LEU A C 1
ATOM 2278 O O . LEU A 1 295 ? -27.961 2.454 47.137 1.00 33.19 295 LEU A O 1
ATOM 2282 N N . GLU A 1 296 ? -29.324 4.172 47.677 1.00 31.11 296 GLU A N 1
ATOM 2283 C CA . GLU A 1 296 ? -28.352 5.249 47.789 1.00 31.11 296 GLU A CA 1
ATOM 2284 C C . GLU A 1 296 ? -27.471 5.084 49.040 1.00 31.11 296 GLU A C 1
ATOM 2286 O O . GLU A 1 296 ? -27.958 4.806 50.130 1.00 31.11 296 GLU A O 1
ATOM 2291 N N . SER A 1 297 ? -26.177 5.349 48.839 1.00 32.25 297 SER A N 1
ATOM 2292 C CA . SER A 1 297 ? -25.211 5.996 49.739 1.00 32.25 297 SER A CA 1
ATOM 2293 C C . SER A 1 297 ? -25.186 5.654 51.234 1.00 32.25 297 SER A C 1
ATOM 2295 O O . SER A 1 297 ? -26.021 6.117 52.003 1.00 32.25 297 SER A O 1
ATOM 2297 N N . ALA A 1 298 ? -24.037 5.136 51.688 1.00 28.98 298 ALA A N 1
ATOM 2298 C CA . ALA A 1 298 ? -23.400 5.655 52.901 1.00 28.98 298 ALA A CA 1
ATOM 2299 C C . ALA A 1 298 ? -21.878 5.427 52.904 1.00 28.98 298 ALA A C 1
ATOM 2301 O O . ALA A 1 298 ? -21.382 4.304 52.951 1.00 28.98 298 ALA A O 1
ATOM 2302 N N . SER A 1 299 ? -21.142 6.538 52.909 1.00 34.75 299 SER A N 1
ATOM 2303 C CA . SER A 1 299 ? -19.754 6.638 53.355 1.00 34.75 299 SER A CA 1
ATOM 2304 C C . SER A 1 299 ? -19.564 6.044 54.751 1.00 34.75 299 SER A C 1
ATOM 2306 O O . SER A 1 299 ? -20.299 6.416 55.663 1.00 34.75 299 SER A O 1
ATOM 2308 N N . SER A 1 300 ? -18.488 5.284 54.973 1.00 30.36 300 SER A N 1
ATOM 2309 C CA . SER A 1 300 ? -17.407 5.646 55.915 1.00 30.36 300 SER A CA 1
ATOM 2310 C C . SER A 1 300 ? -16.546 4.453 56.329 1.00 30.36 300 SER A C 1
ATOM 2312 O O . SER A 1 300 ? -17.020 3.334 56.486 1.00 30.36 300 SER A O 1
ATOM 2314 N N . SER A 1 301 ? -15.296 4.795 56.654 1.00 29.81 301 SER A N 1
ATOM 2315 C CA . SER A 1 301 ? -14.398 4.083 57.574 1.00 29.81 301 SER A CA 1
ATOM 2316 C C . SER A 1 301 ? -13.534 2.980 56.971 1.00 29.81 301 SER A C 1
ATOM 2318 O O . SER A 1 301 ? -13.774 1.789 57.126 1.00 29.81 301 SER A O 1
ATOM 2320 N N . ARG A 1 302 ? -12.427 3.414 56.368 1.00 35.50 302 ARG A N 1
ATOM 2321 C CA . ARG A 1 302 ? -11.225 2.610 56.136 1.00 35.50 302 ARG A CA 1
ATOM 2322 C C . ARG A 1 302 ? -10.342 2.684 57.394 1.00 35.50 302 ARG A C 1
ATOM 2324 O O . ARG A 1 302 ? -9.881 3.785 57.697 1.00 35.50 302 ARG A O 1
ATOM 2331 N N . PRO A 1 303 ? -10.059 1.587 58.117 1.00 31.62 303 PRO A N 1
ATOM 2332 C CA . PRO A 1 303 ? -8.966 1.566 59.077 1.00 31.62 303 PRO A CA 1
ATOM 2333 C C . PRO A 1 303 ? -7.668 1.175 58.368 1.00 31.62 303 PRO A C 1
ATOM 2335 O O . PRO A 1 303 ? -7.598 0.203 57.615 1.00 31.62 303 PRO A O 1
ATOM 2338 N N . SER A 1 304 ? -6.642 1.977 58.617 1.00 31.41 304 SER A N 1
ATOM 2339 C CA . SER A 1 304 ? -5.259 1.815 58.187 1.00 31.41 304 SER A CA 1
ATOM 2340 C C . SER A 1 304 ? -4.681 0.448 58.572 1.00 31.41 304 SER A C 1
ATOM 2342 O O . SER A 1 304 ? -4.798 0.030 59.721 1.00 31.41 304 SER A O 1
ATOM 2344 N N . SER A 1 305 ? -3.987 -0.209 57.640 1.00 30.66 305 SER A N 1
ATOM 2345 C CA . SER A 1 305 ? -3.028 -1.276 57.957 1.00 30.66 305 SER A CA 1
ATOM 2346 C C . SER A 1 305 ? -1.597 -0.736 57.831 1.00 30.66 305 SER A C 1
ATOM 2348 O O . SER A 1 305 ? -1.326 0.013 56.888 1.00 30.66 305 SER A O 1
ATOM 2350 N N . PRO A 1 306 ? -0.693 -1.063 58.771 1.00 33.62 306 PRO A N 1
ATOM 2351 C CA . PRO A 1 306 ? 0.682 -0.577 58.781 1.00 33.62 306 PRO A CA 1
ATOM 2352 C C . PRO A 1 306 ? 1.582 -1.374 57.825 1.00 33.62 306 PRO A C 1
ATOM 2354 O O . PRO A 1 306 ? 1.360 -2.558 57.572 1.00 33.62 306 PRO A O 1
ATOM 2357 N N . ALA A 1 307 ? 2.627 -0.711 57.330 1.00 37.06 307 ALA A N 1
ATOM 2358 C CA . ALA A 1 307 ? 3.752 -1.332 56.634 1.00 37.06 307 ALA A CA 1
ATOM 2359 C C . ALA A 1 307 ? 4.553 -2.266 57.564 1.00 37.06 307 ALA A C 1
ATOM 2361 O O . ALA A 1 307 ? 4.511 -2.112 58.789 1.00 37.06 307 ALA A O 1
ATOM 2362 N N . PRO A 1 308 ? 5.367 -3.163 56.984 1.00 37.12 308 PRO A N 1
ATOM 2363 C CA . PRO A 1 308 ? 6.779 -3.086 57.345 1.00 37.12 308 PRO A CA 1
ATOM 2364 C C . PRO A 1 308 ? 7.738 -3.205 56.153 1.00 37.12 308 PRO A C 1
ATOM 2366 O O . PRO A 1 308 ? 7.575 -4.026 55.251 1.00 37.12 308 PRO A O 1
ATOM 2369 N N . ASP A 1 309 ? 8.775 -2.375 56.235 1.00 29.70 309 ASP A N 1
ATOM 2370 C CA . ASP A 1 309 ? 10.062 -2.503 55.563 1.00 29.70 309 ASP A CA 1
ATOM 2371 C C . ASP A 1 309 ? 10.798 -3.795 55.952 1.00 29.70 309 ASP A C 1
ATOM 2373 O O . ASP A 1 309 ? 10.746 -4.233 57.102 1.00 29.70 309 ASP A O 1
ATOM 2377 N N . ALA A 1 310 ? 11.576 -4.308 54.993 1.00 31.59 310 ALA A N 1
ATOM 2378 C CA . ALA A 1 310 ? 13.015 -4.599 55.098 1.00 31.59 310 ALA A CA 1
ATOM 2379 C C . ALA A 1 310 ? 13.412 -5.908 54.391 1.00 31.59 310 ALA A C 1
ATOM 2381 O O . ALA A 1 310 ? 13.002 -7.011 54.746 1.00 31.59 310 ALA A O 1
ATOM 2382 N N . SER A 1 311 ? 14.287 -5.754 53.396 1.00 33.72 311 SER A N 1
ATOM 2383 C CA . SER A 1 311 ? 15.048 -6.827 52.742 1.00 33.72 311 SER A CA 1
ATOM 2384 C C . SER A 1 311 ? 16.060 -7.483 53.696 1.00 33.72 311 SER A C 1
ATOM 2386 O O . SER A 1 311 ? 16.494 -6.854 54.663 1.00 33.72 311 SER A O 1
ATOM 2388 N N . PRO A 1 312 ? 16.551 -8.692 53.364 1.00 34.25 312 PRO A N 1
ATOM 2389 C CA . PRO A 1 312 ? 17.964 -8.769 52.979 1.00 34.25 312 PRO A CA 1
ATOM 2390 C C . PRO A 1 312 ? 18.271 -9.688 51.776 1.00 34.25 312 PRO A C 1
ATOM 2392 O O . PRO A 1 312 ? 17.535 -10.604 51.421 1.00 34.25 312 PRO A O 1
ATOM 2395 N N . THR A 1 313 ? 19.409 -9.378 51.156 1.00 34.47 313 THR A N 1
ATOM 2396 C CA . THR A 1 313 ? 20.058 -9.901 49.937 1.00 34.47 313 THR A CA 1
ATOM 2397 C C . THR A 1 313 ? 20.766 -11.273 50.137 1.00 34.47 313 THR A C 1
ATOM 2399 O O . THR A 1 313 ? 20.696 -11.833 51.229 1.00 34.47 313 THR A O 1
ATOM 2402 N N . PRO A 1 314 ? 21.398 -11.904 49.111 1.00 48.69 314 PRO A N 1
ATOM 2403 C CA . PRO A 1 314 ? 21.093 -13.284 48.723 1.00 48.69 314 PRO A CA 1
ATOM 2404 C C . PRO A 1 314 ? 22.211 -14.305 49.014 1.00 48.69 314 PRO A C 1
ATOM 2406 O O . PRO A 1 314 ? 23.395 -13.973 49.046 1.00 48.69 314 PRO A O 1
ATOM 2409 N N . ALA A 1 315 ? 21.855 -15.594 49.097 1.00 32.06 315 ALA A N 1
ATOM 2410 C CA . ALA A 1 315 ? 22.820 -16.696 49.078 1.00 32.06 315 ALA A CA 1
ATOM 2411 C C . ALA A 1 315 ? 22.406 -17.839 48.132 1.00 32.06 315 ALA A C 1
ATOM 2413 O O . ALA A 1 315 ? 21.250 -18.230 48.009 1.00 32.06 315 ALA A O 1
ATOM 2414 N N . ARG A 1 316 ? 23.432 -18.322 47.430 1.00 36.00 316 ARG A N 1
ATOM 2415 C CA . ARG A 1 316 ? 23.488 -19.238 46.285 1.00 36.00 316 ARG A CA 1
ATOM 2416 C C . ARG A 1 316 ? 22.855 -20.635 46.455 1.00 36.00 316 ARG A C 1
ATOM 2418 O O . ARG A 1 316 ? 23.117 -21.333 47.421 1.00 36.00 316 ARG A O 1
ATOM 2425 N N . ARG A 1 317 ? 22.293 -21.074 45.315 1.00 39.81 317 ARG A N 1
ATOM 2426 C CA . ARG A 1 317 ? 22.362 -22.396 44.640 1.00 39.81 317 ARG A CA 1
ATOM 2427 C C . ARG A 1 317 ? 21.816 -23.643 45.353 1.00 39.81 317 ARG A C 1
ATOM 2429 O O . ARG A 1 317 ? 22.473 -24.247 46.188 1.00 39.81 317 ARG A O 1
ATOM 2436 N N . GLY A 1 318 ? 20.741 -24.172 44.765 1.00 31.55 318 GLY A N 1
ATOM 2437 C CA . GLY A 1 318 ? 20.428 -25.601 44.743 1.00 31.55 318 GLY A CA 1
ATOM 2438 C C . GLY A 1 318 ? 19.384 -25.912 43.671 1.00 31.55 318 GLY A C 1
ATOM 2439 O O . GLY A 1 318 ? 18.234 -25.510 43.793 1.00 31.55 318 GLY A O 1
ATOM 2440 N N . HIS A 1 319 ? 19.794 -26.599 42.602 1.00 45.53 319 HIS A N 1
ATOM 2441 C CA . HIS A 1 319 ? 18.915 -27.165 41.577 1.00 45.53 319 HIS A CA 1
ATOM 2442 C C . HIS A 1 319 ? 17.739 -27.939 42.195 1.00 45.53 319 HIS A C 1
ATOM 2444 O O . HIS A 1 319 ? 17.947 -28.955 42.858 1.00 45.53 319 HIS A O 1
ATOM 2450 N N . ARG A 1 320 ? 16.503 -27.556 41.860 1.00 40.25 320 ARG A N 1
ATOM 2451 C CA . ARG A 1 320 ? 15.383 -28.499 41.804 1.00 40.25 320 ARG A CA 1
ATOM 2452 C C . ARG A 1 320 ? 14.520 -28.198 40.587 1.00 40.25 320 ARG A C 1
ATOM 2454 O O . ARG A 1 320 ? 14.233 -27.050 40.271 1.00 40.25 320 ARG A O 1
ATOM 2461 N N . LYS A 1 321 ? 14.222 -29.286 39.884 1.00 34.91 321 LYS A N 1
ATOM 2462 C CA . LYS A 1 321 ? 13.566 -29.382 38.584 1.00 34.91 321 LYS A CA 1
ATOM 2463 C C . LYS A 1 321 ? 12.273 -28.570 38.533 1.00 34.91 321 LYS A C 1
ATOM 2465 O O . LYS A 1 321 ? 11.549 -28.498 39.524 1.00 34.91 321 LYS A O 1
ATOM 2470 N N . SER A 1 322 ? 12.014 -28.031 37.346 1.00 38.47 322 SER A N 1
ATOM 2471 C CA . SER A 1 322 ? 10.737 -27.510 36.867 1.00 38.47 322 SER A CA 1
ATOM 2472 C C . SER A 1 322 ? 9.554 -28.270 37.466 1.00 38.47 322 SER A C 1
ATOM 2474 O O . SER A 1 322 ? 9.230 -29.391 37.073 1.00 38.47 322 SER A O 1
ATOM 2476 N N . ARG A 1 323 ? 8.905 -27.650 38.449 1.00 35.72 323 ARG A N 1
ATOM 2477 C CA . ARG A 1 323 ? 7.599 -28.084 38.919 1.00 35.72 323 ARG A CA 1
ATOM 2478 C C . ARG A 1 323 ? 6.600 -27.421 37.977 1.00 35.72 323 ARG A C 1
ATOM 2480 O O . ARG A 1 323 ? 6.421 -26.209 38.032 1.00 35.72 323 ARG A O 1
ATOM 2487 N N . GLN A 1 324 ? 6.052 -28.213 37.055 1.00 41.28 324 GLN A N 1
ATOM 2488 C CA . GLN A 1 324 ? 4.888 -27.839 36.251 1.00 41.28 324 GLN A CA 1
ATOM 2489 C C . GLN A 1 324 ? 3.840 -27.171 37.157 1.00 41.28 324 GLN A C 1
ATOM 2491 O O . GLN A 1 324 ? 3.692 -27.617 38.304 1.00 41.28 324 GLN A O 1
ATOM 2496 N N . PRO A 1 325 ? 3.092 -26.160 36.680 1.00 37.03 325 PRO A N 1
ATOM 2497 C CA . PRO A 1 325 ? 1.889 -25.735 37.369 1.00 37.03 325 PRO A CA 1
ATOM 2498 C C . PRO A 1 325 ? 0.918 -26.914 37.286 1.00 37.03 325 PRO A C 1
ATOM 2500 O O . PRO A 1 325 ? 0.226 -27.112 36.293 1.00 37.03 325 PRO A O 1
ATOM 2503 N N . GLN A 1 326 ? 0.927 -27.775 38.304 1.00 38.31 326 GLN A N 1
ATOM 2504 C CA . GLN A 1 326 ? -0.184 -28.679 38.521 1.00 38.31 326 GLN A CA 1
ATOM 2505 C C . GLN A 1 326 ? -1.380 -27.766 38.764 1.00 38.31 326 GLN A C 1
ATOM 2507 O O . GLN A 1 326 ? -1.511 -27.197 39.847 1.00 38.31 326 GLN A O 1
ATOM 2512 N N . GLN A 1 327 ? -2.227 -27.627 37.744 1.00 41.44 327 GLN A N 1
ATOM 2513 C CA . GLN A 1 327 ? -3.652 -27.397 37.916 1.00 41.44 327 GLN A CA 1
ATOM 2514 C C . GLN A 1 327 ? -4.156 -28.520 38.823 1.00 41.44 327 GLN A C 1
ATOM 2516 O O . GLN A 1 327 ? -4.609 -29.572 38.380 1.00 41.44 327 GLN A O 1
ATOM 2521 N N . GLN A 1 328 ? -3.969 -28.346 40.127 1.00 35.50 328 GLN A N 1
ATOM 2522 C CA . GLN A 1 328 ? -4.689 -29.118 41.109 1.00 35.50 328 GLN A CA 1
ATOM 2523 C C . GLN A 1 328 ? -6.101 -28.568 41.016 1.00 35.50 328 GLN A C 1
ATOM 2525 O O . GLN A 1 328 ? -6.389 -27.497 41.541 1.00 35.50 328 GLN A O 1
ATOM 2530 N N . SER A 1 329 ? -6.949 -29.263 40.258 1.00 36.06 329 SER A N 1
ATOM 2531 C CA . SER A 1 329 ? -8.392 -29.108 40.341 1.00 36.06 329 SER A CA 1
ATOM 2532 C C . SER A 1 329 ? -8.753 -29.258 41.815 1.00 36.06 329 SER A C 1
ATOM 2534 O O . SER A 1 329 ? -8.776 -30.375 42.343 1.00 36.06 329 SER A O 1
ATOM 2536 N N . PHE A 1 330 ? -8.923 -28.135 42.507 1.00 40.00 330 PHE A N 1
ATOM 2537 C CA . PHE A 1 330 ? -9.435 -28.125 43.860 1.00 40.00 330 PHE A CA 1
ATOM 2538 C C . PHE A 1 330 ? -10.816 -28.771 43.758 1.00 40.00 330 PHE A C 1
ATOM 2540 O O . PHE A 1 330 ? -11.686 -28.264 43.055 1.00 40.00 330 PHE A O 1
ATOM 2547 N N . ARG A 1 331 ? -10.975 -29.960 44.342 1.00 42.75 331 ARG A N 1
ATOM 2548 C CA . ARG A 1 331 ? -12.276 -30.603 44.522 1.00 42.75 331 ARG A CA 1
ATOM 2549 C C . ARG A 1 331 ? -12.723 -30.272 45.942 1.00 42.75 331 ARG A C 1
ATOM 2551 O O . ARG A 1 331 ? -12.399 -31.045 46.846 1.00 42.75 331 ARG A O 1
ATOM 2558 N N . PRO A 1 332 ? -13.369 -29.116 46.170 1.00 48.88 332 PRO A N 1
ATOM 2559 C CA . PRO A 1 332 ? -13.992 -28.846 47.452 1.00 48.88 332 PRO A CA 1
ATOM 2560 C C . PRO A 1 332 ? -14.999 -29.968 47.726 1.00 48.88 332 PRO A C 1
ATOM 2562 O O . PRO A 1 332 ? -15.849 -30.281 46.896 1.00 48.88 332 PRO A O 1
ATOM 2565 N N . THR A 1 333 ? -14.878 -30.635 48.871 1.00 55.72 333 THR A N 1
ATOM 2566 C CA . THR A 1 333 ? -15.948 -31.508 49.361 1.00 55.72 333 THR A CA 1
ATOM 2567 C C . THR A 1 333 ? -17.164 -30.638 49.675 1.00 55.72 333 THR A C 1
ATOM 2569 O O . THR A 1 333 ? -17.000 -29.475 50.042 1.00 55.72 333 THR A O 1
ATOM 2572 N N . GLN A 1 334 ? -18.380 -31.176 49.551 1.00 55.47 334 GLN A N 1
ATOM 2573 C CA . GLN A 1 334 ? -19.645 -30.434 49.716 1.00 55.47 334 GLN A CA 1
ATOM 2574 C C . GLN A 1 334 ? -19.716 -29.580 51.002 1.00 55.47 334 GLN A C 1
ATOM 2576 O O . GLN A 1 334 ? -20.395 -28.567 51.017 1.00 55.47 334 GLN A O 1
ATOM 2581 N N . MET A 1 335 ? -18.972 -29.933 52.058 1.00 58.91 335 MET A N 1
ATOM 2582 C CA . MET A 1 335 ? -18.921 -29.199 53.336 1.00 58.91 335 MET A CA 1
ATOM 2583 C C . MET A 1 335 ? -17.782 -28.166 53.451 1.00 58.91 335 MET A C 1
ATOM 2585 O O . MET A 1 335 ? -17.582 -27.588 54.513 1.00 58.91 335 MET A O 1
ATOM 2589 N N . SER A 1 336 ? -16.988 -27.951 52.402 1.00 67.75 336 SER A N 1
ATOM 2590 C CA . SER A 1 336 ? -15.836 -27.030 52.437 1.00 67.75 336 SER A CA 1
ATOM 2591 C C . SER A 1 336 ? -16.183 -25.586 52.064 1.00 67.75 336 SER A C 1
ATOM 2593 O O . SER A 1 336 ? -15.389 -24.683 52.319 1.00 67.75 336 SER A O 1
ATOM 2595 N N . GLN A 1 337 ? -17.377 -25.361 51.510 1.00 79.31 337 GLN A N 1
ATOM 2596 C CA . GLN A 1 337 ? -17.938 -24.039 51.232 1.00 79.31 337 GLN A CA 1
ATOM 2597 C C . GLN A 1 337 ? -19.227 -23.891 52.051 1.00 79.31 337 GLN A C 1
ATOM 2599 O O . GLN A 1 337 ? -20.273 -24.345 51.598 1.00 79.31 337 GLN A O 1
ATOM 2604 N N . PRO A 1 338 ? -19.160 -23.369 53.291 1.00 83.56 338 PRO A N 1
ATOM 2605 C CA . PRO A 1 338 ? -20.339 -23.195 54.139 1.00 83.56 338 PRO A CA 1
ATOM 2606 C C . PRO A 1 338 ? -21.142 -21.935 53.802 1.00 83.56 338 PRO A C 1
ATOM 2608 O O . PRO A 1 338 ? -22.255 -21.800 54.291 1.00 83.56 338 PRO A O 1
ATOM 2611 N N . THR A 1 339 ? -20.600 -21.031 52.980 1.00 86.88 339 THR A N 1
ATOM 2612 C CA . THR A 1 339 ? -21.202 -19.728 52.676 1.00 86.88 339 THR A CA 1
ATOM 2613 C C . THR A 1 339 ? -21.168 -19.428 51.181 1.00 86.88 339 THR A C 1
ATOM 2615 O O . THR A 1 339 ? -20.289 -19.898 50.448 1.00 86.88 339 THR A O 1
ATOM 2618 N N . CYS A 1 340 ? -22.123 -18.630 50.710 1.00 87.88 340 CYS A N 1
ATOM 2619 C CA . CYS A 1 340 ? -22.154 -18.141 49.342 1.00 87.88 340 CYS A CA 1
ATOM 2620 C C . CYS A 1 340 ? -21.212 -16.949 49.178 1.00 87.88 340 CYS A C 1
ATOM 2622 O O . CYS A 1 340 ? -21.432 -15.901 49.766 1.00 87.88 340 CYS A O 1
ATOM 2624 N N . ALA A 1 341 ? -20.199 -17.041 48.314 1.00 87.19 341 ALA A N 1
ATOM 2625 C CA . ALA A 1 341 ? -19.253 -15.934 48.121 1.00 87.19 341 ALA A CA 1
ATOM 2626 C C . ALA A 1 341 ? -19.830 -14.720 47.354 1.00 87.19 341 ALA A C 1
ATOM 2628 O O . ALA A 1 341 ? -19.114 -13.740 47.162 1.00 87.19 341 ALA A O 1
ATOM 2629 N N . ILE A 1 342 ? -21.092 -14.779 46.905 1.00 85.19 342 ILE A N 1
ATOM 2630 C CA . ILE A 1 342 ? -21.770 -13.668 46.216 1.00 85.19 342 ILE A CA 1
ATOM 2631 C C . ILE A 1 342 ? -22.574 -12.821 47.211 1.00 85.19 342 ILE A C 1
ATOM 2633 O O . ILE A 1 342 ? -22.327 -11.623 47.304 1.00 85.19 342 ILE A O 1
ATOM 2637 N N . CYS A 1 343 ? -23.505 -13.421 47.964 1.00 86.12 343 CYS A N 1
ATOM 2638 C CA . CYS A 1 343 ? -24.306 -12.696 48.964 1.00 86.12 343 CYS A CA 1
ATOM 2639 C C . CYS A 1 343 ? -23.724 -12.736 50.384 1.00 86.12 343 CYS A C 1
ATOM 2641 O O . CYS A 1 343 ? -24.156 -11.968 51.233 1.00 86.12 343 CYS A O 1
ATOM 2643 N N . LEU A 1 344 ? -22.720 -13.584 50.625 1.00 87.50 344 LEU A N 1
ATOM 2644 C CA . LEU A 1 344 ? -22.078 -13.828 51.923 1.00 87.50 344 LEU A CA 1
ATOM 2645 C C . LEU A 1 344 ? -22.961 -14.525 52.972 1.00 87.50 344 LEU A C 1
ATOM 2647 O O . LEU A 1 344 ? -22.533 -14.640 54.118 1.00 87.50 344 LEU A O 1
ATOM 2651 N N . ASP A 1 345 ? -24.125 -15.051 52.582 1.00 87.31 345 ASP A N 1
ATOM 2652 C CA . ASP A 1 345 ? -25.003 -15.824 53.469 1.00 87.31 345 ASP A CA 1
ATOM 2653 C C . ASP A 1 345 ? -24.592 -17.303 53.571 1.00 87.31 345 ASP A C 1
ATOM 2655 O O . ASP A 1 345 ? -24.070 -17.897 52.618 1.00 87.31 345 ASP A O 1
ATOM 2659 N N . ASP A 1 346 ? -24.868 -17.909 54.727 1.00 88.44 346 ASP A N 1
ATOM 2660 C CA . ASP A 1 346 ? -24.546 -19.303 55.043 1.00 88.44 346 ASP A CA 1
ATOM 2661 C C . ASP A 1 346 ? -25.532 -20.297 54.398 1.00 88.44 346 ASP A C 1
ATOM 2663 O O . ASP A 1 346 ? -26.743 -20.067 54.336 1.00 88.44 346 ASP A O 1
ATOM 2667 N N . TYR A 1 347 ? -25.034 -21.466 53.991 1.00 87.56 347 TYR A N 1
ATOM 2668 C CA . TYR A 1 347 ? -25.870 -22.586 53.567 1.00 87.56 347 TYR A CA 1
ATOM 2669 C C . TYR A 1 347 ? -26.340 -23.416 54.764 1.00 87.56 347 TYR A C 1
ATOM 2671 O O . TYR A 1 347 ? -25.554 -23.822 55.622 1.00 87.56 347 TYR A O 1
ATOM 2679 N N . VAL A 1 348 ? -27.623 -23.771 54.776 1.00 86.50 348 VAL A N 1
ATOM 2680 C CA . VAL A 1 348 ? -28.215 -24.659 55.779 1.00 86.50 348 VAL A CA 1
ATOM 2681 C C . VAL A 1 348 ? -28.199 -26.096 55.247 1.00 86.50 348 VAL A C 1
ATOM 2683 O O . VAL A 1 348 ? -28.759 -26.348 54.177 1.00 86.50 348 VAL A O 1
ATOM 2686 N N . PRO A 1 349 ? -27.577 -27.063 55.945 1.00 84.31 349 PRO A N 1
ATOM 2687 C CA . PRO A 1 349 ? -27.579 -28.453 55.508 1.00 84.31 349 PRO A CA 1
ATOM 2688 C C . PRO A 1 349 ? -28.953 -29.102 55.709 1.00 84.31 349 PRO A C 1
ATOM 2690 O O . PRO A 1 349 ? -29.676 -28.771 56.651 1.00 84.31 349 PRO A O 1
ATOM 2693 N N . VAL A 1 350 ? -29.291 -30.064 54.849 1.00 81.81 350 VAL A N 1
ATOM 2694 C CA . VAL A 1 350 ? -30.480 -30.909 55.028 1.00 81.81 350 VAL A CA 1
ATOM 2695 C C . VAL A 1 350 ? -30.389 -31.652 56.360 1.00 81.81 350 VAL A C 1
ATOM 2697 O O . VAL A 1 350 ? -29.395 -32.321 56.651 1.00 81.81 350 VAL A O 1
ATOM 2700 N N . SER A 1 351 ? -31.442 -31.554 57.165 1.00 81.00 351 SER A N 1
ATOM 2701 C CA . SER A 1 351 ? -31.576 -32.257 58.440 1.00 81.00 351 SER A CA 1
ATOM 2702 C C . SER A 1 351 ? -33.027 -32.698 58.649 1.00 81.00 351 SER A C 1
ATOM 2704 O O . SER A 1 351 ? -33.898 -32.401 57.837 1.00 81.00 351 SER A O 1
ATOM 2706 N N . ALA A 1 352 ? -33.317 -33.400 59.746 1.00 73.44 352 ALA A N 1
ATOM 2707 C CA . ALA A 1 352 ? -34.691 -33.790 60.078 1.00 73.44 352 ALA A CA 1
ATOM 2708 C C . ALA A 1 352 ? -35.641 -32.589 60.296 1.00 73.44 352 ALA A C 1
ATOM 2710 O O . ALA A 1 352 ? -36.855 -32.769 60.272 1.00 73.44 352 ALA A O 1
ATOM 2711 N N . GLU A 1 353 ? -35.096 -31.384 60.500 1.00 77.38 353 GLU A N 1
ATOM 2712 C CA . GLU A 1 353 ? -35.844 -30.163 60.833 1.00 77.38 353 GLU A CA 1
ATOM 2713 C C . GLU A 1 353 ? -35.717 -29.063 59.764 1.00 77.38 353 GLU A C 1
ATOM 2715 O O . GLU A 1 353 ? -36.388 -28.038 59.852 1.00 77.38 353 GLU A O 1
ATOM 2720 N N . SER A 1 354 ? -34.867 -29.258 58.748 1.00 78.25 354 SER A N 1
ATOM 2721 C CA . SER A 1 354 ? -34.618 -28.284 57.683 1.00 78.25 354 SER A CA 1
ATOM 2722 C C . SER A 1 354 ? -34.548 -28.965 56.322 1.00 78.25 354 SER A C 1
ATOM 2724 O O . SER A 1 354 ? -33.787 -29.912 56.122 1.00 78.25 354 SER A O 1
ATOM 2726 N N . GLU A 1 355 ? -35.284 -28.420 55.353 1.00 77.31 355 GLU A N 1
ATOM 2727 C CA . GLU A 1 355 ? -35.267 -28.865 53.953 1.00 77.31 355 GLU A CA 1
ATOM 2728 C C . GLU A 1 355 ? -33.944 -28.546 53.225 1.00 77.31 355 GLU A C 1
ATOM 2730 O O . GLU A 1 355 ? -33.751 -28.950 52.074 1.00 77.31 355 GLU A O 1
ATOM 2735 N N . GLY A 1 356 ? -33.030 -27.831 53.890 1.00 83.19 356 GLY A N 1
ATOM 2736 C CA . GLY A 1 356 ? -31.718 -27.443 53.383 1.00 83.19 356 GLY A CA 1
ATOM 2737 C C . GLY A 1 356 ? -31.757 -26.339 52.322 1.00 83.19 356 GLY A C 1
ATOM 2738 O O . GLY A 1 356 ? -32.747 -26.135 51.608 1.00 83.19 356 GLY A O 1
ATOM 2739 N N . THR A 1 357 ? -30.643 -25.623 52.187 1.00 88.00 357 THR A N 1
ATOM 2740 C CA . THR A 1 357 ? -30.473 -24.579 51.172 1.00 88.00 357 THR A CA 1
ATOM 2741 C C . THR A 1 357 ? -30.261 -25.207 49.800 1.00 88.00 357 THR A C 1
ATOM 2743 O O . THR A 1 357 ? -29.501 -26.164 49.648 1.00 88.00 357 THR A O 1
ATOM 2746 N N . THR A 1 358 ? -30.945 -24.689 48.782 1.00 90.12 358 THR A N 1
ATOM 2747 C CA . THR A 1 358 ? -30.711 -25.104 47.395 1.00 90.12 358 THR A CA 1
ATOM 2748 C C . THR A 1 358 ? -29.438 -24.439 46.884 1.00 90.12 358 THR A C 1
ATOM 2750 O O . THR A 1 358 ? -29.300 -23.225 46.990 1.00 90.12 358 THR A O 1
ATOM 2753 N N . VAL A 1 359 ? -28.526 -25.220 46.311 1.00 90.25 359 VAL A N 1
ATOM 2754 C CA . VAL A 1 359 ? -27.263 -24.730 45.755 1.00 90.25 359 VAL A CA 1
ATOM 2755 C C . VAL A 1 359 ? -27.119 -25.143 44.298 1.00 90.25 359 VAL A C 1
ATOM 2757 O O . VAL A 1 359 ? -27.537 -26.235 43.901 1.00 90.25 359 VAL A O 1
ATOM 2760 N N . ARG A 1 360 ? -26.514 -24.259 43.505 1.00 90.56 360 ARG A N 1
ATOM 2761 C CA . ARG A 1 360 ? -26.071 -24.531 42.141 1.00 90.56 360 ARG A CA 1
ATOM 2762 C C . ARG A 1 360 ? -24.566 -24.763 42.135 1.00 90.56 360 ARG A C 1
ATOM 2764 O O . ARG A 1 360 ? -23.822 -23.955 42.685 1.00 90.56 360 ARG A O 1
ATOM 2771 N N . GLU A 1 361 ? -24.124 -25.832 41.481 1.00 88.44 361 GLU A N 1
ATOM 2772 C CA . GLU A 1 361 ? -22.703 -26.155 41.329 1.00 88.44 361 GLU A CA 1
ATOM 2773 C C . GLU A 1 361 ? -22.197 -25.791 39.929 1.00 88.44 361 GLU A C 1
ATOM 2775 O O . GLU A 1 361 ? -22.766 -26.201 38.915 1.00 88.44 361 GLU A O 1
ATOM 2780 N N . LEU A 1 362 ? -21.106 -25.027 39.868 1.00 87.00 362 LEU A N 1
ATOM 2781 C CA . LEU A 1 362 ? -20.428 -24.691 38.616 1.00 87.00 362 LEU A CA 1
ATOM 2782 C C . LEU A 1 362 ? -19.485 -25.824 38.164 1.00 87.00 362 LEU A C 1
ATOM 2784 O O . LEU A 1 362 ? -19.040 -26.618 38.989 1.00 87.00 362 LEU A O 1
ATOM 2788 N N . PRO A 1 363 ? -19.057 -25.870 36.885 1.00 82.19 363 PRO A N 1
ATOM 2789 C CA . PRO A 1 363 ? -18.083 -26.861 36.402 1.00 82.19 363 PRO A CA 1
ATOM 2790 C C . PRO A 1 363 ? -16.734 -26.862 37.146 1.00 82.19 363 PRO A C 1
ATOM 2792 O O . PRO A 1 363 ? -16.003 -27.847 37.104 1.00 82.19 363 PRO A O 1
ATOM 2795 N N . CYS A 1 364 ? -16.399 -25.763 37.830 1.00 79.12 364 CYS A N 1
ATOM 2796 C CA . CYS A 1 364 ? -15.238 -25.645 38.713 1.00 79.12 364 CYS A CA 1
ATOM 2797 C C . CYS A 1 364 ? -15.505 -26.120 40.158 1.00 79.12 364 CYS A C 1
ATOM 2799 O O . CYS A 1 364 ? -14.680 -25.860 41.032 1.00 79.12 364 CYS A O 1
ATOM 2801 N N . HIS A 1 365 ? -16.640 -26.781 40.411 1.00 81.12 365 HIS A N 1
ATOM 2802 C CA . HIS A 1 365 ? -17.091 -27.329 41.697 1.00 81.12 365 HIS A CA 1
ATOM 2803 C C . HIS A 1 365 ? -17.344 -26.305 42.815 1.00 81.12 365 HIS A C 1
ATOM 2805 O O . HIS A 1 365 ? -17.451 -26.672 43.982 1.00 81.12 365 HIS A O 1
ATOM 2811 N N . HIS A 1 366 ? -17.454 -25.018 42.484 1.00 87.19 366 HIS A N 1
ATOM 2812 C CA . HIS A 1 366 ? -17.904 -24.006 43.439 1.00 87.19 366 HIS A CA 1
ATOM 2813 C C . HIS A 1 366 ? -19.431 -23.993 43.507 1.00 87.19 366 HIS A C 1
ATOM 2815 O O . HIS A 1 366 ? -20.092 -24.123 42.472 1.00 87.19 366 HIS A O 1
ATOM 2821 N N . ILE A 1 367 ? -19.971 -23.819 44.713 1.00 89.06 367 ILE A N 1
ATOM 2822 C CA . ILE A 1 367 ? -21.410 -23.779 44.970 1.00 89.06 367 ILE A CA 1
ATOM 2823 C C . ILE A 1 367 ? -21.879 -22.368 45.330 1.00 89.06 367 ILE A C 1
ATOM 2825 O O . ILE A 1 367 ? -21.210 -21.647 46.075 1.00 89.06 367 ILE A O 1
ATOM 2829 N N . PHE A 1 368 ? -23.043 -21.988 44.805 1.00 91.88 368 PHE A N 1
ATOM 2830 C CA . PHE A 1 368 ? -23.676 -20.679 44.997 1.00 91.88 368 PHE A CA 1
ATOM 2831 C C . PHE A 1 368 ? -25.192 -20.815 45.164 1.00 91.88 368 PHE A C 1
ATOM 2833 O O . PHE A 1 368 ? -25.777 -21.804 44.716 1.00 91.88 368 PHE A O 1
ATOM 2840 N N . HIS A 1 369 ? -25.847 -19.803 45.740 1.00 92.62 369 HIS A N 1
ATOM 2841 C CA . HIS A 1 369 ? -27.297 -19.670 45.612 1.00 92.62 369 HIS A CA 1
ATOM 2842 C C . HIS A 1 369 ? -27.674 -19.495 44.132 1.00 92.62 369 HIS A C 1
ATOM 2844 O O . HIS A 1 369 ? -27.019 -18.694 43.449 1.00 92.62 369 HIS A O 1
ATOM 2850 N N . PRO A 1 370 ? -28.694 -20.212 43.621 1.00 90.38 370 PRO A N 1
ATOM 2851 C CA . PRO A 1 370 ? -29.133 -20.097 42.233 1.00 90.38 370 PRO A CA 1
ATOM 2852 C C . PRO A 1 370 ? -29.419 -18.648 41.829 1.00 90.38 370 PRO A C 1
ATOM 2854 O O . PRO A 1 370 ? -28.908 -18.183 40.819 1.00 90.38 370 PRO A O 1
ATOM 2857 N N . GLU A 1 371 ? -30.144 -17.901 42.659 1.00 87.62 371 GLU A N 1
ATOM 2858 C CA . GLU A 1 371 ? -30.483 -16.495 42.442 1.00 87.62 371 GLU A CA 1
ATOM 2859 C C . GLU A 1 371 ? -29.250 -15.584 42.363 1.00 87.62 371 GLU A C 1
ATOM 2861 O O . GLU A 1 371 ? -29.213 -14.665 41.548 1.00 87.62 371 GLU A O 1
ATOM 2866 N N . CYS A 1 372 ? -28.206 -15.865 43.145 1.00 88.38 372 CYS A N 1
ATOM 2867 C CA . CYS A 1 372 ? -26.985 -15.070 43.144 1.00 88.38 372 CYS A CA 1
ATOM 2868 C C . CYS A 1 372 ? -26.138 -15.333 41.899 1.00 88.38 372 CYS A C 1
ATOM 2870 O O . CYS A 1 372 ? -25.705 -14.400 41.223 1.00 88.38 372 CYS A O 1
ATOM 2872 N N . VAL A 1 373 ? -25.874 -16.606 41.599 1.00 88.19 373 VAL A N 1
ATOM 2873 C CA . VAL A 1 373 ? -24.963 -16.971 40.508 1.00 88.19 373 VAL A CA 1
ATOM 2874 C C . VAL A 1 373 ? -25.618 -16.840 39.142 1.00 88.19 373 VAL A C 1
ATOM 2876 O O . VAL A 1 373 ? -24.946 -16.457 38.188 1.00 88.19 373 VAL A O 1
ATOM 2879 N N . ASP A 1 374 ? -26.925 -17.084 39.038 1.00 87.94 374 ASP A N 1
ATOM 2880 C CA . ASP A 1 374 ? -27.634 -16.937 37.771 1.00 87.94 374 ASP A CA 1
ATOM 2881 C C . ASP A 1 374 ? -27.742 -15.465 37.378 1.00 87.94 374 ASP A C 1
ATOM 2883 O O . ASP A 1 374 ? -27.615 -15.160 36.196 1.00 87.94 374 ASP A O 1
ATOM 2887 N N . ALA A 1 375 ? -27.946 -14.551 38.334 1.00 83.44 375 ALA A N 1
ATOM 2888 C CA . ALA A 1 375 ? -27.884 -13.112 38.075 1.00 83.44 375 ALA A CA 1
ATOM 2889 C C . ALA A 1 375 ? -26.458 -12.686 37.692 1.00 83.44 375 ALA A C 1
ATOM 2891 O O . ALA A 1 375 ? -26.255 -12.053 36.659 1.00 83.44 375 ALA A O 1
ATOM 2892 N N . PHE A 1 376 ? -25.457 -13.129 38.460 1.00 81.81 376 PHE A N 1
ATOM 2893 C CA . PHE A 1 376 ? -24.055 -12.777 38.231 1.00 81.81 376 PHE A CA 1
ATOM 2894 C C . PHE A 1 376 ? -23.505 -13.253 36.877 1.00 81.81 376 PHE A C 1
ATOM 2896 O O . PHE A 1 376 ? -22.655 -12.590 36.296 1.00 81.81 376 PHE A O 1
ATOM 2903 N N . LEU A 1 377 ? -23.967 -14.400 36.367 1.00 83.56 377 LEU A N 1
ATOM 2904 C CA . LEU A 1 377 ? -23.540 -14.945 35.072 1.00 83.56 377 LEU A CA 1
ATOM 2905 C C . LEU A 1 377 ? -24.396 -14.458 33.891 1.00 83.56 377 LEU A C 1
ATOM 2907 O O . LEU A 1 377 ? -24.041 -14.722 32.738 1.00 83.56 377 LEU A O 1
ATOM 2911 N N . LYS A 1 378 ? -25.514 -13.769 34.157 1.00 75.12 378 LYS A N 1
ATOM 2912 C CA . LYS A 1 378 ? -26.363 -13.137 33.137 1.00 75.12 378 LYS A CA 1
ATOM 2913 C C . LYS A 1 378 ? -25.906 -11.717 32.768 1.00 75.12 378 LYS A C 1
ATOM 2915 O O . LYS A 1 378 ? -26.168 -11.318 31.634 1.00 75.12 378 LYS A O 1
ATOM 2920 N N . GLU A 1 379 ? -25.244 -10.998 33.681 1.00 56.72 379 GLU A N 1
ATOM 2921 C CA . GLU A 1 379 ? -24.760 -9.605 33.535 1.00 56.72 379 GLU A CA 1
ATOM 2922 C C . GLU A 1 379 ? -23.252 -9.487 33.268 1.00 56.72 379 GLU A C 1
ATOM 2924 O O . GLU A 1 379 ? -22.886 -8.852 32.254 1.00 56.72 379 GLU A O 1
#

pLDDT: mean 78.2, std 19.91, range [27.39, 98.62]

Secondary structure (DSSP, 8-state):
--EEEEEEEEEEE--TTT-TTPPPEEPPTTSS--EEEES-PEEEE-TT--TT--EEEEEE----S-HHHHHHHHHHHTT---GGGSPPPTTT----EEEEEE---HHHHHHHHHHHHHSTTEEEEEEE-SS---SPPPPTTSGGG--SSTTHHHHH-SS-EEEE-HHHHHHHHHHHHHTSS-GGGSTTHHHHHHHS-TT-EEEEEEEEEETT-----HHHHHHHHHHHHHHHHHHHHHTT-S-TTTTT---PPPPHHHHTTS-EEETTSSS-BPPHHHHHHHHHHHHH-------------PPPPPP--------------------------TTS--B-TTT-PBPPPPBTTB---EEEEPTTS-EE-HHHHHHHHH-

Sequence (379 aa):
MSATSLQILTLELPNPETNPTGDYHQVNHTYAYESNYPDNIRTLSTNGVASGSDVTGLLYVPTVEDEDCRNASEEYVYNTTRFEDIPRPNSGGNYDLVALAPWLSPNCVQSYLRQARQDPGVQGFLFFLPDSGSGEPPDMNSNEWGLGEGGTWKRQNDYPVYALPGSIATSLLGVSRMYSGNMSSVPFGEELTDTYDPDGYIRLFVDIDTAGSGTQLPSLWIFLLIRRRRIALRRRVANGEVDLEALGIKRLTVPQDILDKMPLYKYGSTGELLPPSAAAAVAANAKEGVEADKLESASSSRPSSPAPDASPTPARRGHRKSRQPQQQSFRPTQM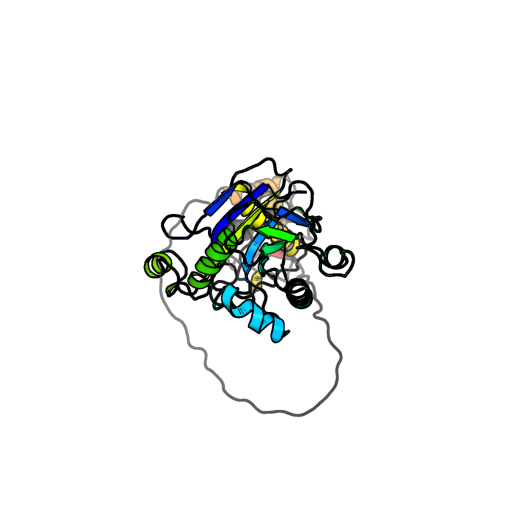SQPTCAICLDDYVPVSAESEGTTVRELPCHHIFHPECVDAFLKE

InterPro domains:
  IPR001841 Zinc finger, RING-type [PF13639] (339-378)
  IPR013083 Zinc finger, RING/FYVE/PHD-type [G3DSA:3.30.40.10] (307-379)
  IPR051826 E3 ubiquitin-protein ligase domain-containing protein [PTHR22765] (268-377)

Radius of gyration: 31.43 Å; chains: 1; bounding box: 64×56×85 Å

Foldseek 3Di:
DWFFKKKKFKKWFFAQVVCLPDDIDTDPVVQTDIDIGGDLKGWLADFQDDFQDKQKWFEAAEDFPDPVLCVVFCVQQPQFAYLVLDHQRPVDDHTAYEHEGELDALVNVVRRLVRLVVRPRHQEYEYEHQDLDQHRDDHSPDCSVDSPPPCVSNVVDNHTYMYHYNNVSSVVSVQRNQQSDFLCRHGNSVVCVVPDPNRIGMTMMMITGDDRNPDPDPPVVSVVVVVVVVVVVVVCVVVVVDDCVVVVVPADADDPVVLLPFFKDFQQPPSPGDDPVVSVVLSVVLVPPDDDDDDDDDDDDDDDDDDDDDDDDDDDDDDDDDDPPPPPLPQDDSPNDQAAPQVRHGWDHDDPVDPTAMWTADPSRDIHRSSRVNVVSRD